Protein AF-0000000080485163 (afdb_homodimer)

Secondary structure (DSSP, 8-state):
-EEEEEEEEEEEEEEESSS-EEEEEEEEEEE-TTS-EEEE-SSSSS-SEEESS-SEEEEEE-SS-EEEEEEETTEEEEEEEEEEEEEEEEEE---BEEEEE-TTT--EEEEETTEEEETTT--EEE--TT-EEEEEE-TTT-PEEEEEESBSEEEEESSTTTS-HHHHHHHHHTTTSB-TTT-PBEEEEEETTEEEEEETTTTT---EEEPPSEEEEEE-TTSSEEEEETTEEEESSTT-S--/--EEEEEEEEEEEEEESSS-EEEEEEEEEEE-TTS-EEEE-SSSSS-SEEESS-SEEEEEE-SS-EEEEEEETTEEEEEEEEEEEEEEEEE----BEEEEE-TTT--EEEEETTEEEETTT--EEE--TT-EEEEEE-TTT-PEEEEEESBSEEEEESSTTTS-HHHHHHHHHTTTSB-TTT-PBEEEEEETTEEEEEETTTTT---EEEPPSEEEEEE-TTSSEEEEETTEEEESSTT-S--

Radius of gyration: 33.54 Å; Cα contacts (8 Å, |Δi|>4): 1290; chains: 2; bounding box: 49×98×75 Å

pLDDT: mean 96.24, std 3.73, range [65.0, 98.94]

Sequence (486 aa):
MESIRVFAGDCTVHFEGSRDRTQRGRVVVVVKPDRTVLVHDVSGYQPVAWLTRADSLTVESGPGSFGLV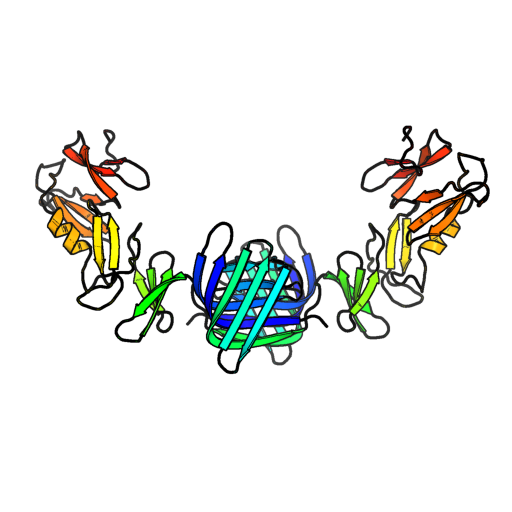AHAGEQVLTVESNDVTGRAEYPASEAGIPVGSHPKTGEPLVRTNGAVVGLDSGTEFRLPAGATVLDETCDDCGLPLMRTERGATFEVCIDRQCDPLDDRVKDRFDGEWSCPDCDSPMRIIRRSGRLLAGCDAYPECETAFSVPAGVVVDDCECGLPVFETERGRRCLDSTCEFAMESIRVFAGDCTVHFEGSRDRTQRGRVVVVVKPDRTVLVHDVSGYQPVAWLTRADSLTVESGPGSFGLVAHAGEQVLTVESNDVTGRAEYPASEAGIPVGSHPKTGEPLVRTNGAVVGLDSGTEFRLPAGATVLDETCDDCGLPLMRTERGATFEVCIDRQCDPLDDRVKDRFDGEWSCPDCDSPMRIIRRSGRLLAGCDAYPECETAFSVPAGVVVDDCECGLPVFETERGRRCLDSTCEFA

InterPro domains:
  IPR009563 ZNRD2-like, N-terminal domain [PF06677] (127-157)
  IPR048302 Endonuclease NucS, N-terminal PH-like domain [PF21003] (2-86)
  IPR049173 Endonuclease NucS, N-terminal domain superfamily [G3DSA:2.70.180.20] (1-94)

Foldseek 3Di:
DWKKKKWWAFKWKWKDDPDTDIDTDTWIWIAGPLRKIATCDDDDDHGPDIDPSFPDKDWDDDPWWIWMWTHHPRMIMIMTHPGTDDIDMGDDDDAAQWQAAFPPPRFTWGDDVQWIAGPPPRDTQGDDPPKDWDNDADPPGGAIWIWWAFQHIDTAHSHCVVGNPQVVNQVVCFQVFADLVPRAGWGWDDDPNFTWTAGPPPPVDGDIFTGDGFHFDAAFPSRFTWGQDPVGIDGSHNVDPRD/DWKKKKWWAFKWKWKDDPDTDIDTDTWIWIAGPLRKIATCDDDDDHGPDIDPSFPDKDWDDDPWWIWMWTHHPRMIMIMTHPGTDDIDMGDDDDDAQWQAAFPPPRFTWGDDVQWIAGRPPRDTQGDDPPKDWDNDADPPGGAIWIWWAQQHIDTAHSHCVVGNPQVVVQVVCFQVFADLVPRAGWGWDDDPNFTWTAGPPPPVDGDIFTGDGFHFDAAFPSRFTWGQDPVGIDGSHNPDPRD

Organism: Haloferax mediterranei (strain ATCC 33500 / DSM 1411 / JCM 8866 / NBRC 14739 / NCIMB 2177 / R-4) (NCBI:txid523841)

Nearest PDB structures (foldseek):
  5gkh-assembly1_B  TM=7.137E-01  e=9.459E-06  Thermococcus kodakarensis KOD1
  5gkj-assembly1_A  TM=7.004E-01  e=3.147E-05  Thermococcus kodakarensis KOD1
  5gkj-assembly1_B  TM=6.708E-01  e=2.330E-05  Thermococcus kodakarensis KOD1
  2vld-assembly1_B  TM=5.545E-01  e=2.330E-05  Pyrococcus abyssi
  5ukl-assembly1_A  TM=4.848E-01  e=6.704E-02  Homo sapiens

Structure (mmCIF, N/CA/C/O backbone):
data_AF-0000000080485163-model_v1
#
loop_
_entity.id
_entity.type
_entity.pdbx_description
1 polymer 'DNA topoisomerase I'
#
loop_
_atom_site.group_PDB
_atom_site.id
_atom_site.type_symbol
_atom_site.label_atom_id
_atom_site.label_alt_id
_atom_site.label_comp_id
_atom_site.label_asym_id
_atom_site.label_entity_id
_atom_site.label_seq_id
_atom_site.pdbx_PDB_ins_code
_atom_site.Cartn_x
_atom_site.Cartn_y
_atom_site.Cartn_z
_atom_site.occupancy
_atom_site.B_iso_or_equiv
_atom_site.auth_seq_id
_atom_site.auth_comp_id
_atom_site.auth_asym_id
_atom_site.auth_atom_id
_atom_site.pdbx_PDB_model_num
ATOM 1 N N . MET A 1 1 ? 4.98 -22.609 7.758 1 80.62 1 MET A N 1
ATOM 2 C CA . MET A 1 1 ? 3.973 -21.719 7.191 1 80.62 1 MET A CA 1
ATOM 3 C C . MET A 1 1 ? 4.348 -20.266 7.418 1 80.62 1 MET A C 1
ATOM 5 O O . MET A 1 1 ? 4.914 -19.922 8.453 1 80.62 1 MET A O 1
ATOM 9 N N . GLU A 1 2 ? 4.277 -19.5 6.312 1 94.31 2 GLU A N 1
ATOM 10 C CA . GLU A 1 2 ? 4.613 -18.078 6.387 1 94.31 2 GLU A CA 1
ATOM 11 C C . GLU A 1 2 ? 3.564 -17.297 7.176 1 94.31 2 GLU A C 1
ATOM 13 O O . GLU A 1 2 ? 2.453 -17.797 7.387 1 94.31 2 GLU A O 1
ATOM 18 N N . SER A 1 3 ? 3.986 -16.219 7.734 1 98.12 3 SER A N 1
ATOM 19 C CA . SER A 1 3 ? 3.049 -15.414 8.5 1 98.12 3 SER A CA 1
ATOM 20 C C . SER A 1 3 ? 3.27 -13.922 8.25 1 98.12 3 SER A C 1
ATOM 22 O O . SER A 1 3 ? 4.348 -13.516 7.816 1 98.12 3 SER A O 1
ATOM 24 N N . ILE A 1 4 ? 2.229 -13.211 8.422 1 98.75 4 ILE A N 1
ATOM 25 C CA . ILE A 1 4 ? 2.281 -11.758 8.492 1 98.75 4 ILE A CA 1
ATOM 26 C C . ILE A 1 4 ? 2.193 -11.312 9.953 1 98.75 4 ILE A C 1
ATOM 28 O O . ILE A 1 4 ? 1.335 -11.781 10.703 1 98.75 4 ILE A O 1
ATOM 32 N N . ARG A 1 5 ? 3.115 -10.492 10.391 1 98.62 5 ARG A N 1
ATOM 33 C CA . ARG A 1 5 ? 3.078 -9.922 11.734 1 98.62 5 ARG A CA 1
ATOM 34 C C . ARG A 1 5 ? 2.508 -8.508 11.711 1 98.62 5 ARG A C 1
ATOM 36 O O . ARG A 1 5 ? 2.791 -7.734 10.797 1 98.62 5 ARG A O 1
ATOM 43 N N . VAL A 1 6 ? 1.708 -8.219 12.664 1 98.81 6 VAL A N 1
ATOM 44 C CA . VAL A 1 6 ? 1.096 -6.902 12.812 1 98.81 6 VAL A CA 1
ATOM 45 C C . VAL A 1 6 ? 1.486 -6.293 14.156 1 98.81 6 VAL A C 1
ATOM 47 O O . VAL A 1 6 ? 1.405 -6.957 15.188 1 98.81 6 VAL A O 1
ATOM 50 N N . PHE A 1 7 ? 1.985 -5.145 14.117 1 98.62 7 PHE A N 1
ATOM 51 C CA . PHE A 1 7 ? 2.244 -4.348 15.305 1 98.62 7 PHE A CA 1
ATOM 52 C C . PHE A 1 7 ? 1.435 -3.057 15.281 1 98.62 7 PHE A C 1
ATOM 54 O O . PHE A 1 7 ? 1.266 -2.443 14.227 1 98.62 7 PHE A O 1
ATOM 61 N N . ALA A 1 8 ? 0.918 -2.656 16.438 1 98.62 8 ALA A N 1
ATOM 62 C CA . ALA A 1 8 ? 0.129 -1.43 16.516 1 98.62 8 ALA A CA 1
ATOM 63 C C . ALA A 1 8 ? 0.459 -0.641 17.781 1 98.62 8 ALA A C 1
ATOM 65 O O . ALA A 1 8 ? 0.694 -1.226 18.844 1 98.62 8 ALA A O 1
ATOM 66 N N . GLY A 1 9 ? 0.504 0.64 17.641 1 98.06 9 GLY A N 1
ATOM 67 C CA . GLY A 1 9 ? 0.761 1.518 18.766 1 98.06 9 GLY A CA 1
ATOM 68 C C . GLY A 1 9 ? 1.096 2.939 18.359 1 98.06 9 GLY A C 1
ATOM 69 O O . GLY A 1 9 ? 0.947 3.305 17.188 1 98.06 9 GLY A O 1
ATOM 70 N N . ASP A 1 10 ? 1.39 3.779 19.359 1 98.25 10 ASP A N 1
ATOM 71 C CA . ASP A 1 10 ? 2.055 5.055 19.109 1 98.25 10 ASP A CA 1
ATOM 72 C C . ASP A 1 10 ? 3.514 4.844 18.703 1 98.25 10 ASP A C 1
ATOM 74 O O . ASP A 1 10 ? 4.332 4.414 19.531 1 98.25 10 ASP A O 1
ATOM 78 N N . CYS A 1 11 ? 3.779 5.148 17.453 1 98.81 11 CYS A N 1
ATOM 79 C CA . CYS A 1 11 ? 5.117 4.84 16.953 1 98.81 11 CYS A CA 1
ATOM 80 C C . CYS A 1 11 ? 5.77 6.074 16.344 1 98.81 11 CYS A C 1
ATOM 82 O O . CYS A 1 11 ? 5.082 6.926 15.781 1 98.81 11 CYS A O 1
ATOM 84 N N . THR A 1 12 ? 7.055 6.176 16.531 1 98.81 12 THR A N 1
ATOM 85 C CA . THR A 1 12 ? 7.902 7.051 15.734 1 98.81 12 THR A CA 1
ATOM 86 C C . THR A 1 12 ? 8.594 6.27 14.617 1 98.81 12 THR A C 1
ATOM 88 O O . THR A 1 12 ? 9.258 5.266 14.875 1 98.81 12 THR A O 1
ATOM 91 N N . VAL A 1 13 ? 8.398 6.707 13.406 1 98.75 13 VAL A N 1
ATOM 92 C CA . VAL A 1 13 ? 8.914 6.031 12.219 1 98.75 13 VAL A CA 1
ATOM 93 C C . VAL A 1 13 ? 9.93 6.926 11.516 1 98.75 13 VAL A C 1
ATOM 95 O O . VAL A 1 13 ? 9.656 8.094 11.242 1 98.75 13 VAL A O 1
ATOM 98 N N . HIS A 1 14 ? 11.047 6.391 11.312 1 98.56 14 HIS A N 1
ATOM 99 C CA . HIS A 1 14 ? 12.117 7.125 10.641 1 98.56 14 HIS A CA 1
ATOM 100 C C . HIS A 1 14 ? 12.578 6.402 9.383 1 98.56 14 HIS A C 1
ATOM 102 O O . HIS A 1 14 ? 12.898 5.211 9.43 1 98.56 14 HIS A O 1
ATOM 108 N N . PHE A 1 15 ? 12.586 7.055 8.289 1 98.19 15 PHE A N 1
ATOM 109 C CA . PHE A 1 15 ? 13.102 6.523 7.035 1 98.19 15 PHE A CA 1
ATOM 110 C C . PHE A 1 15 ? 14.32 7.312 6.574 1 98.19 15 PHE A C 1
ATOM 112 O O . PHE A 1 15 ? 14.297 8.547 6.547 1 98.19 15 PHE A O 1
ATOM 119 N N . GLU A 1 16 ? 15.328 6.598 6.297 1 96.81 16 GLU A N 1
ATOM 120 C CA . GLU A 1 16 ? 16.547 7.164 5.715 1 96.81 16 GLU A CA 1
ATOM 121 C C . GLU A 1 16 ? 16.766 6.652 4.293 1 96.81 16 GLU A C 1
ATOM 123 O O . GLU A 1 16 ? 16.875 5.445 4.074 1 96.81 16 GLU A O 1
ATOM 128 N N . GLY A 1 17 ? 16.812 7.449 3.35 1 92.25 17 GLY A N 1
ATOM 129 C CA . GLY A 1 17 ? 17.078 7.152 1.95 1 92.25 17 GLY A CA 1
ATOM 130 C C . GLY A 1 17 ? 17.344 8.391 1.115 1 92.25 17 GLY A C 1
ATOM 131 O O . GLY A 1 17 ? 18.234 9.18 1.428 1 92.25 17 GLY A O 1
ATOM 132 N N . SER A 1 18 ? 16.516 8.586 0.054 1 85.56 18 SER A N 1
ATOM 133 C CA . SER A 1 18 ? 16.656 9.797 -0.75 1 85.56 18 SER A CA 1
ATOM 134 C C . SER A 1 18 ? 16.219 11.039 0.026 1 85.56 18 SER A C 1
ATOM 136 O O . SER A 1 18 ? 16.812 12.109 -0.113 1 85.56 18 SER A O 1
ATOM 138 N N . ARG A 1 19 ? 15.195 10.781 0.841 1 86.31 19 ARG A N 1
ATOM 139 C CA . ARG A 1 19 ? 14.758 11.836 1.742 1 86.31 19 ARG A CA 1
ATOM 140 C C . ARG A 1 19 ? 14.477 11.289 3.137 1 86.31 19 ARG A C 1
ATOM 142 O O . ARG A 1 19 ? 13.727 10.328 3.293 1 86.31 19 ARG A O 1
ATOM 149 N N . ASP A 1 20 ? 15.156 11.898 4.09 1 94.5 20 ASP A N 1
ATOM 150 C CA . ASP A 1 20 ? 14.906 11.5 5.469 1 94.5 20 ASP A CA 1
ATOM 151 C C . ASP A 1 20 ? 13.562 12.031 5.957 1 94.5 20 ASP A C 1
ATOM 153 O O . ASP A 1 20 ? 13.227 13.195 5.719 1 94.5 20 ASP A O 1
ATOM 157 N N . ARG A 1 21 ? 12.828 11.203 6.504 1 96.31 21 ARG A N 1
ATOM 158 C CA . ARG A 1 21 ? 11.516 11.602 7.02 1 96.31 21 ARG A CA 1
ATOM 159 C C . ARG A 1 21 ? 11.234 10.945 8.367 1 96.31 21 ARG A C 1
ATOM 161 O O . ARG A 1 21 ? 11.516 9.758 8.555 1 96.31 21 ARG A O 1
ATOM 168 N N . THR A 1 22 ? 10.758 11.75 9.273 1 98 22 THR A N 1
ATOM 169 C CA . THR A 1 22 ? 10.305 11.234 10.555 1 98 22 THR A CA 1
ATOM 170 C C . THR A 1 22 ? 8.82 11.531 10.766 1 98 22 THR A C 1
ATOM 172 O O . THR A 1 22 ? 8.375 12.664 10.594 1 98 22 THR A O 1
ATOM 175 N N . GLN A 1 23 ? 8.062 10.523 11.078 1 98.06 23 GLN A N 1
ATOM 176 C CA . GLN A 1 23 ? 6.633 10.641 11.359 1 98.06 23 GLN A CA 1
ATOM 177 C C . GLN A 1 23 ? 6.27 9.945 12.664 1 98.06 23 GLN A C 1
ATOM 179 O O . GLN A 1 23 ? 6.918 8.969 13.062 1 98.06 23 GLN A O 1
ATOM 184 N N . ARG A 1 24 ? 5.309 10.469 13.297 1 98.75 24 ARG A N 1
ATOM 185 C CA . ARG A 1 24 ? 4.773 9.828 14.492 1 98.75 24 ARG A CA 1
ATOM 186 C C . ARG A 1 24 ? 3.25 9.773 14.445 1 98.75 24 ARG A C 1
ATOM 188 O O . ARG A 1 24 ? 2.602 10.711 13.977 1 98.75 24 ARG A O 1
ATOM 195 N N . GLY A 1 25 ? 2.668 8.773 14.914 1 98.31 25 GLY A N 1
ATOM 196 C CA . GLY A 1 25 ? 1.232 8.562 15.023 1 98.31 25 GLY A CA 1
ATOM 197 C C . GLY A 1 25 ? 0.865 7.219 15.617 1 98.31 25 GLY A C 1
ATOM 198 O O . GLY A 1 25 ? 1.743 6.422 15.953 1 98.31 25 GLY A O 1
ATOM 199 N N . ARG A 1 26 ? -0.405 7.066 15.938 1 98.31 26 ARG A N 1
ATOM 200 C CA . ARG A 1 26 ? -0.927 5.73 16.203 1 98.31 26 ARG A CA 1
ATOM 201 C C . ARG A 1 26 ? -1.139 4.953 14.906 1 98.31 26 ARG A C 1
ATOM 203 O O . ARG A 1 26 ? -2.023 5.285 14.117 1 98.31 26 ARG A O 1
ATOM 210 N N . VAL A 1 27 ? -0.282 3.924 14.711 1 98.81 27 VAL A N 1
ATOM 211 C CA . VAL A 1 27 ? -0.201 3.301 13.398 1 98.81 27 VAL A CA 1
ATOM 212 C C . VAL A 1 27 ? -0.27 1.782 13.539 1 98.81 27 VAL A C 1
ATOM 214 O O . VAL A 1 27 ? -0.162 1.25 14.648 1 98.81 27 VAL A O 1
ATOM 217 N N . VAL A 1 28 ? -0.543 1.129 12.438 1 98.94 28 VAL A N 1
ATOM 218 C CA . VAL A 1 28 ? -0.46 -0.32 12.281 1 98.94 28 VAL A CA 1
ATOM 219 C C . VAL A 1 28 ? 0.7 -0.674 11.352 1 98.94 28 VAL A C 1
ATOM 221 O O . VAL A 1 28 ? 0.775 -0.178 10.227 1 98.94 28 VAL A O 1
ATOM 224 N N . VAL A 1 29 ? 1.614 -1.506 11.828 1 98.94 29 VAL A N 1
ATOM 225 C CA . VAL A 1 29 ? 2.773 -1.952 11.062 1 98.94 29 VAL A CA 1
ATOM 226 C C . VAL A 1 29 ? 2.553 -3.383 10.578 1 98.94 29 VAL A C 1
ATOM 228 O O . VAL A 1 29 ? 2.332 -4.293 11.383 1 98.94 29 VAL A O 1
ATOM 231 N N . VAL A 1 30 ? 2.555 -3.559 9.281 1 98.94 30 VAL A N 1
ATOM 232 C CA . VAL A 1 30 ? 2.434 -4.875 8.664 1 98.94 30 VAL A CA 1
ATOM 233 C C . VAL A 1 30 ? 3.809 -5.363 8.211 1 98.94 30 VAL A C 1
ATOM 235 O O . VAL A 1 30 ? 4.473 -4.707 7.406 1 98.94 30 VAL A O 1
ATOM 238 N N . VAL A 1 31 ? 4.203 -6.449 8.734 1 98.88 31 VAL A N 1
ATOM 239 C CA . VAL A 1 31 ? 5.484 -7.055 8.391 1 98.88 31 VAL A CA 1
ATOM 240 C C . VAL A 1 31 ? 5.25 -8.383 7.664 1 98.88 31 VAL A C 1
ATOM 242 O O . VAL A 1 31 ? 4.684 -9.312 8.234 1 98.88 31 VAL A O 1
ATOM 245 N N . LYS A 1 32 ? 5.727 -8.461 6.516 1 98.69 32 LYS A N 1
ATOM 246 C CA . LYS A 1 32 ? 5.512 -9.648 5.691 1 98.69 32 LYS A CA 1
ATOM 247 C C . LYS A 1 32 ? 6.738 -10.562 5.707 1 98.69 32 LYS A C 1
ATOM 249 O O . LYS A 1 32 ? 7.832 -10.133 6.078 1 98.69 32 LYS A O 1
ATOM 254 N N . PRO A 1 33 ? 6.574 -11.797 5.277 1 98.25 33 PRO A N 1
ATOM 255 C CA . PRO A 1 33 ? 7.691 -12.742 5.336 1 98.25 33 PRO A CA 1
ATOM 256 C C . PRO A 1 33 ? 8.828 -12.383 4.379 1 98.25 33 PRO A C 1
ATOM 258 O O . PRO A 1 33 ? 9.969 -12.789 4.594 1 98.25 33 PRO A O 1
ATOM 261 N N . ASP A 1 34 ? 8.625 -11.672 3.33 1 98 34 ASP A N 1
ATOM 262 C CA . ASP A 1 34 ? 9.688 -11.258 2.416 1 98 34 ASP A CA 1
ATOM 263 C C . ASP A 1 34 ? 10.398 -10.016 2.932 1 98 34 ASP A C 1
ATOM 265 O O . ASP A 1 34 ? 11.078 -9.32 2.17 1 98 34 ASP A O 1
ATOM 269 N N . ARG A 1 35 ? 10.156 -9.609 4.215 1 98.62 35 ARG A N 1
ATOM 270 C CA . ARG A 1 35 ? 10.781 -8.516 4.953 1 98.62 35 ARG A CA 1
ATOM 271 C C . ARG A 1 35 ? 10.258 -7.168 4.477 1 98.62 35 ARG A C 1
ATOM 273 O O . ARG A 1 35 ? 10.922 -6.145 4.648 1 98.62 35 ARG A O 1
ATOM 280 N N . THR A 1 36 ? 9.148 -7.145 3.799 1 98.75 36 THR A N 1
ATOM 281 C CA . THR A 1 36 ? 8.438 -5.906 3.508 1 98.75 36 THR A CA 1
ATOM 282 C C . THR A 1 36 ? 7.785 -5.348 4.77 1 98.75 36 THR A C 1
ATOM 284 O O . THR A 1 36 ? 7.145 -6.09 5.52 1 98.75 36 THR A O 1
ATOM 287 N N . VAL A 1 37 ? 8.008 -4.113 5.016 1 98.88 37 VAL A N 1
ATOM 288 C CA . VAL A 1 37 ? 7.422 -3.426 6.16 1 98.88 37 VAL A CA 1
ATOM 289 C C . VAL A 1 37 ? 6.539 -2.275 5.68 1 98.88 37 VAL A C 1
ATOM 291 O O . VAL A 1 37 ? 6.988 -1.427 4.902 1 98.88 37 VAL A O 1
ATOM 294 N N . LEU A 1 38 ? 5.309 -2.26 6.078 1 98.94 38 LEU A N 1
ATOM 295 C CA . LEU A 1 38 ? 4.344 -1.221 5.734 1 98.94 38 LEU A CA 1
ATOM 296 C C . LEU A 1 38 ? 3.779 -0.569 6.992 1 98.94 38 LEU A C 1
ATOM 298 O O . LEU A 1 38 ? 3.219 -1.253 7.852 1 98.94 38 LEU A O 1
ATOM 302 N N . VAL A 1 39 ? 3.934 0.704 7.129 1 98.94 39 VAL A N 1
ATOM 303 C CA . VAL A 1 39 ? 3.391 1.438 8.266 1 98.94 39 VAL A CA 1
ATOM 304 C C . VAL A 1 39 ? 2.154 2.223 7.836 1 98.94 39 VAL A C 1
ATOM 306 O O . VAL A 1 39 ? 2.262 3.205 7.098 1 98.94 39 VAL A O 1
ATOM 309 N N . HIS A 1 40 ? 0.991 1.827 8.32 1 98.88 40 HIS A N 1
ATOM 310 C CA . HIS A 1 40 ? -0.265 2.436 7.898 1 98.88 40 HIS A CA 1
ATOM 311 C C . HIS A 1 40 ? -0.845 3.32 9 1 98.88 40 HIS A C 1
ATOM 313 O O . HIS A 1 40 ? -0.933 2.9 10.156 1 98.88 40 HIS A O 1
ATOM 319 N N . ASP A 1 41 ? -1.23 4.512 8.641 1 98.44 41 ASP A N 1
ATOM 320 C CA . ASP A 1 41 ? -2.078 5.336 9.5 1 98.44 41 ASP A CA 1
ATOM 321 C C . ASP A 1 41 ? -3.529 5.305 9.023 1 98.44 41 ASP A C 1
ATOM 323 O O . ASP A 1 41 ? -3.975 4.324 8.43 1 98.44 41 ASP A O 1
ATOM 327 N N . VAL A 1 42 ? -4.316 6.312 9.328 1 97.94 42 VAL A N 1
ATOM 328 C CA . VAL A 1 42 ? -5.77 6.223 9.188 1 97.94 42 VAL A CA 1
ATOM 329 C C . VAL A 1 42 ? -6.164 6.492 7.738 1 97.94 42 VAL A C 1
ATOM 331 O O . VAL A 1 42 ? -7.316 6.277 7.355 1 97.94 42 VAL A O 1
ATOM 334 N N . SER A 1 43 ? -5.211 6.879 6.938 1 95.19 43 SER A N 1
ATOM 335 C CA . SER A 1 43 ? -5.676 7.469 5.688 1 95.19 43 SER A CA 1
ATOM 336 C C . SER A 1 43 ? -5.059 6.762 4.484 1 95.19 43 SER A C 1
ATOM 338 O O . SER A 1 43 ? -3.844 6.562 4.426 1 95.19 43 SER A O 1
ATOM 340 N N . GLY A 1 44 ? -5.949 6.383 3.521 1 97.12 44 GLY A N 1
ATOM 341 C CA . GLY A 1 44 ? -5.551 6.129 2.146 1 97.12 44 GLY A CA 1
ATOM 342 C C . GLY A 1 44 ? -4.898 4.773 1.953 1 97.12 44 GLY A C 1
ATOM 343 O O . GLY A 1 44 ? -4.848 3.965 2.883 1 97.12 44 GLY A O 1
ATOM 344 N N . TYR A 1 45 ? -4.457 4.543 0.714 1 98.31 45 TYR A N 1
ATOM 345 C CA . TYR A 1 45 ? -3.836 3.322 0.216 1 98.31 45 TYR A CA 1
ATOM 346 C C . TYR A 1 45 ? -2.383 3.225 0.671 1 98.31 45 TYR A C 1
ATOM 348 O O . TYR A 1 45 ? -1.935 2.164 1.113 1 98.31 45 TYR A O 1
ATOM 356 N N . GLN A 1 46 ? -1.717 4.395 0.561 1 98.06 46 GLN A N 1
ATOM 357 C CA . GLN A 1 46 ? -0.268 4.41 0.733 1 98.06 46 GLN A CA 1
ATOM 358 C C . GLN A 1 46 ? 0.11 4.387 2.211 1 98.06 46 GLN A C 1
ATOM 360 O O . GLN A 1 46 ? -0.427 5.16 3.006 1 98.06 46 GLN A O 1
ATOM 365 N N . PRO A 1 47 ? 1.021 3.445 2.648 1 98.25 47 PRO A N 1
ATOM 366 C CA . PRO A 1 47 ? 1.587 3.551 3.994 1 98.25 47 PRO A CA 1
ATOM 367 C C . PRO A 1 47 ? 2.336 4.863 4.21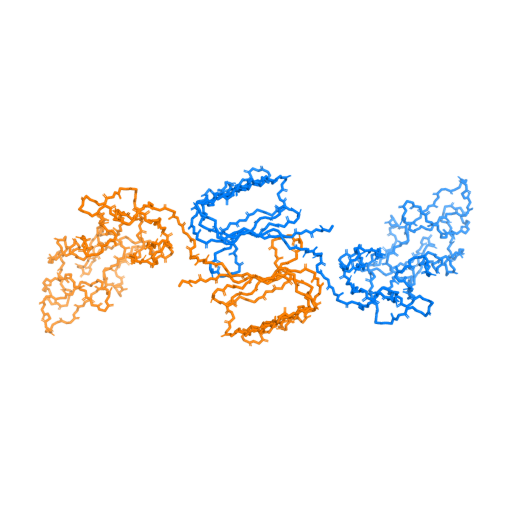9 1 98.25 47 PRO A C 1
ATOM 369 O O . PRO A 1 47 ? 2.83 5.465 3.264 1 98.25 47 PRO A O 1
ATOM 372 N N . VAL A 1 48 ? 2.432 5.305 5.43 1 97.38 48 VAL A N 1
ATOM 373 C CA . VAL A 1 48 ? 3.143 6.539 5.742 1 97.38 48 VAL A CA 1
ATOM 374 C C . VAL A 1 48 ? 4.645 6.328 5.578 1 97.38 48 VAL A C 1
ATOM 376 O O . VAL A 1 48 ? 5.395 7.285 5.367 1 97.38 48 VAL A O 1
ATOM 379 N N . ALA A 1 49 ? 5.102 5.098 5.703 1 97.56 49 ALA A N 1
ATOM 380 C CA . ALA A 1 49 ? 6.469 4.648 5.453 1 97.56 49 ALA A CA 1
ATOM 381 C C . ALA A 1 49 ? 6.504 3.168 5.086 1 97.56 49 ALA A C 1
ATOM 383 O O . ALA A 1 49 ? 5.609 2.408 5.465 1 97.56 49 ALA A O 1
ATOM 384 N N . TRP A 1 50 ? 7.543 2.846 4.266 1 98 50 TRP A N 1
ATOM 385 C CA . TRP A 1 50 ? 7.66 1.438 3.9 1 98 50 TRP A CA 1
ATOM 386 C C . TRP A 1 50 ? 9.078 1.115 3.424 1 98 50 TRP A C 1
ATOM 388 O O . TRP A 1 50 ? 9.852 2.02 3.113 1 98 50 TRP A O 1
ATOM 398 N N . LEU A 1 51 ? 9.391 -0.088 3.504 1 97.94 51 LEU A N 1
ATOM 399 C CA . LEU A 1 51 ? 10.555 -0.683 2.852 1 97.94 51 LEU A CA 1
ATOM 400 C C . LEU A 1 51 ? 10.211 -2.061 2.289 1 97.94 51 LEU A C 1
ATOM 402 O O . LEU A 1 51 ? 9.75 -2.936 3.021 1 97.94 51 LEU A O 1
ATOM 406 N N . THR A 1 52 ? 10.359 -2.234 0.988 1 97.69 52 THR A N 1
ATOM 407 C CA . THR A 1 52 ? 9.945 -3.455 0.308 1 97.69 52 THR A CA 1
ATOM 408 C C . THR A 1 52 ? 11.117 -4.418 0.153 1 97.69 52 THR A C 1
ATOM 410 O O . THR A 1 52 ? 12.195 -4.027 -0.298 1 97.69 52 THR A O 1
ATOM 413 N N . ARG A 1 53 ? 10.828 -5.652 0.544 1 98.12 53 ARG A N 1
ATOM 414 C CA . ARG A 1 53 ? 11.789 -6.738 0.369 1 98.12 53 ARG A CA 1
ATOM 415 C C . ARG A 1 53 ? 13.18 -6.32 0.841 1 98.12 53 ARG A C 1
ATOM 417 O O . ARG A 1 53 ? 14.148 -6.414 0.088 1 98.12 53 ARG A O 1
ATOM 424 N N . ALA A 1 54 ? 13.234 -5.934 2.09 1 98.5 54 ALA A N 1
ATOM 425 C CA . ALA A 1 54 ? 14.469 -5.461 2.709 1 98.5 54 ALA A CA 1
ATOM 426 C C . ALA A 1 54 ? 15.547 -6.539 2.688 1 98.5 54 ALA A C 1
ATOM 428 O O . ALA A 1 54 ? 15.234 -7.734 2.707 1 98.5 54 ALA A O 1
ATOM 429 N N . ASP A 1 55 ? 16.781 -6.152 2.686 1 98.5 55 ASP A N 1
ATOM 430 C CA . ASP A 1 55 ? 17.906 -7.074 2.781 1 98.5 55 ASP A CA 1
ATOM 431 C C . ASP A 1 55 ? 17.984 -7.715 4.164 1 98.5 55 ASP A C 1
ATOM 433 O O . ASP A 1 55 ? 18.406 -8.867 4.301 1 98.5 55 ASP A O 1
ATOM 437 N N . SER A 1 56 ? 17.625 -6.961 5.156 1 98.56 56 SER A N 1
ATOM 438 C CA . SER A 1 56 ? 17.578 -7.449 6.531 1 98.56 56 SER A CA 1
ATOM 439 C C . SER A 1 56 ? 16.469 -6.766 7.332 1 98.56 56 SER A C 1
ATOM 441 O O . SER A 1 56 ? 16.078 -5.641 7.023 1 98.56 56 SER A O 1
ATOM 443 N N . LEU A 1 57 ? 15.953 -7.457 8.32 1 98.69 57 LEU A N 1
ATOM 444 C CA . LEU A 1 57 ? 14.922 -6.957 9.234 1 98.69 57 LEU A CA 1
ATOM 445 C C . LEU A 1 57 ? 15.125 -7.516 10.641 1 98.69 57 LEU A C 1
ATOM 447 O O . LEU A 1 57 ? 15.203 -8.734 10.82 1 98.69 57 LEU A O 1
ATOM 451 N N . THR A 1 58 ? 15.273 -6.645 11.578 1 98.56 58 THR A N 1
ATOM 452 C CA . THR A 1 58 ? 15.344 -7.012 12.984 1 98.56 58 THR A CA 1
ATOM 453 C C . THR A 1 58 ? 14.125 -6.488 13.742 1 98.56 58 THR A C 1
ATOM 455 O O . THR A 1 58 ? 13.766 -5.312 13.617 1 98.56 58 THR A O 1
ATOM 458 N N . VAL A 1 59 ? 13.469 -7.383 14.406 1 98 59 VAL A N 1
ATOM 459 C CA . VAL A 1 59 ? 12.32 -7.02 15.242 1 98 59 VAL A CA 1
ATOM 460 C C . VAL A 1 59 ? 12.633 -7.324 16.703 1 98 59 VAL A C 1
ATOM 462 O O . VAL A 1 59 ? 13.008 -8.445 17.047 1 98 59 VAL A O 1
ATOM 465 N N . GLU A 1 60 ? 12.602 -6.34 17.469 1 95.69 60 GLU A N 1
ATOM 466 C CA . GLU A 1 60 ? 12.703 -6.5 18.922 1 95.69 60 GLU A CA 1
ATOM 467 C C . GLU A 1 60 ? 11.367 -6.238 19.594 1 95.69 60 GLU A C 1
ATOM 469 O O . GLU A 1 60 ? 10.695 -5.242 19.312 1 95.69 60 GLU A O 1
ATOM 474 N N . SER A 1 61 ? 10.93 -7.23 20.359 1 90.12 61 SER A N 1
ATOM 475 C CA . SER A 1 61 ? 9.633 -7.082 21.016 1 90.12 61 SER A CA 1
ATOM 476 C C . SER A 1 61 ? 9.711 -7.426 22.5 1 90.12 61 SER A C 1
ATOM 478 O O . SER A 1 61 ? 10.211 -8.492 22.859 1 90.12 61 SER A O 1
ATOM 480 N N . GLY A 1 62 ? 9.523 -6.434 23.359 1 87.94 62 GLY A N 1
ATOM 481 C CA . GLY A 1 62 ? 9.391 -6.641 24.781 1 87.94 62 GLY A CA 1
ATOM 482 C C . GLY A 1 62 ? 7.965 -6.449 25.281 1 87.94 62 GLY A C 1
ATOM 483 O O . GLY A 1 62 ? 7.043 -6.273 24.484 1 87.94 62 GLY A O 1
ATOM 484 N N . PRO A 1 63 ? 7.602 -6.613 26.594 1 86.31 63 PRO A N 1
ATOM 485 C CA . PRO A 1 63 ? 6.234 -6.539 27.125 1 86.31 63 PRO A CA 1
ATOM 486 C C . PRO A 1 63 ? 5.543 -5.223 26.781 1 86.31 63 PRO A C 1
ATOM 488 O O . PRO A 1 63 ? 4.355 -5.215 26.453 1 86.31 63 PRO A O 1
ATOM 491 N N . GLY A 1 64 ? 6.289 -4.113 26.781 1 92 64 GLY A N 1
ATOM 492 C CA . GLY A 1 64 ? 5.621 -2.84 26.547 1 92 64 GLY A CA 1
ATOM 493 C C . GLY A 1 64 ? 6.203 -2.061 25.391 1 92 64 GLY A C 1
ATOM 494 O O . GLY A 1 64 ? 5.941 -0.863 25.25 1 92 64 GLY A O 1
ATOM 495 N N . SER A 1 65 ? 6.988 -2.73 24.609 1 96.69 6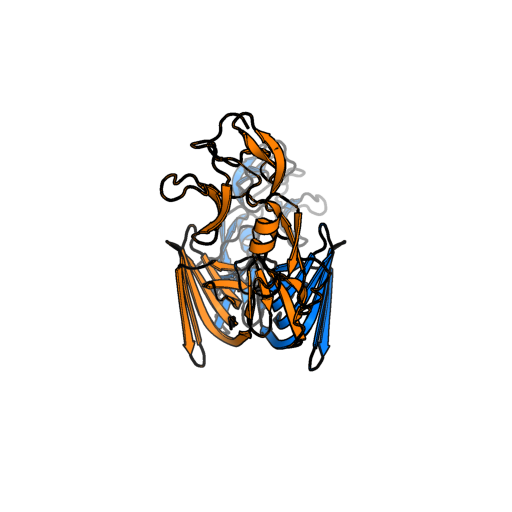5 SER A N 1
ATOM 496 C CA . SER A 1 65 ? 7.621 -1.998 23.516 1 96.69 65 SER A CA 1
ATOM 497 C C . SER A 1 65 ? 7.965 -2.926 22.359 1 96.69 65 SER A C 1
ATOM 499 O O . SER A 1 65 ? 8.086 -4.141 22.531 1 96.69 65 SER A O 1
ATOM 501 N N . PHE A 1 66 ? 8.039 -2.363 21.219 1 98.25 66 PHE A N 1
ATOM 502 C CA . PHE A 1 66 ? 8.625 -3.053 20.078 1 98.25 66 PHE A CA 1
ATOM 503 C C . PHE A 1 66 ? 9.438 -2.09 19.219 1 98.25 66 PHE A C 1
ATOM 505 O O . PHE A 1 66 ? 9.266 -0.874 19.312 1 98.25 66 PHE A O 1
ATOM 512 N N . GLY A 1 67 ? 10.359 -2.605 18.5 1 98.69 67 GLY A N 1
ATOM 513 C CA . GLY A 1 67 ? 11.195 -1.889 17.547 1 98.69 67 GLY A CA 1
ATOM 514 C C . GLY A 1 67 ? 11.531 -2.701 16.312 1 98.69 67 GLY A C 1
ATOM 515 O O . GLY A 1 67 ? 11.742 -3.912 16.391 1 98.69 67 GLY A O 1
ATOM 516 N N . LEU A 1 68 ? 11.516 -2.084 15.211 1 98.69 68 LEU A N 1
ATOM 517 C CA . LEU A 1 68 ? 11.875 -2.703 13.938 1 98.69 68 LEU A CA 1
ATOM 518 C C . LEU A 1 68 ? 12.938 -1.878 13.219 1 98.69 68 LEU A C 1
ATOM 520 O O . LEU A 1 68 ? 12.867 -0.647 13.203 1 98.69 68 LEU A O 1
ATOM 524 N N . VAL A 1 69 ? 13.852 -2.561 12.664 1 98.81 69 VAL A N 1
ATOM 525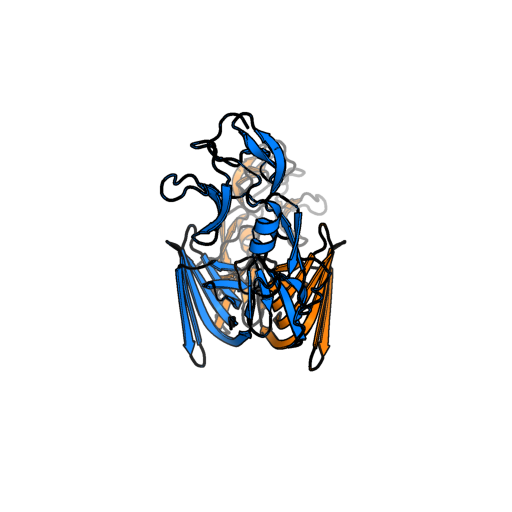 C CA . VAL A 1 69 ? 14.836 -1.926 11.789 1 98.81 69 VAL A CA 1
ATOM 526 C C . VAL A 1 69 ? 15 -2.748 10.516 1 98.81 69 VAL A C 1
ATOM 528 O O . VAL A 1 69 ? 15.352 -3.93 10.57 1 98.81 69 VAL A O 1
ATOM 531 N N . ALA A 1 70 ? 14.758 -2.133 9.398 1 98.75 70 ALA A N 1
ATOM 532 C CA . ALA A 1 70 ? 14.898 -2.773 8.094 1 98.75 70 ALA A CA 1
ATOM 533 C C . ALA A 1 70 ? 15.922 -2.033 7.23 1 98.75 70 ALA A C 1
ATOM 535 O O . ALA A 1 70 ? 15.969 -0.801 7.234 1 98.75 70 ALA A O 1
ATOM 536 N N . HIS A 1 71 ? 16.672 -2.791 6.496 1 98.62 71 HIS A N 1
ATOM 537 C CA . HIS A 1 71 ? 17.688 -2.234 5.605 1 98.62 71 HIS A CA 1
ATOM 538 C C . HIS A 1 71 ? 17.469 -2.709 4.172 1 98.62 71 HIS A C 1
ATOM 540 O O . HIS A 1 71 ? 17.141 -3.875 3.939 1 98.62 71 HIS A O 1
ATOM 546 N N . ALA A 1 72 ? 17.594 -1.832 3.244 1 97.62 72 ALA A N 1
ATOM 547 C CA . ALA A 1 72 ? 17.656 -2.137 1.817 1 97.62 72 ALA A CA 1
ATOM 548 C C . ALA A 1 72 ? 18.656 -1.221 1.11 1 97.62 72 ALA A C 1
ATOM 550 O O . ALA A 1 72 ? 18.344 -0.064 0.816 1 97.62 72 ALA A O 1
ATOM 551 N N . GLY A 1 73 ? 19.781 -1.765 0.783 1 96.12 73 GLY A N 1
ATOM 552 C CA . GLY A 1 73 ? 20.828 -0.883 0.293 1 96.12 73 GLY A CA 1
ATOM 553 C C . GLY A 1 73 ? 21.172 0.234 1.261 1 96.12 73 GLY A C 1
ATOM 554 O O . GLY A 1 73 ? 21.562 -0.024 2.402 1 96.12 73 GLY A O 1
ATOM 555 N N . GLU A 1 74 ? 20.984 1.413 0.819 1 95.88 74 GLU A N 1
ATOM 556 C CA . GLU A 1 74 ? 21.297 2.57 1.646 1 95.88 74 GLU A CA 1
ATOM 557 C C . GLU A 1 74 ? 20.094 3.037 2.443 1 95.88 74 GLU A C 1
ATOM 559 O O . GLU A 1 74 ? 20.188 3.953 3.262 1 95.88 74 GLU A O 1
ATOM 564 N N . GLN A 1 75 ? 19 2.396 2.211 1 97.94 75 GLN A N 1
ATOM 565 C CA . GLN A 1 75 ? 17.781 2.807 2.889 1 97.94 75 GLN A CA 1
ATOM 566 C C . GLN A 1 75 ? 17.625 2.102 4.234 1 97.94 75 GLN A C 1
ATOM 568 O O . GLN A 1 75 ? 17.953 0.918 4.359 1 97.94 75 GLN A O 1
ATOM 573 N N . VAL A 1 76 ? 17.203 2.812 5.191 1 98.62 76 VAL A N 1
ATOM 574 C CA . VAL A 1 76 ? 16.938 2.256 6.516 1 98.62 76 VAL A CA 1
ATOM 575 C C . VAL A 1 76 ? 15.562 2.723 7 1 98.62 76 VAL A C 1
ATOM 577 O O . VAL A 1 76 ? 15.25 3.914 6.949 1 98.62 76 VAL A O 1
ATOM 580 N N . LEU A 1 77 ? 14.711 1.844 7.406 1 98.75 77 LEU A N 1
ATOM 581 C CA . LEU A 1 77 ? 13.438 2.131 8.062 1 98.75 77 LEU A CA 1
ATOM 582 C C . LEU A 1 77 ? 13.469 1.688 9.523 1 98.75 77 LEU A C 1
ATOM 584 O O . LEU A 1 77 ? 13.773 0.531 9.82 1 98.75 77 LEU A O 1
ATOM 588 N N . THR A 1 78 ? 13.234 2.615 10.391 1 98.75 78 THR A N 1
ATOM 589 C CA . THR A 1 78 ? 13.164 2.318 11.812 1 98.75 78 THR A CA 1
ATOM 590 C C . THR A 1 78 ? 11.789 2.648 12.375 1 98.75 78 THR A C 1
ATOM 592 O O . THR A 1 78 ? 11.25 3.732 12.125 1 98.75 78 THR A O 1
ATOM 595 N N . VAL A 1 79 ? 11.18 1.728 13.031 1 98.88 79 VAL A N 1
ATOM 596 C CA . VAL A 1 79 ? 9.93 1.914 13.758 1 98.88 79 VAL A CA 1
ATOM 597 C C . VAL A 1 79 ? 10.148 1.68 15.25 1 98.88 79 VAL A C 1
ATOM 599 O O . VAL A 1 79 ? 10.625 0.615 15.648 1 98.88 79 VAL A O 1
ATOM 602 N N . GLU A 1 80 ? 9.852 2.648 16.016 1 98.62 80 GLU A N 1
ATOM 603 C CA . GLU A 1 80 ? 9.969 2.541 17.469 1 98.62 80 GLU A CA 1
ATOM 604 C C . GLU A 1 80 ? 8.633 2.811 18.156 1 98.62 80 GLU A C 1
ATOM 606 O O . GLU A 1 80 ? 8.016 3.855 17.938 1 98.62 80 GLU A O 1
ATOM 611 N N . SER A 1 81 ? 8.227 1.895 18.984 1 98.62 81 SER A N 1
ATOM 612 C CA . SER A 1 81 ? 6.988 2.096 19.734 1 98.62 81 SER A CA 1
ATOM 613 C C . SER A 1 81 ? 7.219 2.957 20.969 1 98.62 81 SER A C 1
ATOM 615 O O . SER A 1 81 ? 8.203 2.768 21.688 1 98.62 81 SER A O 1
ATOM 617 N N . ASN A 1 82 ? 6.398 3.92 21.094 1 97.75 82 ASN A N 1
ATOM 618 C CA . ASN A 1 82 ? 6.312 4.68 22.328 1 97.75 82 ASN A CA 1
ATOM 619 C C . ASN A 1 82 ? 5.27 4.09 23.281 1 97.75 82 ASN A C 1
ATOM 621 O O . ASN A 1 82 ? 5.375 4.246 24.5 1 97.75 82 ASN A O 1
ATOM 625 N N . ASP A 1 83 ? 4.293 3.523 22.734 1 96.69 83 ASP A N 1
ATOM 626 C CA . ASP A 1 83 ? 3.238 2.74 23.375 1 96.69 83 ASP A CA 1
ATOM 627 C C . ASP A 1 83 ? 2.76 1.615 22.453 1 96.69 83 ASP A C 1
ATOM 629 O O . ASP A 1 83 ? 2.762 1.761 21.234 1 96.69 83 ASP A O 1
ATOM 633 N N . VAL A 1 84 ? 2.348 0.497 23.125 1 97.94 84 VAL A N 1
ATOM 634 C CA . VAL A 1 84 ? 1.93 -0.663 22.344 1 97.94 84 VAL A CA 1
ATOM 635 C C . VAL A 1 84 ? 0.435 -0.905 22.531 1 97.94 84 VAL A C 1
ATOM 637 O O . VAL A 1 84 ? -0.049 -0.976 23.672 1 97.94 84 VAL A O 1
ATOM 640 N N . THR A 1 85 ? -0.248 -1.034 21.422 1 97.31 85 THR A N 1
ATOM 641 C CA . THR A 1 85 ? -1.675 -1.323 21.531 1 97.31 85 THR A CA 1
ATOM 642 C C . THR A 1 85 ? -1.985 -2.715 20.984 1 97.31 85 THR A C 1
ATOM 644 O O . THR A 1 85 ? -3.074 -3.248 21.219 1 97.31 85 THR A O 1
ATOM 647 N N . GLY A 1 86 ? -1.042 -3.305 20.266 1 96.81 86 GLY A N 1
ATOM 648 C CA . GLY A 1 86 ? -1.335 -4.652 19.797 1 96.81 86 GLY A CA 1
ATOM 649 C C . GLY A 1 86 ? -0.16 -5.309 19.094 1 96.81 86 GLY A C 1
ATOM 650 O O . GLY A 1 86 ? 0.72 -4.625 18.578 1 96.81 86 GLY A O 1
ATOM 651 N N . ARG A 1 87 ? -0.152 -6.602 19.172 1 97.31 87 ARG A N 1
ATOM 652 C CA . ARG A 1 87 ? 0.732 -7.512 18.438 1 97.31 87 ARG A CA 1
ATOM 653 C C . ARG A 1 87 ? -0.015 -8.766 18 1 97.31 87 ARG A C 1
ATOM 655 O O . ARG A 1 87 ? -0.813 -9.32 18.75 1 97.31 87 ARG A O 1
ATOM 662 N N . ALA A 1 88 ? 0.221 -9.117 16.781 1 97.88 88 ALA A N 1
ATOM 663 C CA . ALA A 1 88 ? -0.4 -10.352 16.312 1 97.88 88 ALA A CA 1
ATOM 664 C C . ALA A 1 88 ? 0.404 -10.969 15.172 1 97.88 88 ALA A C 1
ATOM 666 O O . ALA A 1 88 ? 1.197 -10.281 14.523 1 97.88 88 ALA A O 1
ATOM 667 N N . GLU A 1 89 ? 0.354 -12.195 15.023 1 98.25 89 GLU A N 1
ATOM 668 C CA . GLU A 1 89 ? 0.92 -12.969 13.922 1 98.25 89 GLU A CA 1
ATOM 669 C C . GLU A 1 89 ? -0.137 -13.852 13.266 1 98.25 89 GLU A C 1
ATOM 671 O O . GLU A 1 89 ? -0.805 -14.633 13.945 1 98.25 89 GLU A O 1
ATOM 676 N N . TYR A 1 90 ? -0.297 -13.719 12.008 1 98.38 90 TYR A N 1
ATOM 677 C CA . TYR A 1 90 ? -1.327 -14.453 11.289 1 98.38 90 TYR A CA 1
ATOM 678 C C . TYR A 1 90 ? -0.71 -15.328 10.203 1 98.38 90 TYR A C 1
ATOM 680 O O . TYR A 1 90 ? 0.107 -14.859 9.406 1 98.38 90 TYR A O 1
ATOM 688 N N . PRO A 1 91 ? -1.176 -16.641 10.156 1 97.94 91 PRO A N 1
ATOM 689 C CA . PRO A 1 91 ? -0.749 -17.422 9 1 97.94 91 PRO A CA 1
ATOM 690 C C . PRO A 1 91 ? -1.127 -16.781 7.672 1 97.94 91 PRO A C 1
ATOM 692 O O . PRO A 1 91 ? -2.207 -16.188 7.547 1 97.94 91 PRO A O 1
ATOM 695 N N . ALA A 1 92 ? -0.192 -16.812 6.762 1 98.06 92 ALA A N 1
ATOM 696 C CA . ALA A 1 92 ? -0.436 -16.172 5.465 1 98.06 92 ALA A CA 1
ATOM 697 C C . ALA A 1 92 ? 0.142 -17.016 4.332 1 98.06 92 ALA A C 1
ATOM 699 O O . ALA A 1 92 ? 0.983 -17.891 4.562 1 98.06 92 ALA A O 1
ATOM 700 N N . SER A 1 93 ? -0.365 -16.859 3.135 1 97.44 93 SER A N 1
ATOM 701 C CA . SER A 1 93 ? 0.088 -17.531 1.928 1 97.44 93 SER A CA 1
ATOM 702 C C . SER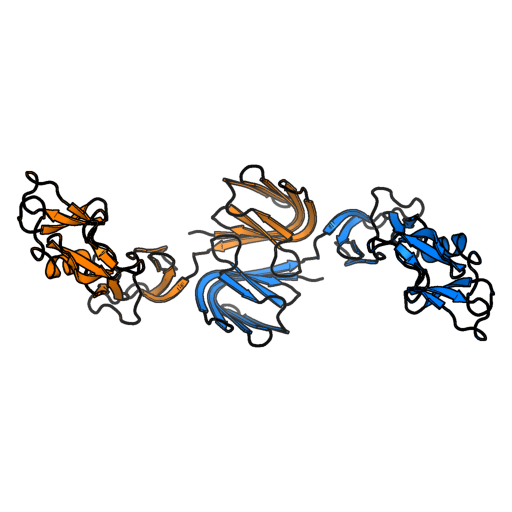 A 1 93 ? 0.046 -16.609 0.717 1 97.44 93 SER A C 1
ATOM 704 O O . SER A 1 93 ? -0.519 -15.516 0.786 1 97.44 93 SER A O 1
ATOM 706 N N . GLU A 1 94 ? 0.81 -17.031 -0.302 1 96.56 94 GLU A N 1
ATOM 707 C CA . GLU A 1 94 ? 0.566 -16.344 -1.57 1 96.56 94 GLU A CA 1
ATOM 708 C C . GLU A 1 94 ? -0.887 -16.5 -2.01 1 96.56 94 GLU A C 1
ATOM 710 O O . GLU A 1 94 ? -1.456 -17.594 -1.916 1 96.56 94 GLU A O 1
ATOM 715 N N . ALA A 1 95 ? -1.469 -15.336 -2.309 1 98.12 95 ALA A N 1
ATOM 716 C CA . ALA A 1 95 ? -2.82 -15.398 -2.859 1 98.12 95 ALA A CA 1
ATOM 717 C C . ALA A 1 95 ? -2.789 -15.703 -4.355 1 98.12 95 ALA A C 1
ATOM 719 O O . ALA A 1 95 ? -1.866 -15.289 -5.059 1 98.12 95 ALA A O 1
ATOM 720 N N . GLY A 1 96 ? -3.768 -16.469 -4.84 1 98.12 96 GLY A N 1
ATOM 721 C CA . GLY A 1 96 ? -3.865 -16.844 -6.242 1 98.12 96 GLY A CA 1
ATOM 722 C C . GLY A 1 96 ? -5.289 -17.125 -6.691 1 98.12 96 GLY A C 1
ATOM 723 O O . GLY A 1 96 ? -6.23 -16.938 -5.918 1 98.12 96 GLY A O 1
ATOM 724 N N . ILE A 1 97 ? -5.445 -17.5 -7.969 1 98.19 97 ILE A N 1
ATOM 725 C CA . ILE A 1 97 ? -6.746 -17.828 -8.539 1 98.19 97 ILE A CA 1
ATOM 726 C C . ILE A 1 97 ? -7.215 -19.172 -7.996 1 98.19 97 ILE A C 1
ATOM 728 O O . ILE A 1 97 ? -6.504 -20.188 -8.109 1 98.19 97 ILE A O 1
ATOM 732 N N . PRO A 1 98 ? -8.414 -19.188 -7.379 1 98.19 98 PRO A N 1
ATOM 733 C CA . PRO A 1 98 ? -8.906 -20.5 -6.93 1 98.19 98 PRO A CA 1
ATOM 734 C C . PRO A 1 98 ? -9.133 -21.469 -8.086 1 98.19 98 PRO A C 1
ATOM 736 O O . PRO A 1 98 ? -9.734 -21.094 -9.102 1 98.19 98 PRO A O 1
ATOM 739 N N . VAL A 1 99 ? -8.641 -22.719 -7.914 1 98.19 99 VAL A N 1
ATOM 740 C CA . VAL A 1 99 ? -8.766 -23.672 -9.016 1 98.19 99 VAL A CA 1
ATOM 741 C C . VAL A 1 99 ? -9.359 -24.984 -8.5 1 98.19 99 VAL A C 1
ATOM 743 O O . VAL A 1 99 ? -9.125 -26.047 -9.078 1 98.19 99 VAL A O 1
ATOM 746 N N . GLY A 1 100 ? -9.992 -24.938 -7.398 1 96.94 100 GLY A N 1
ATOM 747 C CA . GLY A 1 100 ? -10.664 -26.125 -6.867 1 96.94 100 GLY A CA 1
ATOM 748 C C . GLY A 1 100 ? -10.094 -26.594 -5.543 1 96.94 100 GLY A C 1
ATOM 749 O O . GLY A 1 100 ? -9.578 -25.781 -4.762 1 96.94 100 GLY A O 1
ATOM 750 N N . SER A 1 101 ? -10.359 -27.906 -5.215 1 97.31 101 SER A N 1
ATOM 751 C CA . SER A 1 101 ? -9.906 -28.5 -3.967 1 97.31 101 SER A CA 1
ATOM 752 C C . SER A 1 101 ? -9.172 -29.812 -4.227 1 97.31 101 SER A C 1
ATOM 754 O O . SER A 1 101 ? -9.445 -30.5 -5.215 1 97.31 101 SER A O 1
ATOM 756 N N . HIS A 1 102 ? -8.258 -30.047 -3.408 1 97.44 102 HIS A N 1
ATOM 757 C CA . HIS A 1 102 ? -7.543 -31.328 -3.508 1 97.44 102 HIS A CA 1
ATOM 758 C C . HIS A 1 102 ? -8.484 -32.5 -3.295 1 97.44 102 HIS A C 1
ATOM 760 O O . HIS A 1 102 ? -9.25 -32.531 -2.324 1 97.44 102 HIS A O 1
ATOM 766 N N . PRO A 1 103 ? -8.43 -33.5 -4.094 1 96.06 103 PRO A N 1
ATOM 767 C CA . PRO A 1 103 ? -9.406 -34.594 -4.047 1 96.06 103 PRO A CA 1
ATOM 768 C C . PRO A 1 103 ? -9.281 -35.438 -2.779 1 96.06 103 PRO A C 1
ATOM 770 O O . PRO A 1 103 ? -10.281 -35.969 -2.297 1 96.06 103 PRO A O 1
ATOM 773 N N . LYS A 1 104 ? -8.164 -35.594 -2.225 1 94.88 104 LYS A N 1
ATOM 774 C CA . LYS A 1 104 ? -7.961 -36.469 -1.069 1 94.88 104 LYS A CA 1
ATOM 775 C C . LYS A 1 104 ? -8.141 -35.688 0.236 1 94.88 104 LYS A C 1
ATOM 777 O O . LYS A 1 104 ? -8.773 -36.188 1.173 1 94.88 104 LYS A O 1
ATOM 782 N N . THR A 1 105 ? -7.625 -34.469 0.402 1 96.06 105 THR A N 1
ATOM 783 C CA . THR A 1 105 ? -7.586 -33.75 1.666 1 96.06 105 THR A CA 1
ATOM 784 C C . THR A 1 105 ? -8.719 -32.75 1.739 1 96.06 105 THR A C 1
ATOM 786 O O . THR A 1 105 ? -9.078 -32.281 2.826 1 96.06 105 THR A O 1
ATOM 789 N N . GLY A 1 106 ? -9.195 -32.281 0.565 1 96.88 106 GLY A N 1
ATOM 790 C CA . GLY A 1 106 ? -10.219 -31.266 0.515 1 96.88 106 GLY A CA 1
ATOM 791 C C . GLY A 1 106 ? -9.664 -29.859 0.648 1 96.88 106 GLY A C 1
ATOM 792 O O . GLY A 1 106 ? -10.414 -28.891 0.606 1 96.88 106 GLY A O 1
ATOM 793 N N . GLU A 1 107 ? -8.383 -29.703 0.805 1 97.38 107 GLU A N 1
ATOM 794 C CA . GLU A 1 107 ? -7.816 -28.375 0.964 1 97.38 107 GLU A CA 1
ATOM 795 C C . GLU A 1 107 ? -8 -27.547 -0.304 1 97.38 107 GLU A C 1
ATOM 797 O O . GLU A 1 107 ? -7.969 -28.078 -1.413 1 97.38 107 GLU A O 1
ATOM 802 N N . PRO A 1 108 ? -8.172 -26.266 -0.142 1 97.88 108 PRO A N 1
ATOM 803 C CA . PRO A 1 108 ? -8.312 -25.406 -1.322 1 97.88 108 PRO A CA 1
ATOM 804 C C . PRO A 1 108 ? -7.035 -25.344 -2.158 1 97.88 108 PRO A C 1
ATOM 806 O O . PRO A 1 108 ? -5.934 -25.312 -1.606 1 97.88 108 PRO A O 1
ATOM 809 N N . LEU A 1 109 ? -7.203 -25.297 -3.469 1 98.44 109 LEU A N 1
ATOM 810 C CA . LEU A 1 109 ? -6.105 -25.141 -4.414 1 98.44 109 LEU A CA 1
ATOM 811 C C . LEU A 1 109 ? -6.172 -23.766 -5.09 1 98.44 109 LEU A C 1
ATOM 813 O O . LEU A 1 109 ? -7.242 -23.328 -5.52 1 98.44 109 LEU A O 1
ATOM 817 N N . VAL A 1 110 ? -5.02 -23.141 -5.129 1 98.56 110 VAL A N 1
ATOM 818 C CA . VAL A 1 110 ? -4.961 -21.844 -5.797 1 98.56 110 VAL A CA 1
ATOM 819 C C . VAL A 1 110 ? -3.816 -21.828 -6.805 1 98.56 110 VAL A C 1
ATOM 821 O O . VAL A 1 110 ? -2.752 -22.406 -6.555 1 98.56 110 VAL A O 1
ATOM 824 N N . ARG A 1 111 ? -4.066 -21.234 -7.926 1 98.38 111 ARG A N 1
ATOM 825 C CA . ARG A 1 111 ? -3.031 -21.031 -8.93 1 98.38 111 ARG A CA 1
ATOM 826 C C . ARG A 1 111 ? -2.258 -19.75 -8.672 1 98.38 111 ARG A C 1
ATOM 828 O O . ARG A 1 111 ? -2.824 -18.656 -8.734 1 98.38 111 ARG A O 1
ATOM 835 N N . THR A 1 112 ? -1.014 -19.859 -8.367 1 96.75 112 THR A N 1
ATOM 836 C CA . THR A 1 112 ? -0.084 -18.734 -8.234 1 96.75 112 THR A CA 1
ATOM 837 C C . THR A 1 112 ? 0.817 -18.641 -9.469 1 96.75 112 THR A C 1
ATOM 839 O O . THR A 1 112 ? 0.555 -19.281 -10.484 1 96.75 112 THR A O 1
ATOM 842 N N . ASN A 1 113 ? 1.79 -17.719 -9.312 1 93.12 113 ASN A N 1
ATOM 843 C CA . ASN A 1 113 ? 2.746 -17.641 -10.414 1 93.12 113 ASN A CA 1
ATOM 844 C C . ASN A 1 113 ? 3.615 -18.891 -10.492 1 93.12 113 ASN A C 1
ATOM 846 O O . ASN A 1 113 ? 4.441 -19.125 -9.609 1 93.12 113 ASN A O 1
ATOM 850 N N . GLY A 1 114 ? 3.277 -19.75 -11.398 1 95.44 114 GLY A N 1
ATOM 851 C CA . GLY A 1 114 ? 4.141 -20.875 -11.727 1 95.44 114 GLY A CA 1
ATOM 852 C C . GLY A 1 114 ? 3.715 -22.172 -11.062 1 95.44 114 GLY A C 1
ATOM 853 O O . GLY A 1 114 ? 4.348 -23.203 -11.258 1 95.44 114 GLY A O 1
ATOM 854 N N . ALA A 1 115 ? 2.717 -22.109 -10.258 1 97.94 115 ALA A N 1
ATOM 855 C CA . ALA A 1 115 ? 2.348 -23.344 -9.57 1 97.94 115 ALA A CA 1
ATOM 856 C C . ALA A 1 115 ? 0.887 -23.312 -9.133 1 97.94 115 ALA A C 1
ATOM 858 O O . ALA A 1 115 ? 0.257 -22.25 -9.117 1 97.94 115 ALA A O 1
ATOM 859 N N . VAL A 1 116 ? 0.369 -24.469 -8.906 1 98.5 116 VAL A N 1
ATOM 860 C CA . VAL A 1 116 ? -0.829 -24.641 -8.094 1 98.5 116 VAL A CA 1
ATOM 861 C C . VAL A 1 116 ? -0.438 -25.047 -6.676 1 98.5 116 VAL A C 1
ATOM 863 O O . VAL A 1 116 ? 0.357 -25.969 -6.484 1 98.5 116 VAL A O 1
ATOM 866 N N . VAL A 1 117 ? -1.023 -24.344 -5.711 1 98 117 VAL A N 1
ATOM 867 C CA . VAL A 1 117 ? -0.596 -24.547 -4.332 1 98 117 VAL A CA 1
ATOM 868 C C . VAL A 1 117 ? -1.796 -24.938 -3.469 1 98 117 VAL A C 1
ATOM 870 O O . VAL A 1 117 ? -2.881 -24.359 -3.615 1 98 117 VAL A O 1
ATOM 873 N N . GLY A 1 118 ? -1.603 -25.953 -2.629 1 97.62 118 GLY A N 1
ATOM 874 C CA . GLY A 1 118 ? -2.572 -26.219 -1.58 1 97.62 118 GLY A CA 1
ATOM 875 C C . GLY A 1 118 ? -2.461 -25.266 -0.402 1 97.62 118 GLY A C 1
ATOM 876 O O . GLY A 1 118 ? -1.404 -25.172 0.224 1 97.62 118 GLY A O 1
ATOM 877 N N . LEU A 1 119 ? -3.504 -24.641 0.037 1 96.81 119 LEU A N 1
ATOM 878 C CA . LEU A 1 119 ? -3.451 -23.562 1.011 1 96.81 119 LEU A CA 1
ATOM 879 C C . LEU A 1 119 ? -3.158 -24.094 2.408 1 96.81 119 LEU A C 1
ATOM 881 O O . LEU A 1 119 ? -2.574 -23.391 3.236 1 96.81 119 LEU A O 1
ATOM 885 N N . ASP A 1 120 ? -3.621 -25.266 2.736 1 95.12 120 ASP A N 1
ATOM 886 C CA . ASP A 1 120 ? -3.439 -25.812 4.078 1 95.12 120 ASP A CA 1
ATOM 887 C C . ASP A 1 120 ? -2.074 -26.484 4.219 1 95.12 120 ASP A C 1
ATOM 889 O O . ASP A 1 120 ? -1.386 -26.312 5.223 1 95.12 120 ASP A O 1
ATOM 893 N N . SER A 1 121 ? -1.635 -27.156 3.186 1 95.44 121 SER A N 1
ATOM 894 C CA . SER A 1 121 ? -0.432 -27.969 3.277 1 95.44 121 SER A CA 1
ATOM 895 C C . SER A 1 121 ? 0.778 -27.25 2.695 1 95.44 121 SER A C 1
ATOM 897 O O . SER A 1 121 ? 1.919 -27.547 3.051 1 95.44 121 SER A O 1
ATOM 899 N N . GLY A 1 122 ? 0.557 -26.375 1.754 1 94.81 122 GLY A N 1
ATOM 900 C CA . GLY A 1 122 ? 1.655 -25.75 1.031 1 94.81 122 GLY A CA 1
ATOM 901 C C . GLY A 1 122 ? 2.178 -26.609 -0.11 1 94.81 122 GLY A C 1
ATOM 902 O O . GLY A 1 122 ? 3.146 -26.234 -0.775 1 94.81 122 GLY A O 1
ATOM 903 N N . THR A 1 123 ? 1.539 -27.719 -0.347 1 95.56 123 THR A N 1
ATOM 904 C CA . THR A 1 123 ? 1.951 -28.562 -1.459 1 95.56 123 THR A CA 1
ATOM 905 C C . THR A 1 123 ? 1.891 -27.797 -2.777 1 95.56 123 THR A C 1
ATOM 907 O O . THR A 1 123 ? 0.925 -27.078 -3.039 1 95.56 123 THR A O 1
ATOM 910 N N . GLU A 1 124 ? 2.934 -28 -3.572 1 97 124 GLU A N 1
ATOM 911 C CA . GLU A 1 124 ? 3.025 -27.266 -4.824 1 97 124 GLU A CA 1
ATOM 912 C C . GLU A 1 124 ? 3.072 -28.203 -6.023 1 97 124 GLU A C 1
ATOM 914 O O . GLU A 1 124 ? 3.811 -29.188 -6.016 1 97 124 GLU A O 1
ATOM 919 N N . PHE A 1 125 ? 2.318 -27.906 -6.984 1 97.25 125 PHE A N 1
ATOM 920 C CA . PHE A 1 125 ? 2.391 -28.5 -8.312 1 97.25 125 PHE A CA 1
ATOM 921 C C . PHE A 1 125 ? 2.922 -27.484 -9.328 1 97.25 125 PHE A C 1
ATOM 923 O O . PHE A 1 125 ? 2.182 -26.625 -9.789 1 97.25 125 PHE A O 1
ATOM 930 N N . ARG A 1 126 ? 4.152 -27.625 -9.711 1 96.31 126 ARG A N 1
ATOM 931 C CA . ARG A 1 126 ? 4.793 -26.672 -10.609 1 96.31 126 ARG A CA 1
ATOM 932 C C . ARG A 1 126 ? 4.203 -26.75 -12.008 1 96.31 126 ARG A C 1
ATOM 934 O O . ARG A 1 126 ? 3.953 -27.844 -12.523 1 96.31 126 ARG A O 1
ATOM 941 N N . LEU A 1 127 ? 4.055 -25.609 -12.547 1 96.38 127 LEU A N 1
ATOM 942 C CA . LEU A 1 127 ? 3.475 -25.531 -13.883 1 96.38 127 LEU A CA 1
ATOM 943 C C . LEU A 1 127 ? 4.523 -25.109 -14.906 1 96.38 127 LEU A C 1
ATOM 945 O O . LEU A 1 127 ? 5.383 -24.281 -14.625 1 96.38 127 LEU A O 1
ATOM 949 N N . PRO A 1 128 ? 4.492 -25.719 -16.094 1 93.25 128 PRO A N 1
ATOM 950 C CA . PRO A 1 128 ? 5.367 -25.219 -17.156 1 93.25 128 PRO A CA 1
ATOM 951 C C . PRO A 1 128 ? 4.969 -23.812 -17.641 1 93.25 128 PRO A C 1
ATOM 953 O O . PRO A 1 128 ? 3.854 -23.359 -17.375 1 93.25 128 PRO A O 1
ATOM 956 N N . ALA A 1 129 ? 5.922 -23.234 -18.328 1 91.12 129 ALA A N 1
ATOM 957 C CA . ALA A 1 129 ? 5.672 -21.891 -18.859 1 91.12 129 ALA A CA 1
ATOM 958 C C . ALA A 1 129 ? 4.465 -21.891 -19.781 1 91.12 129 ALA A C 1
ATOM 960 O O . ALA A 1 129 ? 4.316 -22.781 -20.625 1 91.12 129 ALA A O 1
ATOM 961 N N . GLY A 1 130 ? 3.598 -20.922 -19.547 1 93.19 130 GLY A N 1
ATOM 962 C CA . GLY A 1 130 ? 2.473 -20.719 -20.438 1 93.19 130 GLY A CA 1
ATOM 963 C C . GLY A 1 130 ? 1.283 -21.609 -20.109 1 93.19 130 GLY A C 1
ATOM 964 O O . GLY A 1 130 ? 0.251 -21.547 -20.781 1 93.19 130 GLY A O 1
ATOM 965 N N . ALA A 1 131 ? 1.364 -22.359 -19.125 1 96.69 131 ALA A N 1
ATOM 966 C CA . ALA A 1 131 ? 0.299 -23.297 -18.781 1 96.69 131 ALA A CA 1
ATOM 967 C C . ALA A 1 131 ? -0.921 -22.562 -18.234 1 96.69 131 ALA A C 1
ATOM 969 O O . ALA A 1 131 ? -0.784 -21.578 -17.5 1 96.69 131 ALA A O 1
ATOM 970 N N . THR A 1 132 ? -2.121 -23.078 -18.609 1 97.19 132 THR A N 1
ATOM 971 C CA . THR A 1 132 ? -3.393 -22.625 -18.047 1 97.19 132 THR A CA 1
ATOM 972 C C . THR A 1 132 ? -4.082 -23.75 -17.297 1 97.19 132 THR A C 1
ATOM 974 O O . THR A 1 132 ? -4.137 -24.891 -17.766 1 97.19 132 THR A O 1
ATOM 977 N N . VAL A 1 133 ? -4.535 -23.406 -16.141 1 98.31 133 VAL A N 1
ATOM 978 C CA . VAL A 1 133 ? -5.254 -24.406 -15.375 1 98.31 133 VAL A CA 1
ATOM 979 C C . VAL A 1 133 ? -6.715 -24.453 -15.805 1 98.31 133 VAL A C 1
ATOM 981 O O . VAL A 1 133 ? -7.367 -23.406 -15.914 1 98.31 133 VAL A O 1
ATOM 984 N N . LEU A 1 134 ? -7.215 -25.656 -16.031 1 98.12 134 LEU A N 1
ATOM 985 C CA . LEU A 1 134 ? -8.562 -25.844 -16.547 1 98.12 134 LEU A CA 1
ATOM 986 C C . LEU A 1 134 ? -9.547 -26.125 -15.406 1 98.12 134 LEU A C 1
ATOM 988 O O . LEU A 1 134 ? -9.125 -26.422 -14.281 1 98.12 134 LEU A O 1
ATOM 992 N N . ASP A 1 135 ? -10.852 -26.031 -15.703 1 96.31 135 ASP A N 1
ATOM 993 C CA . ASP A 1 135 ? -11.891 -26.375 -14.742 1 96.31 135 ASP A CA 1
ATOM 994 C C . ASP A 1 135 ? -12.055 -27.891 -14.617 1 96.31 135 ASP A C 1
ATOM 996 O O . ASP A 1 135 ? -12.453 -28.391 -13.57 1 96.31 135 ASP A O 1
ATOM 1000 N N . GLU A 1 136 ? -11.672 -28.578 -15.727 1 96.81 136 GLU A N 1
ATOM 1001 C CA . GLU A 1 136 ? -11.781 -30.047 -15.742 1 96.81 136 GLU A CA 1
ATOM 1002 C C . GLU A 1 136 ? -10.75 -30.688 -14.812 1 96.81 136 GLU A C 1
ATOM 1004 O O . GLU A 1 136 ? -9.664 -30.141 -14.609 1 96.81 136 GLU A O 1
ATOM 1009 N N . THR A 1 137 ? -11.141 -31.766 -14.297 1 97.56 137 THR A N 1
ATOM 1010 C CA . THR A 1 137 ? -10.258 -32.5 -13.383 1 97.56 137 THR A CA 1
ATOM 1011 C C . THR A 1 137 ? -9.812 -33.812 -14 1 97.56 137 THR A C 1
ATOM 1013 O O . THR A 1 137 ? -10.477 -34.344 -14.891 1 97.56 137 THR A O 1
ATOM 1016 N N . CYS A 1 138 ? -8.734 -34.219 -13.547 1 97.88 138 CYS A N 1
ATOM 1017 C CA . CYS A 1 138 ? -8.156 -35.469 -14.008 1 97.88 138 CYS A CA 1
ATOM 1018 C C . CYS A 1 138 ? -9.031 -36.656 -13.609 1 97.88 138 CYS A C 1
ATOM 1020 O O . CYS A 1 138 ? -9.43 -36.781 -12.453 1 97.88 138 CYS A O 1
ATOM 1022 N N . ASP A 1 139 ? -9.258 -37.594 -14.469 1 96.25 139 ASP A N 1
ATOM 1023 C CA . ASP A 1 139 ? -10.109 -38.781 -14.211 1 96.25 139 ASP A CA 1
ATOM 1024 C C . ASP A 1 139 ? -9.43 -39.75 -13.258 1 96.25 139 ASP A C 1
ATOM 1026 O O . ASP A 1 139 ? -10.102 -40.5 -12.531 1 96.25 139 ASP A O 1
ATOM 1030 N N . ASP A 1 140 ? -8.141 -39.75 -13.297 1 96.12 140 ASP A N 1
ATOM 1031 C CA . ASP A 1 140 ? -7.387 -40.75 -12.531 1 96.12 140 ASP A CA 1
ATOM 1032 C C . ASP A 1 140 ? -7.266 -40.312 -11.07 1 96.12 140 ASP A C 1
ATOM 1034 O O . ASP A 1 140 ? -7.477 -41.125 -10.164 1 96.12 140 ASP A O 1
ATOM 1038 N N . CYS A 1 141 ? -6.91 -39 -10.781 1 97.12 141 CYS A N 1
ATOM 1039 C CA . CYS A 1 141 ? -6.598 -38.625 -9.406 1 97.12 141 CYS A CA 1
ATOM 1040 C C . CYS A 1 141 ? -7.516 -37.531 -8.906 1 97.12 141 CYS A C 1
ATOM 1042 O O . CYS A 1 141 ? -7.559 -37.25 -7.703 1 97.12 141 CYS A O 1
ATOM 1044 N N . GLY A 1 142 ? -8.188 -36.781 -9.805 1 97.5 142 GLY A N 1
ATOM 1045 C CA . GLY A 1 142 ? -9.148 -35.781 -9.406 1 97.5 142 GLY A CA 1
ATOM 1046 C C . GLY A 1 142 ? -8.547 -34.375 -9.344 1 97.5 142 GLY A C 1
ATOM 1047 O O . GLY A 1 142 ? -9.258 -33.406 -9.117 1 97.5 142 GLY A O 1
ATOM 1048 N N . LEU A 1 143 ? -7.273 -34.219 -9.562 1 98.25 143 LEU A N 1
ATOM 1049 C CA . LEU A 1 143 ? -6.629 -32.906 -9.57 1 98.25 143 LEU A CA 1
ATOM 1050 C C . LEU A 1 143 ? -6.961 -32.125 -10.836 1 98.25 143 LEU A C 1
ATOM 1052 O O . LEU A 1 143 ? -7.414 -32.719 -11.828 1 98.25 143 LEU A O 1
ATOM 1056 N N . PRO A 1 144 ? -6.703 -30.812 -10.805 1 98.12 144 PRO A N 1
ATOM 1057 C CA . PRO A 1 144 ? -6.984 -30.016 -12.008 1 98.12 144 PRO A CA 1
ATOM 1058 C C . PRO A 1 144 ? -6.121 -30.422 -13.195 1 98.12 144 PRO A C 1
ATOM 1060 O O . PRO A 1 144 ? -5.008 -30.922 -13.008 1 98.12 144 PRO A O 1
ATOM 1063 N N . LEU A 1 145 ? -6.723 -30.266 -14.344 1 98.31 145 LEU A N 1
ATOM 1064 C CA . LEU A 1 145 ? -5.945 -30.391 -15.57 1 98.31 145 LEU A CA 1
ATOM 1065 C C . LEU A 1 145 ? -5.328 -29.062 -15.961 1 98.31 145 LEU A C 1
ATOM 1067 O O . LEU A 1 145 ? -5.785 -28 -15.516 1 98.31 145 LEU A O 1
ATOM 1071 N N . MET A 1 146 ? -4.305 -29.125 -16.734 1 98.31 146 MET A N 1
ATOM 1072 C CA . MET A 1 146 ? -3.73 -27.938 -17.328 1 98.31 146 MET A CA 1
ATOM 1073 C C . MET A 1 146 ? -3.625 -28.094 -18.844 1 98.31 146 MET A C 1
ATOM 1075 O O . MET A 1 146 ? -3.566 -29.203 -19.359 1 98.31 146 MET A O 1
ATOM 1079 N N . ARG A 1 147 ? -3.686 -27 -19.5 1 98.25 147 ARG A N 1
ATOM 1080 C CA . ARG A 1 147 ? -3.393 -26.891 -20.922 1 98.25 147 ARG A CA 1
ATOM 1081 C C . ARG A 1 147 ? -2.057 -26.203 -21.172 1 98.25 147 ARG A C 1
ATOM 1083 O O . ARG A 1 147 ? -1.778 -25.156 -20.562 1 98.25 147 ARG A O 1
ATOM 1090 N N . THR A 1 148 ? -1.219 -26.766 -21.906 1 97.5 148 THR A N 1
ATOM 1091 C CA . THR A 1 148 ? 0.088 -26.188 -22.203 1 97.5 148 THR A CA 1
ATOM 1092 C C . THR A 1 148 ? 0.552 -26.578 -23.594 1 97.5 148 THR A C 1
ATOM 1094 O O . THR A 1 148 ? -0.024 -27.469 -24.219 1 97.5 148 THR A O 1
ATOM 1097 N N . GLU A 1 149 ? 1.514 -25.859 -24.109 1 97.88 149 GLU A N 1
ATOM 1098 C CA . GLU A 1 149 ? 2.02 -26.094 -25.453 1 97.88 149 GLU A CA 1
ATOM 1099 C C . GLU A 1 149 ? 3.492 -26.5 -25.422 1 97.88 149 GLU A C 1
ATOM 1101 O O . GLU A 1 149 ? 4.324 -25.781 -24.875 1 97.88 149 GLU A O 1
ATOM 1106 N N . ARG A 1 150 ? 3.764 -27.656 -26.094 1 96.62 150 ARG A N 1
ATOM 1107 C CA . ARG A 1 150 ? 5.117 -28.156 -26.312 1 96.62 150 ARG A CA 1
ATOM 1108 C C . ARG A 1 150 ? 5.223 -28.906 -27.641 1 96.62 150 ARG A C 1
ATOM 1110 O O . ARG A 1 150 ? 5.496 -30.094 -27.656 1 96.62 150 ARG A O 1
ATOM 1117 N N . GLY A 1 151 ? 5.16 -28.062 -28.703 1 97.25 151 GLY A N 1
ATOM 1118 C CA . GLY A 1 151 ? 5.059 -28.625 -30.047 1 97.25 151 GLY A CA 1
ATOM 1119 C C . GLY A 1 151 ? 3.623 -28.859 -30.484 1 97.25 151 GLY A C 1
ATOM 1120 O O . GLY A 1 151 ? 3.301 -28.703 -31.656 1 97.25 151 GLY A O 1
ATOM 1121 N N . ALA A 1 152 ? 2.855 -29.266 -29.625 1 97.88 152 ALA A N 1
ATOM 1122 C CA . ALA A 1 152 ? 1.405 -29.422 -29.734 1 97.88 152 ALA A CA 1
ATOM 1123 C C . ALA A 1 152 ? 0.716 -28.969 -28.453 1 97.88 152 ALA A C 1
ATOM 1125 O O . ALA A 1 152 ? 1.38 -28.656 -27.453 1 97.88 152 ALA A O 1
ATOM 1126 N N . THR A 1 153 ? -0.611 -28.828 -28.547 1 98.19 153 THR A N 1
ATOM 1127 C CA . THR A 1 153 ? -1.37 -28.5 -27.344 1 98.19 153 THR A CA 1
ATOM 1128 C C . THR A 1 153 ? -1.696 -29.781 -26.562 1 98.19 153 THR A C 1
ATOM 1130 O O . THR A 1 153 ? -2.195 -30.75 -27.125 1 98.19 153 THR A O 1
ATOM 1133 N N . PHE A 1 154 ? -1.347 -29.75 -25.266 1 98.06 154 PHE A N 1
ATOM 1134 C CA . PHE A 1 154 ? -1.597 -30.906 -24.422 1 98.06 154 PHE A CA 1
ATOM 1135 C C . PHE A 1 154 ? -2.484 -30.531 -23.25 1 98.06 154 PHE A C 1
ATOM 1137 O O . PHE A 1 154 ? -2.338 -29.453 -22.672 1 98.06 154 PHE A O 1
ATOM 1144 N N . GLU A 1 155 ? -3.439 -31.312 -22.953 1 97.81 155 GLU A N 1
ATOM 1145 C CA . GLU A 1 155 ? -4.207 -31.25 -21.719 1 97.81 155 GLU A CA 1
ATOM 1146 C C . GLU A 1 155 ? -3.85 -32.406 -20.781 1 97.81 155 GLU A C 1
ATOM 1148 O O . GLU A 1 155 ? -4.156 -33.562 -21.078 1 97.81 155 GLU A O 1
ATOM 1153 N N . VAL A 1 156 ? -3.113 -32.094 -19.719 1 97.88 156 VAL A N 1
ATOM 1154 C CA . VAL A 1 156 ? -2.605 -33.125 -18.844 1 97.88 156 VAL A CA 1
ATOM 1155 C C . VAL A 1 156 ? -2.865 -32.75 -17.375 1 97.88 156 VAL A C 1
ATOM 1157 O O . VAL A 1 156 ? -3.205 -31.594 -17.078 1 97.88 156 VAL A O 1
ATOM 1160 N N . CYS A 1 157 ? -2.75 -33.688 -16.5 1 98.06 157 CYS A N 1
ATOM 1161 C CA . CYS A 1 157 ? -2.865 -33.469 -15.07 1 98.06 157 CYS A CA 1
ATOM 1162 C C . CYS A 1 157 ? -1.771 -32.531 -14.57 1 98.06 157 CYS A C 1
ATOM 1164 O O . CYS A 1 157 ? -0.625 -32.625 -15.016 1 98.06 157 CYS A O 1
ATOM 1166 N N . ILE A 1 158 ? -2.105 -31.688 -13.594 1 97.69 158 ILE A N 1
ATOM 1167 C CA . ILE A 1 158 ? -1.094 -30.797 -13.047 1 97.69 158 ILE A CA 1
ATOM 1168 C C . ILE A 1 158 ? -0.063 -31.594 -12.258 1 97.69 158 ILE A C 1
ATOM 1170 O O . ILE A 1 158 ? 1.036 -31.109 -11.984 1 97.69 158 ILE A O 1
ATOM 1174 N N . ASP A 1 159 ? -0.42 -32.75 -11.812 1 97 159 ASP A N 1
ATOM 1175 C CA . ASP A 1 159 ? 0.516 -33.625 -11.133 1 97 159 ASP A CA 1
ATOM 1176 C C . ASP A 1 159 ? 1.346 -34.438 -12.141 1 97 159 ASP A C 1
ATOM 1178 O O . ASP A 1 159 ? 0.848 -35.375 -12.742 1 97 159 ASP A O 1
ATOM 1182 N N . ARG A 1 160 ? 2.562 -34.188 -12.18 1 93 160 ARG A N 1
ATOM 1183 C CA . ARG A 1 160 ? 3.461 -34.781 -13.156 1 93 160 ARG A CA 1
ATOM 1184 C C . ARG A 1 160 ? 3.596 -36.281 -12.93 1 93 160 ARG A C 1
ATOM 1186 O O . ARG A 1 160 ? 4.02 -37.031 -13.828 1 93 160 ARG A O 1
ATOM 1193 N N . GLN A 1 161 ? 3.303 -36.719 -11.766 1 93.88 161 GLN A N 1
ATOM 1194 C CA . GLN A 1 161 ? 3.438 -38.125 -11.461 1 93.88 161 GLN A CA 1
ATOM 1195 C C . GLN A 1 161 ? 2.211 -38.906 -11.922 1 93.88 161 GLN A C 1
ATOM 1197 O O . GLN A 1 161 ? 2.25 -40.156 -12.016 1 93.88 161 GLN A O 1
ATOM 1202 N N . CYS A 1 162 ? 1.142 -38.25 -12.148 1 95.31 162 CYS A N 1
ATOM 1203 C CA . CYS A 1 162 ? -0.099 -38.875 -12.594 1 95.31 162 CYS A CA 1
ATOM 1204 C C . CYS A 1 162 ? -0.129 -39.031 -14.109 1 95.31 162 CYS A C 1
ATOM 1206 O O . CYS A 1 162 ? -0.258 -40.125 -14.625 1 95.31 162 CYS A O 1
ATOM 1208 N N . ASP A 1 163 ? -0.053 -37.938 -14.828 1 90.69 163 ASP A N 1
ATOM 1209 C CA . ASP A 1 163 ? 0.004 -37.844 -16.281 1 90.69 163 ASP A CA 1
ATOM 1210 C C . ASP A 1 163 ? 1.107 -36.906 -16.734 1 90.69 163 ASP A C 1
ATOM 1212 O O . ASP A 1 163 ? 0.856 -35.719 -16.953 1 90.69 163 ASP A O 1
ATOM 1216 N N . PRO A 1 164 ? 2.307 -37.469 -16.953 1 92.5 164 PRO A N 1
ATOM 1217 C CA . PRO A 1 164 ? 3.455 -36.594 -17.219 1 92.5 164 PRO A CA 1
ATOM 1218 C C . PRO A 1 164 ? 3.406 -35.938 -18.609 1 92.5 164 PRO A C 1
ATOM 1220 O O . PRO A 1 164 ? 3.24 -36.656 -19.609 1 92.5 164 PRO A O 1
ATOM 1223 N N . LEU A 1 165 ? 3.523 -34.656 -18.656 1 94.75 165 LEU A N 1
ATOM 1224 C CA . LEU A 1 165 ? 3.633 -33.938 -19.906 1 94.75 165 LEU A CA 1
ATOM 1225 C C . LEU A 1 165 ? 4.762 -34.5 -20.766 1 94.75 165 LEU A C 1
ATOM 1227 O O . LEU A 1 165 ? 4.602 -34.656 -21.984 1 94.75 165 LEU A O 1
ATOM 1231 N N . ASP A 1 166 ? 5.883 -34.875 -20.188 1 94.19 166 ASP A N 1
ATOM 1232 C CA . ASP A 1 166 ? 7.051 -35.375 -20.906 1 94.19 166 ASP A CA 1
ATOM 1233 C C . ASP A 1 166 ? 6.688 -36.625 -21.75 1 94.19 166 ASP A C 1
ATOM 1235 O O . ASP A 1 166 ? 7.094 -36.719 -22.906 1 94.19 166 ASP A O 1
ATOM 1239 N N . ASP A 1 167 ? 5.941 -37.438 -21.109 1 95.38 167 ASP A N 1
ATOM 1240 C CA . ASP A 1 167 ? 5.555 -38.688 -21.797 1 95.38 167 ASP A CA 1
ATOM 1241 C C . ASP A 1 167 ? 4.652 -38.375 -23 1 95.38 167 ASP A C 1
ATOM 1243 O O . ASP A 1 167 ? 4.789 -38.969 -24.062 1 95.38 167 ASP A O 1
ATOM 1247 N N . ARG A 1 168 ? 3.785 -37.438 -22.797 1 96.38 168 ARG A N 1
ATOM 1248 C CA . ARG A 1 168 ? 2.883 -37.062 -23.875 1 96.38 168 ARG A CA 1
ATOM 1249 C C . ARG A 1 168 ? 3.652 -36.469 -25.047 1 96.38 168 ARG A C 1
ATOM 1251 O O . ARG A 1 168 ? 3.371 -36.781 -26.203 1 96.38 168 ARG A O 1
ATOM 1258 N N . VAL A 1 169 ? 4.566 -35.656 -24.719 1 97.12 169 VAL A N 1
ATOM 1259 C CA . VAL A 1 169 ? 5.375 -35 -25.75 1 97.12 169 VAL A CA 1
ATOM 1260 C C . VAL A 1 169 ? 6.219 -36.062 -26.469 1 97.12 169 VAL A C 1
ATOM 1262 O O . VAL A 1 169 ? 6.34 -36.031 -27.703 1 97.12 169 VAL A O 1
ATOM 1265 N N . LYS A 1 170 ? 6.789 -36.938 -25.734 1 96.75 170 LYS A N 1
ATOM 1266 C CA . LYS A 1 170 ? 7.566 -38.031 -26.297 1 96.75 170 LYS A CA 1
ATOM 1267 C C . LYS A 1 170 ? 6.727 -38.875 -27.281 1 96.75 170 LYS A C 1
ATOM 1269 O O . LYS A 1 170 ? 7.156 -39.125 -28.406 1 96.75 170 LYS A O 1
ATOM 1274 N N . ASP A 1 171 ? 5.598 -39.219 -26.891 1 96.69 171 ASP A N 1
ATOM 1275 C CA . ASP A 1 171 ? 4.703 -40.031 -27.703 1 96.69 171 ASP A CA 1
ATOM 1276 C C . ASP A 1 171 ? 4.379 -39.344 -29.016 1 96.69 171 ASP A C 1
ATOM 1278 O O . ASP A 1 171 ? 4.258 -40 -30.062 1 96.69 171 ASP A O 1
ATOM 1282 N N . ARG A 1 172 ? 4.328 -38.062 -28.969 1 97.25 172 ARG A N 1
ATOM 1283 C CA . ARG A 1 172 ? 3.887 -37.312 -30.141 1 97.25 172 ARG A CA 1
ATOM 1284 C C . ARG A 1 172 ? 5.051 -37.031 -31.078 1 97.25 172 ARG A C 1
ATOM 1286 O O . ARG A 1 172 ? 4.875 -37 -32.312 1 97.25 172 ARG A O 1
ATOM 1293 N N . PHE A 1 173 ? 6.312 -36.812 -30.516 1 97.12 173 PHE A N 1
ATOM 1294 C CA . PHE A 1 173 ? 7.293 -36.156 -31.375 1 97.12 173 PHE A CA 1
ATOM 1295 C C . PHE A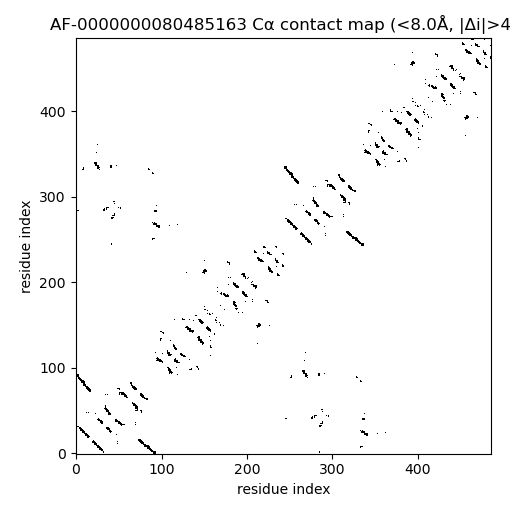 1 173 ? 8.562 -37 -31.484 1 97.12 173 PHE A C 1
ATOM 1297 O O . PHE A 1 173 ? 9.469 -36.656 -32.25 1 97.12 173 PHE A O 1
ATOM 1304 N N . ASP A 1 174 ? 8.625 -38.062 -30.719 1 96.88 174 ASP A N 1
ATOM 1305 C CA . ASP A 1 174 ? 9.805 -38.906 -30.859 1 96.88 174 ASP A CA 1
ATOM 1306 C C . ASP A 1 174 ? 9.984 -39.375 -32.281 1 96.88 174 ASP A C 1
ATOM 1308 O O . ASP A 1 174 ? 9.086 -40.031 -32.844 1 96.88 174 ASP A O 1
ATOM 1312 N N . GLY A 1 175 ? 11.109 -39.094 -32.781 1 96.44 175 GLY A N 1
ATOM 1313 C CA . GLY A 1 175 ? 11.445 -39.562 -34.125 1 96.44 175 GLY A CA 1
ATOM 1314 C C . GLY A 1 175 ? 10.805 -38.75 -35.219 1 96.44 175 GLY A C 1
ATOM 1315 O O . GLY A 1 175 ? 10.945 -39.062 -36.406 1 96.44 175 GLY A O 1
ATOM 1316 N N . GLU A 1 176 ? 10.156 -37.75 -34.875 1 95.69 176 GLU A N 1
ATOM 1317 C CA . GLU A 1 176 ? 9.43 -36.969 -35.875 1 95.69 176 GLU A CA 1
ATOM 1318 C C . GLU A 1 176 ? 10.375 -36.062 -36.656 1 95.69 176 GLU A C 1
ATOM 1320 O O . GLU A 1 176 ? 10.125 -35.719 -37.812 1 95.69 176 GLU A O 1
ATOM 1325 N N . TRP A 1 177 ? 11.445 -35.688 -35.969 1 96.12 177 TRP A N 1
ATOM 1326 C CA . TRP A 1 177 ? 12.375 -34.75 -36.594 1 96.12 177 TRP A CA 1
ATOM 1327 C C . TRP A 1 177 ? 13.734 -35.406 -36.844 1 96.12 177 TRP A C 1
ATOM 1329 O O . TRP A 1 177 ? 14.109 -36.344 -36.125 1 96.12 177 TRP A O 1
ATOM 1339 N N . SER A 1 178 ? 14.438 -34.812 -37.844 1 96.19 178 SER A N 1
ATOM 1340 C CA . SER A 1 178 ? 15.773 -35.281 -38.156 1 96.19 178 SER A CA 1
ATOM 1341 C C . SER A 1 178 ? 16.844 -34.312 -37.719 1 96.19 178 SER A C 1
ATOM 1343 O O . SER A 1 178 ? 16.672 -33.094 -37.875 1 96.19 178 SER A O 1
ATOM 1345 N N . CYS A 1 179 ? 17.938 -34.875 -37.25 1 96.62 179 CYS A N 1
ATOM 1346 C CA . CYS A 1 179 ? 19.078 -34.062 -36.844 1 96.62 179 CYS A CA 1
ATOM 1347 C C . CYS A 1 179 ? 19.688 -33.344 -38.062 1 96.62 179 CYS A C 1
ATOM 1349 O O . CYS A 1 179 ? 20.047 -34 -39.031 1 96.62 179 CYS A O 1
ATOM 1351 N N . PRO A 1 180 ? 19.859 -32.094 -37.875 1 93.25 180 PRO A N 1
ATOM 1352 C CA . PRO A 1 180 ? 20.422 -31.391 -39.031 1 93.25 180 PRO A CA 1
ATOM 1353 C C . PRO A 1 180 ? 21.906 -31.688 -39.219 1 93.25 180 PRO A C 1
ATOM 1355 O O . PRO A 1 180 ? 22.438 -31.453 -40.312 1 93.25 180 PRO A O 1
ATOM 1358 N N . ASP A 1 181 ? 22.5 -32.188 -38.188 1 94.12 181 ASP A N 1
ATOM 1359 C CA . ASP A 1 181 ? 23.938 -32.375 -38.25 1 94.12 181 ASP A CA 1
ATOM 1360 C C . ASP A 1 181 ? 24.281 -33.781 -38.781 1 94.12 181 ASP A C 1
ATOM 1362 O O . ASP A 1 181 ? 25.312 -33.969 -39.438 1 94.12 181 ASP A O 1
ATOM 1366 N N . CYS A 1 182 ? 23.422 -34.844 -38.562 1 96.5 182 CYS A N 1
ATOM 1367 C CA . CYS A 1 182 ? 23.797 -36.188 -38.969 1 96.5 182 CYS A CA 1
ATOM 1368 C C . CYS A 1 182 ? 22.625 -36.938 -39.562 1 96.5 182 CYS A C 1
ATOM 1370 O O . CYS A 1 182 ? 22.719 -38.125 -39.844 1 96.5 182 CYS A O 1
ATOM 1372 N N . ASP A 1 183 ? 21.484 -36.406 -39.562 1 95.56 183 ASP A N 1
ATOM 1373 C CA . ASP A 1 183 ? 20.266 -36.875 -40.219 1 95.56 183 ASP A CA 1
ATOM 1374 C C . ASP A 1 183 ? 19.609 -37.969 -39.375 1 95.56 183 ASP A C 1
ATOM 1376 O O . ASP A 1 183 ? 18.547 -38.5 -39.781 1 95.56 183 ASP A O 1
ATOM 1380 N N . SER A 1 184 ? 20.141 -38.344 -38.281 1 97.06 184 SER A N 1
ATOM 1381 C CA . SER A 1 184 ? 19.5 -39.312 -37.406 1 97.06 184 SER A CA 1
ATOM 1382 C C . SER A 1 184 ? 18.219 -38.781 -36.812 1 97.06 184 SER A C 1
ATOM 1384 O O . SER A 1 184 ? 18.016 -37.562 -36.781 1 97.06 184 SER A O 1
ATOM 1386 N N . PRO A 1 185 ? 17.406 -39.719 -36.406 1 97.31 185 PRO A N 1
ATOM 1387 C CA . PRO A 1 185 ? 16.172 -39.219 -35.781 1 97.31 185 PRO A CA 1
ATOM 1388 C C . PRO A 1 185 ? 16.438 -38.469 -34.469 1 97.31 185 PRO A C 1
ATOM 1390 O O . PRO A 1 185 ? 17.422 -38.781 -33.781 1 97.31 185 PRO A O 1
ATOM 1393 N N . MET A 1 186 ? 15.562 -37.531 -34.219 1 97.06 186 MET A N 1
ATOM 1394 C CA . MET A 1 186 ? 15.664 -36.844 -32.938 1 97.06 186 MET A CA 1
ATOM 1395 C C . MET A 1 186 ? 14.695 -37.438 -31.922 1 97.06 186 MET A C 1
ATOM 1397 O O . MET A 1 186 ? 13.57 -37.812 -32.281 1 97.06 186 MET A O 1
ATOM 1401 N N . ARG A 1 187 ? 15.117 -37.469 -30.656 1 97.31 187 ARG A N 1
ATOM 1402 C CA . ARG A 1 187 ? 14.305 -38 -29.562 1 97.31 187 ARG A CA 1
ATOM 1403 C C . ARG A 1 187 ? 14.023 -36.906 -28.516 1 97.31 187 ARG A C 1
ATOM 1405 O O . ARG A 1 187 ? 14.875 -36.062 -28.266 1 97.31 187 ARG A O 1
ATOM 1412 N N . ILE A 1 188 ? 12.812 -37.094 -27.922 1 97.25 188 ILE A N 1
ATOM 1413 C CA . ILE A 1 188 ? 12.469 -36.156 -26.844 1 97.25 188 ILE A CA 1
ATOM 1414 C C . ILE A 1 188 ? 13.07 -36.656 -25.531 1 97.25 188 ILE A C 1
ATOM 1416 O O . ILE A 1 188 ? 12.797 -37.781 -25.094 1 97.25 188 ILE A O 1
ATOM 1420 N N . ILE A 1 189 ? 13.898 -35.812 -24.922 1 95.69 189 ILE A N 1
ATOM 1421 C CA . ILE A 1 189 ? 14.586 -36.188 -23.688 1 95.69 189 ILE A CA 1
ATOM 1422 C C . ILE A 1 189 ? 14.477 -35.031 -22.688 1 95.69 189 ILE A C 1
ATOM 1424 O O . ILE A 1 189 ? 14.148 -33.906 -23.047 1 95.69 189 ILE A O 1
ATOM 1428 N N . ARG A 1 190 ? 14.562 -35.406 -21.406 1 92.81 190 ARG A N 1
ATOM 1429 C CA . ARG A 1 190 ? 14.633 -34.375 -20.359 1 92.81 190 ARG A CA 1
ATOM 1430 C C . ARG A 1 190 ? 16.047 -34.281 -19.781 1 92.81 190 ARG A C 1
ATOM 1432 O O . ARG A 1 190 ? 16.641 -35.281 -19.406 1 92.81 190 ARG A O 1
ATOM 1439 N N . ARG A 1 191 ? 16.547 -33.125 -19.844 1 90.62 191 ARG A N 1
ATOM 1440 C CA . ARG A 1 191 ? 17.875 -32.844 -19.281 1 90.62 191 ARG A CA 1
ATOM 1441 C C . ARG A 1 191 ? 17.859 -31.531 -18.5 1 90.62 191 ARG A C 1
ATOM 1443 O O . ARG A 1 191 ? 17.375 -30.5 -19 1 90.62 191 ARG A O 1
ATOM 1450 N N . SER A 1 192 ? 18.359 -31.594 -17.344 1 90.25 192 SER A N 1
ATOM 1451 C CA . SER A 1 192 ? 18.469 -30.422 -16.484 1 90.25 192 SER A CA 1
ATOM 1452 C C . SER A 1 192 ? 17.109 -29.719 -16.344 1 90.25 192 SER A C 1
ATOM 1454 O O . SER A 1 192 ? 17.031 -28.5 -16.469 1 90.25 192 SER A O 1
ATOM 1456 N N . GLY A 1 193 ? 16.047 -30.484 -16.312 1 84.81 193 GLY A N 1
ATOM 1457 C CA . GLY A 1 193 ? 14.703 -29.969 -16.062 1 84.81 193 GLY A CA 1
ATOM 1458 C C . GLY A 1 193 ? 14.016 -29.453 -17.312 1 84.81 193 GLY A C 1
ATOM 1459 O O . GLY A 1 193 ? 12.883 -28.984 -17.25 1 84.81 193 GLY A O 1
ATOM 1460 N N . ARG A 1 194 ? 14.773 -29.578 -18.406 1 90.31 194 ARG A N 1
ATOM 1461 C CA . ARG A 1 194 ? 14.211 -29.078 -19.656 1 90.31 194 ARG A CA 1
ATOM 1462 C C . ARG A 1 194 ? 13.906 -30.219 -20.625 1 90.31 194 ARG A C 1
ATOM 1464 O O . ARG A 1 194 ? 14.57 -31.266 -20.594 1 90.31 194 ARG A O 1
ATOM 1471 N N . LEU A 1 195 ? 12.883 -29.859 -21.422 1 93.94 195 LEU A N 1
ATOM 1472 C CA . LEU A 1 195 ? 12.578 -30.781 -22.5 1 93.94 195 LEU A CA 1
ATOM 1473 C C . LEU A 1 195 ? 13.367 -30.438 -23.766 1 93.94 195 LEU A C 1
ATOM 1475 O O . LEU A 1 195 ? 13.32 -29.297 -24.234 1 93.94 195 LEU A O 1
ATOM 1479 N N . LEU A 1 196 ? 14.078 -31.438 -24.281 1 97.44 196 LEU A N 1
ATOM 1480 C CA . LEU A 1 196 ? 14.914 -31.234 -25.453 1 97.44 196 LEU A CA 1
ATOM 1481 C C . LEU A 1 196 ? 14.57 -32.219 -26.562 1 97.44 196 LEU A C 1
ATOM 1483 O O . LEU A 1 196 ? 14.008 -33.281 -26.297 1 97.44 196 LEU A O 1
ATOM 1487 N N . ALA A 1 197 ? 14.859 -31.828 -27.719 1 98 197 ALA A N 1
ATOM 1488 C CA . ALA A 1 197 ? 15.008 -32.75 -28.844 1 98 197 ALA A CA 1
ATOM 1489 C C . ALA A 1 197 ? 16.469 -33.094 -29.078 1 98 197 ALA A C 1
ATOM 1491 O O . ALA A 1 197 ? 17.234 -32.25 -29.594 1 98 197 ALA A O 1
ATOM 1492 N N . GLY A 1 198 ? 16.797 -34.281 -28.703 1 97.5 198 GLY A N 1
ATOM 1493 C CA . GLY A 1 198 ? 18.188 -34.688 -28.828 1 97.5 198 GLY A CA 1
ATOM 1494 C C . GLY A 1 198 ? 18.406 -35.75 -29.906 1 97.5 198 GLY A C 1
ATOM 1495 O O . GLY A 1 198 ? 17.531 -36.594 -30.141 1 97.5 198 GLY A O 1
ATOM 1496 N N . CYS A 1 199 ? 19.547 -35.656 -30.469 1 97.94 199 CYS A N 1
ATOM 1497 C CA . CYS A 1 199 ? 19.891 -36.594 -31.547 1 97.94 199 CYS A CA 1
ATOM 1498 C C . CYS A 1 199 ? 19.984 -38.031 -31.016 1 97.94 199 CYS A C 1
ATOM 1500 O O . CYS A 1 199 ? 20.594 -38.281 -29.984 1 97.94 199 CYS A O 1
ATOM 1502 N N . ASP A 1 200 ? 19.453 -38.969 -31.734 1 96.81 200 ASP A N 1
ATOM 1503 C CA . ASP A 1 200 ? 19.422 -40.375 -31.328 1 96.81 200 ASP A CA 1
ATOM 1504 C C . ASP A 1 200 ? 20.797 -41 -31.453 1 96.81 200 ASP A C 1
ATOM 1506 O O . ASP A 1 200 ? 21.016 -42.094 -30.922 1 96.81 200 ASP A O 1
ATOM 1510 N N . ALA A 1 201 ? 21.719 -40.312 -32.125 1 97.31 201 ALA A N 1
ATOM 1511 C CA . ALA A 1 201 ? 23.062 -40.875 -32.312 1 97.31 201 ALA A CA 1
ATOM 1512 C C . ALA A 1 201 ? 23.984 -40.5 -31.172 1 97.31 201 ALA A C 1
ATOM 1514 O O . ALA A 1 201 ? 25.188 -40.781 -31.203 1 97.31 201 ALA A O 1
ATOM 1515 N N . TYR A 1 202 ? 23.484 -39.969 -30.281 1 95.44 202 TYR A N 1
ATOM 1516 C CA . TYR A 1 202 ? 24.297 -39.656 -29.109 1 95.44 202 TYR A CA 1
ATOM 1517 C C . TYR A 1 202 ? 24.953 -40.938 -28.562 1 95.44 202 TYR A C 1
ATOM 1519 O O . TYR A 1 202 ? 24.328 -41.969 -28.469 1 95.44 202 TYR A O 1
ATOM 1527 N N . PRO A 1 203 ? 26.281 -40.781 -28.234 1 95.75 203 PRO A N 1
ATOM 1528 C CA . PRO A 1 203 ? 27.094 -39.594 -27.984 1 95.75 203 PRO A CA 1
ATOM 1529 C C . PRO A 1 203 ? 27.953 -39.219 -29.188 1 95.75 203 PRO A C 1
ATOM 1531 O O . PRO A 1 203 ? 28.719 -38.25 -29.125 1 95.75 203 PRO A O 1
ATOM 1534 N N . GLU A 1 204 ? 27.75 -39.938 -30.234 1 97.19 204 GLU A N 1
ATOM 1535 C CA . GLU A 1 204 ? 28.531 -39.594 -31.422 1 97.19 204 GLU A CA 1
ATOM 1536 C C . GLU A 1 204 ? 28.141 -38.219 -31.953 1 97.19 204 GLU A C 1
ATOM 1538 O O . GLU A 1 204 ? 28.969 -37.531 -32.531 1 97.19 204 GLU A O 1
ATOM 1543 N N . CYS A 1 205 ? 26.875 -37.906 -31.828 1 97.44 205 CYS A N 1
ATOM 1544 C CA . CYS A 1 205 ? 26.328 -36.594 -32.156 1 97.44 205 CYS A CA 1
ATOM 1545 C C . CYS A 1 205 ? 25.625 -35.969 -30.969 1 97.44 205 CYS A C 1
ATOM 1547 O O . CYS A 1 205 ? 24.688 -36.562 -30.406 1 97.44 205 CYS A O 1
ATOM 1549 N N . GLU A 1 206 ? 26.031 -34.781 -30.562 1 96.56 206 GLU A N 1
ATOM 1550 C CA . GLU A 1 206 ? 25.547 -34.219 -29.312 1 96.56 206 GLU A CA 1
ATOM 1551 C C . GLU A 1 206 ? 24.516 -33.125 -29.562 1 96.56 206 GLU A C 1
ATOM 1553 O O . GLU A 1 206 ? 24.188 -32.344 -28.656 1 96.56 206 GLU A O 1
ATOM 1558 N N . THR A 1 207 ? 23.984 -33.094 -30.75 1 96.69 207 THR A N 1
ATOM 1559 C CA . THR A 1 207 ? 23.016 -32.062 -31.125 1 96.69 207 THR A CA 1
ATOM 1560 C C . THR A 1 207 ? 21.75 -32.188 -30.266 1 96.69 207 THR A C 1
ATOM 1562 O O . THR A 1 207 ? 21.203 -33.281 -30.109 1 96.69 207 THR A O 1
ATOM 1565 N N . ALA A 1 208 ? 21.359 -31.156 -29.641 1 97.31 208 ALA A N 1
ATOM 1566 C CA . ALA A 1 208 ? 20.125 -31.094 -28.875 1 97.31 208 ALA A CA 1
ATOM 1567 C C . ALA A 1 208 ? 19.531 -29.688 -28.891 1 97.31 208 ALA A C 1
ATOM 1569 O O . ALA A 1 208 ? 20.266 -28.703 -28.875 1 97.31 208 ALA A O 1
ATOM 1570 N N . PHE A 1 209 ? 18.234 -29.578 -29 1 97.25 209 PHE A N 1
ATOM 1571 C CA . PHE A 1 209 ? 17.531 -28.297 -29.016 1 97.25 209 PHE A CA 1
ATOM 1572 C C . PHE A 1 209 ? 16.438 -28.266 -27.938 1 97.25 209 PHE A C 1
ATOM 1574 O O . PHE A 1 209 ? 15.742 -29.25 -27.734 1 97.25 209 PHE A O 1
ATOM 1581 N N . SER A 1 210 ? 16.328 -27.172 -27.25 1 96.25 210 SER A N 1
ATOM 1582 C CA . SER A 1 210 ? 15.234 -27.016 -26.297 1 96.25 210 SER A CA 1
ATOM 1583 C C . SER A 1 210 ? 13.891 -26.938 -27.016 1 96.25 210 SER A C 1
ATOM 1585 O O . SER A 1 210 ? 13.742 -26.188 -27.984 1 96.25 210 SER A O 1
ATOM 1587 N N . VAL A 1 211 ? 12.953 -27.719 -26.547 1 96 211 VAL A N 1
ATOM 1588 C CA . VAL A 1 211 ? 11.609 -27.656 -27.094 1 96 211 VAL A CA 1
ATOM 1589 C C . VAL A 1 211 ? 10.875 -26.438 -26.531 1 96 211 VAL A C 1
ATOM 1591 O O . VAL A 1 211 ? 10.602 -26.391 -25.328 1 96 211 VAL A O 1
ATOM 1594 N N . PRO A 1 212 ? 10.5 -25.5 -27.344 1 95.25 212 PRO A N 1
ATOM 1595 C CA . PRO A 1 212 ? 9.891 -24.281 -26.812 1 95.25 212 PRO A CA 1
ATOM 1596 C C . PRO A 1 212 ? 8.422 -24.484 -26.438 1 95.25 212 PRO A C 1
ATOM 1598 O O . PRO A 1 212 ? 7.809 -25.484 -26.812 1 95.25 212 PRO A O 1
ATOM 1601 N N . ALA A 1 213 ? 7.898 -23.531 -25.625 1 96 213 ALA A N 1
ATOM 1602 C CA . ALA A 1 213 ? 6.469 -23.469 -25.344 1 96 213 ALA A CA 1
ATOM 1603 C C . ALA A 1 213 ? 5.691 -22.906 -26.516 1 96 213 ALA A C 1
ATOM 1605 O O . ALA A 1 213 ? 5.52 -21.688 -26.641 1 96 213 ALA A O 1
ATOM 1606 N N . GLY A 1 214 ? 5.266 -23.703 -27.359 1 97.25 214 GLY A N 1
ATOM 1607 C CA . GLY A 1 214 ? 4.531 -23.359 -28.562 1 97.25 214 GLY A CA 1
ATOM 1608 C C . GLY A 1 214 ? 4.094 -24.562 -29.359 1 97.25 214 GLY A C 1
ATOM 1609 O O . GLY A 1 214 ? 4.273 -25.703 -28.922 1 97.25 214 GLY A O 1
ATOM 1610 N N . VAL A 1 215 ? 3.482 -24.266 -30.547 1 98.25 215 VAL A N 1
ATOM 1611 C CA . VAL A 1 215 ? 2.971 -25.344 -31.391 1 98.25 215 VAL A CA 1
ATOM 1612 C C . VAL A 1 215 ? 3.715 -25.344 -32.719 1 98.25 215 VAL A C 1
ATOM 1614 O O . VAL A 1 215 ? 4.02 -24.281 -33.281 1 98.25 215 VAL A O 1
ATOM 1617 N N . VAL A 1 216 ? 3.965 -26.562 -33.219 1 98.19 216 VAL A N 1
ATOM 1618 C CA . VAL A 1 216 ? 4.59 -26.688 -34.531 1 98.19 216 VAL A CA 1
ATOM 1619 C C . VAL A 1 216 ? 3.604 -26.25 -35.625 1 98.19 216 VAL A C 1
ATOM 1621 O O . VAL A 1 216 ? 2.471 -26.734 -35.656 1 98.19 216 VAL A O 1
ATOM 1624 N N . VAL A 1 217 ? 4.098 -25.391 -36.531 1 97.5 217 VAL A N 1
ATOM 1625 C CA . VAL A 1 217 ? 3.148 -24.875 -37.5 1 97.5 217 VAL A CA 1
ATOM 1626 C C . VAL A 1 217 ? 3.711 -25.031 -38.906 1 97.5 217 VAL A C 1
ATOM 1628 O O . VAL A 1 217 ? 2.975 -24.922 -39.906 1 97.5 217 VAL A O 1
ATOM 1631 N N . ASP A 1 218 ? 4.984 -25.188 -39 1 95.94 218 ASP A N 1
ATOM 1632 C CA . ASP A 1 218 ? 5.613 -25.25 -40.344 1 95.94 218 ASP A CA 1
ATOM 1633 C C . ASP A 1 218 ? 6.945 -26 -40.281 1 95.94 218 ASP A C 1
ATOM 1635 O O . ASP A 1 218 ? 7.289 -26.578 -39.25 1 95.94 218 ASP A O 1
ATOM 1639 N N . ASP A 1 219 ? 7.582 -26.047 -41.469 1 95 219 ASP A N 1
ATOM 1640 C CA . ASP A 1 219 ? 8.938 -26.562 -41.594 1 95 219 ASP A CA 1
ATOM 1641 C C . ASP A 1 219 ? 9.93 -25.469 -41.969 1 95 219 ASP A C 1
ATOM 1643 O O . ASP A 1 219 ? 9.648 -24.641 -42.844 1 95 219 ASP A O 1
ATOM 1647 N N . CYS A 1 220 ? 10.945 -25.484 -41.25 1 95.62 220 CYS A N 1
ATOM 1648 C CA . CYS A 1 220 ? 12.008 -24.531 -41.562 1 95.62 220 CYS A CA 1
ATOM 1649 C C . CYS A 1 220 ? 12.836 -25 -42.75 1 95.62 220 CYS A C 1
ATOM 1651 O O . CYS A 1 220 ? 12.961 -26.203 -42.969 1 95.62 220 CYS A O 1
ATOM 1653 N N . GLU A 1 221 ? 13.492 -24.094 -43.375 1 92.06 221 GLU A N 1
ATOM 1654 C CA . GLU A 1 221 ? 14.367 -24.438 -44.469 1 92.06 221 GLU A CA 1
ATOM 1655 C C . GLU A 1 221 ? 15.555 -25.281 -44.031 1 92.06 221 GLU A C 1
ATOM 1657 O O . GLU A 1 221 ? 16.125 -26.062 -44.781 1 92.06 221 GLU A O 1
ATOM 1662 N N . CYS A 1 222 ? 15.797 -25.219 -42.812 1 91.31 222 CYS A N 1
ATOM 1663 C CA . CYS A 1 222 ? 16.953 -25.938 -42.281 1 91.31 222 CYS A CA 1
ATOM 1664 C C . CYS A 1 222 ? 16.594 -27.406 -42.031 1 91.31 222 CYS A C 1
ATOM 1666 O O . CYS A 1 222 ? 17.469 -28.219 -41.719 1 91.31 222 CYS A O 1
ATOM 1668 N N . GLY A 1 223 ? 15.312 -27.734 -42.125 1 91.5 223 GLY A N 1
ATOM 1669 C CA . GLY A 1 223 ? 14.867 -29.109 -41.938 1 91.5 223 GLY A CA 1
ATOM 1670 C C . GLY A 1 223 ? 14.195 -29.344 -40.594 1 91.5 223 GLY A C 1
ATOM 1671 O O . GLY A 1 223 ? 13.594 -30.391 -40.375 1 91.5 223 GLY A O 1
ATOM 1672 N N . LEU A 1 224 ? 14.25 -28.422 -39.781 1 96.44 224 LEU A N 1
ATOM 1673 C CA . LEU A 1 224 ? 13.664 -28.516 -38.438 1 96.44 224 LEU A CA 1
ATOM 1674 C C . LEU A 1 224 ? 12.289 -27.859 -38.406 1 96.44 224 LEU A C 1
ATOM 1676 O O . LEU A 1 224 ? 11.922 -27.125 -39.312 1 96.44 224 LEU A O 1
ATOM 1680 N N . PRO A 1 225 ? 11.523 -28.188 -37.375 1 97.19 225 PRO A N 1
ATOM 1681 C CA . PRO A 1 225 ? 10.18 -27.594 -37.312 1 97.19 225 PRO A CA 1
ATOM 1682 C C . PRO A 1 225 ? 10.203 -26.125 -36.875 1 97.19 225 PRO A C 1
ATOM 1684 O O . PRO A 1 225 ? 11.109 -25.719 -36.156 1 97.19 225 PRO A O 1
ATOM 1687 N N . VAL A 1 226 ? 9.133 -25.406 -37.344 1 97.31 226 VAL A N 1
ATOM 1688 C CA . VAL A 1 226 ? 8.891 -24.031 -36.906 1 97.31 226 VAL A CA 1
ATOM 1689 C C . VAL A 1 226 ? 7.777 -24.016 -35.844 1 97.31 226 VAL A C 1
ATOM 1691 O O . VAL A 1 226 ? 6.727 -24.625 -36.031 1 97.31 226 VAL A O 1
ATOM 1694 N N . PHE A 1 227 ? 8.031 -23.297 -34.75 1 97 227 PHE A N 1
ATOM 1695 C CA . PHE A 1 227 ? 7.07 -23.172 -33.656 1 97 227 PHE A CA 1
ATOM 1696 C C . PHE A 1 227 ? 6.43 -21.797 -33.656 1 97 227 PHE A C 1
ATOM 1698 O O . PHE A 1 227 ? 7.105 -20.781 -33.906 1 97 227 PHE A O 1
ATOM 1705 N N . GLU A 1 228 ? 5.16 -21.781 -33.406 1 97.25 228 GLU A N 1
ATOM 1706 C CA . GLU A 1 228 ? 4.492 -20.547 -33 1 97.25 228 GLU A CA 1
ATOM 1707 C C . GLU A 1 228 ? 4.426 -20.422 -31.5 1 97.25 228 GLU A C 1
ATOM 1709 O O . GLU A 1 228 ? 3.754 -21.203 -30.828 1 97.25 228 GLU A O 1
ATOM 1714 N N . THR A 1 229 ? 5.176 -19.469 -30.938 1 95.88 229 THR A N 1
ATOM 1715 C CA . THR A 1 229 ? 5.211 -19.219 -29.5 1 95.88 229 THR A CA 1
ATOM 1716 C C . THR A 1 229 ? 4.559 -17.891 -29.156 1 95.88 229 THR A C 1
ATOM 1718 O O . THR A 1 229 ? 4.129 -17.156 -30.047 1 95.88 229 THR A O 1
ATOM 1721 N N . GLU A 1 230 ? 4.48 -17.562 -27.875 1 93.88 230 GLU A N 1
ATOM 1722 C CA . GLU A 1 230 ? 3.961 -16.266 -27.453 1 93.88 230 GLU A CA 1
ATOM 1723 C C . GLU A 1 230 ? 4.848 -15.133 -27.938 1 93.88 230 GLU A C 1
ATOM 1725 O O . GLU A 1 230 ? 4.367 -14.023 -28.172 1 93.88 230 GLU A O 1
ATOM 1730 N N . ARG A 1 231 ? 6.125 -15.422 -28.234 1 92.56 231 ARG A N 1
ATOM 1731 C CA . ARG A 1 231 ? 7.098 -14.406 -28.641 1 92.56 231 ARG A CA 1
ATOM 1732 C C . ARG A 1 231 ? 7.266 -14.391 -30.156 1 92.56 231 ARG A C 1
ATOM 1734 O O . ARG A 1 231 ? 8.117 -13.656 -30.672 1 92.56 231 ARG A O 1
ATOM 1741 N N . GLY A 1 232 ? 6.492 -15.203 -30.719 1 94.31 232 GLY A N 1
ATOM 1742 C CA . GLY A 1 232 ? 6.574 -15.242 -32.188 1 94.31 232 GLY A CA 1
ATOM 1743 C C . GLY A 1 232 ? 7.023 -16.594 -32.719 1 94.31 232 GLY A C 1
ATOM 1744 O O . GLY A 1 232 ? 7.23 -17.531 -31.953 1 94.31 232 GLY A O 1
ATOM 1745 N N . ARG A 1 233 ? 7.211 -16.547 -34.062 1 95.44 233 ARG A N 1
ATOM 1746 C CA . ARG A 1 233 ? 7.629 -17.781 -34.75 1 95.44 233 ARG A CA 1
ATOM 1747 C C . ARG A 1 233 ? 9.133 -17.984 -34.625 1 95.44 233 ARG A C 1
ATOM 1749 O O . ARG A 1 233 ? 9.898 -17.016 -34.75 1 95.44 233 ARG A O 1
ATOM 1756 N N . ARG A 1 234 ? 9.469 -19.234 -34.406 1 95.81 234 ARG A N 1
ATOM 1757 C CA . ARG A 1 234 ? 10.898 -19.531 -34.375 1 95.81 234 ARG A CA 1
ATOM 1758 C C . ARG A 1 234 ? 11.156 -21 -34.75 1 95.81 234 ARG A C 1
ATOM 1760 O O . ARG A 1 234 ? 10.289 -21.844 -34.531 1 95.81 234 ARG A O 1
ATOM 1767 N N . CYS A 1 235 ? 12.336 -21.25 -35.188 1 97.25 235 CYS A N 1
ATOM 1768 C CA . CYS A 1 235 ? 12.812 -22.609 -35.438 1 97.25 235 CYS A CA 1
ATOM 1769 C C . CYS A 1 235 ? 13.117 -23.344 -34.156 1 97.25 235 CYS A C 1
ATOM 1771 O O . CYS A 1 235 ? 13.383 -22.703 -33.125 1 97.25 235 CYS A O 1
ATOM 1773 N N . LEU A 1 236 ? 13.039 -24.641 -34.188 1 97.25 236 LEU A N 1
ATOM 1774 C CA . LEU A 1 236 ? 13.5 -25.453 -33.062 1 97.25 236 LEU A CA 1
ATOM 1775 C C . LEU A 1 236 ? 14.922 -25.062 -32.656 1 97.25 236 LEU A C 1
ATOM 1777 O O . LEU A 1 236 ? 15.242 -24.984 -31.469 1 97.25 236 LEU A O 1
ATOM 1781 N N . ASP A 1 237 ? 15.727 -24.906 -33.625 1 95.81 237 ASP A N 1
ATOM 1782 C CA . ASP A 1 237 ? 17.062 -24.359 -33.375 1 95.81 237 ASP A CA 1
ATOM 1783 C C . ASP A 1 237 ? 17 -22.828 -33.219 1 95.81 237 ASP A C 1
ATOM 1785 O O . ASP A 1 237 ? 16.844 -22.094 -34.188 1 95.81 237 ASP A O 1
ATOM 1789 N N . SER A 1 238 ? 17.219 -22.391 -32.031 1 92.81 238 SER A N 1
ATOM 1790 C CA . SER A 1 238 ? 17.047 -20.969 -31.719 1 92.81 238 SER A CA 1
ATOM 1791 C C . SER A 1 238 ? 18.109 -20.109 -32.406 1 92.81 238 SER A C 1
ATOM 1793 O O . SER A 1 238 ? 17.969 -18.891 -32.469 1 92.81 238 SER A O 1
ATOM 1795 N N . THR A 1 239 ? 19.094 -20.703 -32.938 1 92 239 THR A N 1
ATOM 1796 C CA . THR A 1 239 ? 20.156 -19.969 -33.594 1 92 239 THR A CA 1
ATOM 1797 C C . THR A 1 239 ? 19.953 -19.953 -35.125 1 92 239 THR A C 1
ATOM 1799 O O . THR A 1 239 ? 20.75 -19.344 -35.844 1 92 239 THR A O 1
ATOM 1802 N N . CYS A 1 240 ? 18.906 -20.609 -35.531 1 92.56 240 CYS A N 1
ATOM 1803 C CA . CYS A 1 240 ? 18.625 -20.703 -36.969 1 92.56 240 CYS A CA 1
ATOM 1804 C C . CYS A 1 240 ? 18.25 -19.344 -37.562 1 92.56 240 CYS A C 1
ATOM 1806 O O . CYS A 1 240 ? 17.469 -18.609 -36.969 1 92.56 240 CYS A O 1
ATOM 1808 N N . GLU A 1 241 ? 18.75 -18.953 -38.656 1 83.81 241 GLU A N 1
ATOM 1809 C CA . GLU A 1 241 ? 18.562 -17.641 -39.281 1 83.81 241 GLU A CA 1
ATOM 1810 C C . GLU A 1 241 ? 17.469 -17.672 -40.344 1 83.81 241 GLU A C 1
ATOM 1812 O O . GLU A 1 241 ? 17.141 -16.641 -40.938 1 83.81 241 GLU A O 1
ATOM 1817 N N . PHE A 1 242 ? 16.938 -18.797 -40.594 1 74 242 PHE A N 1
ATOM 1818 C CA . PHE A 1 242 ? 15.945 -18.922 -41.688 1 74 242 PHE A CA 1
ATOM 1819 C C . PHE A 1 242 ? 14.547 -18.625 -41.156 1 74 242 PHE A C 1
ATOM 1821 O O . PHE A 1 242 ? 13.656 -18.281 -41.938 1 74 242 PHE A O 1
ATOM 1828 N N . ALA A 1 243 ? 14.352 -18.844 -39.812 1 65.12 243 ALA A N 1
ATOM 1829 C CA . ALA A 1 243 ? 12.969 -18.766 -39.375 1 65.12 243 ALA A CA 1
ATOM 1830 C C . ALA A 1 243 ? 12.531 -17.312 -39.219 1 65.12 243 ALA A C 1
ATOM 1832 O O . ALA A 1 243 ? 13.336 -16.438 -38.844 1 65.12 243 ALA A O 1
ATOM 1833 N N . MET B 1 1 ? -12.219 8.266 18.734 1 80.44 1 MET B N 1
ATOM 1834 C CA . MET B 1 1 ? -10.898 7.945 18.188 1 80.44 1 MET B CA 1
ATOM 1835 C C . MET B 1 1 ? -11.023 6.961 17.031 1 80.44 1 MET B C 1
ATOM 1837 O O . MET B 1 1 ? -11.875 6.078 17.047 1 80.44 1 MET B O 1
ATOM 1841 N N . GLU B 1 2 ? -10.344 7.332 15.922 1 94.25 2 GLU B N 1
ATOM 1842 C CA . GLU B 1 2 ? -10.375 6.477 14.734 1 94.25 2 GLU B CA 1
ATOM 1843 C C . GLU B 1 2 ? -9.609 5.18 14.969 1 94.25 2 GLU B C 1
ATOM 1845 O O . GLU B 1 2 ? -8.82 5.082 15.906 1 94.25 2 GLU B O 1
ATOM 1850 N N . SER B 1 3 ? -9.984 4.184 14.25 1 98.12 3 SER B N 1
ATOM 1851 C CA . SER B 1 3 ? -9.305 2.904 14.406 1 98.12 3 SER B CA 1
ATOM 1852 C C . SER B 1 3 ? -9.086 2.232 13.055 1 98.12 3 SER B C 1
ATOM 1854 O O . SER B 1 3 ? -9.773 2.541 12.078 1 98.12 3 SER B O 1
ATOM 1856 N N . ILE B 1 4 ? -8.07 1.45 13.031 1 98.75 4 ILE B N 1
ATOM 1857 C CA . ILE B 1 4 ? -7.84 0.515 11.93 1 98.75 4 ILE B CA 1
ATOM 1858 C C . ILE B 1 4 ? -8.273 -0.888 12.352 1 98.75 4 ILE B C 1
ATOM 1860 O O . ILE B 1 4 ? -7.922 -1.354 13.438 1 98.75 4 ILE B O 1
ATOM 1864 N N . ARG B 1 5 ? -9.102 -1.522 11.562 1 98.62 5 ARG B N 1
ATOM 1865 C CA . ARG B 1 5 ? -9.508 -2.904 11.805 1 98.62 5 ARG B CA 1
ATOM 1866 C C . ARG B 1 5 ? -8.695 -3.871 10.953 1 98.62 5 ARG B C 1
ATOM 1868 O O . ARG B 1 5 ? -8.398 -3.588 9.789 1 98.62 5 ARG B O 1
ATOM 1875 N N . VAL B 1 6 ? -8.32 -4.953 11.547 1 98.81 6 VAL B N 1
ATOM 1876 C CA . VAL B 1 6 ? -7.566 -5.996 10.867 1 98.81 6 VAL B CA 1
ATOM 1877 C C . VAL B 1 6 ? -8.344 -7.312 10.906 1 98.81 6 VAL B C 1
ATOM 1879 O O . VAL B 1 6 ? -8.844 -7.711 11.961 1 98.81 6 VAL B O 1
ATOM 1882 N N . PHE B 1 7 ? -8.523 -7.879 9.805 1 98.62 7 PHE B N 1
ATOM 1883 C CA . PHE B 1 7 ? -9.078 -9.219 9.68 1 98.62 7 PHE B CA 1
ATOM 1884 C C . PHE B 1 7 ? -8.078 -10.164 9.023 1 98.62 7 PHE B C 1
ATOM 1886 O O . PHE B 1 7 ? -7.367 -9.773 8.094 1 98.62 7 PHE B O 1
ATOM 1893 N N . ALA B 1 8 ? -8.023 -11.406 9.5 1 98.62 8 ALA B N 1
ATOM 1894 C CA . ALA B 1 8 ? -7.094 -12.383 8.93 1 98.62 8 ALA B CA 1
ATOM 1895 C C . ALA B 1 8 ? -7.746 -13.758 8.82 1 98.62 8 ALA B C 1
ATOM 1897 O O . ALA B 1 8 ? -8.523 -14.156 9.688 1 98.62 8 ALA B O 1
ATOM 1898 N N . GLY B 1 9 ? -7.445 -14.422 7.758 1 98.12 9 GLY B N 1
ATOM 1899 C CA . GLY B 1 9 ? -7.953 -15.766 7.543 1 98.12 9 GLY B CA 1
ATOM 1900 C C . GLY B 1 9 ? -7.781 -16.25 6.113 1 98.12 9 GLY B C 1
ATOM 1901 O O . GLY B 1 9 ? -7.09 -15.609 5.316 1 98.12 9 GLY B O 1
ATOM 1902 N N . ASP B 1 10 ? -8.273 -17.469 5.844 1 98.19 10 ASP B N 1
ATOM 1903 C CA . ASP B 1 10 ? -8.492 -17.922 4.473 1 98.19 10 ASP B CA 1
ATOM 1904 C C . ASP B 1 10 ? -9.656 -17.172 3.83 1 98.19 10 ASP B C 1
ATOM 1906 O O . ASP B 1 10 ? -10.812 -17.359 4.227 1 98.19 10 ASP B O 1
ATOM 1910 N N . CYS B 1 11 ? -9.312 -16.344 2.867 1 98.81 11 CYS B N 1
ATOM 1911 C CA . CYS B 1 11 ? -10.352 -15.492 2.301 1 98.81 11 CYS B CA 1
ATOM 1912 C C . CYS B 1 11 ? -10.414 -15.641 0.786 1 98.81 11 CYS B C 1
ATOM 1914 O O . CYS B 1 11 ? -9.391 -15.883 0.141 1 98.81 11 CYS B O 1
ATOM 1916 N N . THR B 1 12 ? -11.602 -15.562 0.27 1 98.81 12 THR B N 1
ATOM 1917 C CA . THR B 1 12 ? -11.836 -15.312 -1.148 1 98.81 12 THR B CA 1
ATOM 1918 C C . THR B 1 12 ? -12.141 -13.836 -1.391 1 98.81 12 THR B C 1
ATOM 1920 O O . THR B 1 12 ? -13.055 -13.281 -0.773 1 98.81 12 THR B O 1
ATOM 1923 N N . VAL B 1 13 ? -11.375 -13.227 -2.238 1 98.75 13 VAL B N 1
ATOM 1924 C CA . VAL B 1 13 ? -11.484 -11.805 -2.527 1 98.75 13 VAL B CA 1
ATOM 1925 C C . VAL B 1 13 ? -11.898 -11.602 -3.98 1 98.75 13 VAL B C 1
ATOM 1927 O O . VAL B 1 13 ? -11.297 -12.164 -4.895 1 98.75 13 VAL B O 1
ATOM 1930 N N . HIS B 1 14 ? -12.922 -10.875 -4.141 1 98.56 14 HIS B N 1
ATOM 1931 C CA . HIS B 1 14 ? -13.43 -10.586 -5.48 1 98.56 14 HIS B CA 1
ATOM 1932 C C . HIS B 1 14 ? -13.469 -9.086 -5.746 1 98.56 14 HIS B C 1
ATOM 1934 O O . HIS B 1 14 ? -14.023 -8.328 -4.953 1 98.56 14 HIS B O 1
ATOM 1940 N N . PHE B 1 15 ? -12.883 -8.664 -6.789 1 98.12 15 PHE B N 1
ATOM 1941 C CA . PHE B 1 15 ? -12.93 -7.27 -7.223 1 98.12 15 PHE B CA 1
ATOM 1942 C C . PHE B 1 15 ? -13.648 -7.141 -8.555 1 98.12 15 PHE B C 1
ATOM 1944 O O . PHE B 1 15 ? -13.352 -7.875 -9.5 1 98.12 15 PHE B O 1
ATOM 1951 N N . GLU B 1 16 ? -14.586 -6.281 -8.57 1 96.69 16 GLU B N 1
ATOM 1952 C CA . GLU B 1 16 ? -15.297 -5.93 -9.789 1 96.69 16 GLU B CA 1
ATOM 1953 C C . GLU B 1 16 ? -15.016 -4.484 -10.195 1 96.69 16 GLU B C 1
ATOM 1955 O O . GLU B 1 16 ? -15.281 -3.557 -9.438 1 96.69 16 GLU B O 1
ATOM 1960 N N . GLY B 1 17 ? -14.5 -4.238 -11.297 1 91.94 17 GLY B N 1
ATOM 1961 C CA . GLY B 1 17 ? -14.219 -2.932 -11.875 1 91.94 17 GLY B CA 1
ATOM 1962 C C . GLY B 1 17 ? -13.844 -2.998 -13.344 1 91.94 17 GLY B C 1
ATOM 1963 O O . GLY B 1 17 ? -14.594 -3.529 -14.164 1 91.94 17 GLY B O 1
ATOM 1964 N N . SER B 1 18 ? -12.617 -2.492 -13.68 1 85 18 SER B N 1
ATOM 1965 C CA . SER B 1 18 ? -12.164 -2.59 -15.062 1 85 18 SER B CA 1
ATOM 1966 C C . SER B 1 18 ? -11.828 -4.031 -15.438 1 85 18 SER B C 1
ATOM 1968 O O . SER B 1 18 ? -12.07 -4.457 -16.562 1 85 18 SER B O 1
ATOM 1970 N N . ARG B 1 19 ? -11.328 -4.723 -14.414 1 85.69 19 ARG B N 1
ATOM 1971 C CA . ARG B 1 19 ? -11.078 -6.152 -14.594 1 85.69 19 ARG B CA 1
ATOM 1972 C C . ARG B 1 19 ? -11.523 -6.945 -13.375 1 85.69 19 ARG B C 1
ATOM 1974 O O . ARG B 1 19 ? -11.125 -6.641 -12.25 1 85.69 19 ARG B O 1
ATOM 1981 N N . ASP B 1 20 ? -12.398 -7.879 -13.648 1 94.44 20 ASP B N 1
ATOM 1982 C CA . ASP B 1 20 ? -12.836 -8.75 -12.555 1 94.44 20 ASP B CA 1
ATOM 1983 C C . ASP B 1 20 ? -11.734 -9.727 -12.164 1 94.44 20 ASP B C 1
ATOM 1985 O O . ASP B 1 20 ? -11.094 -10.336 -13.023 1 94.44 20 ASP B O 1
ATOM 1989 N N . ARG B 1 21 ? -11.477 -9.789 -10.945 1 96.25 21 ARG B N 1
ATOM 1990 C CA . ARG B 1 21 ? -10.453 -10.703 -10.453 1 96.25 21 ARG B CA 1
ATOM 1991 C C . ARG B 1 21 ? -10.898 -11.383 -9.164 1 96.25 21 ARG B C 1
ATOM 1993 O O . ARG B 1 21 ? -11.469 -10.742 -8.289 1 96.25 21 ARG B O 1
ATOM 2000 N N . THR B 1 22 ? -10.68 -12.664 -9.133 1 98.06 22 THR B N 1
ATOM 2001 C CA . THR B 1 22 ? -10.922 -13.422 -7.91 1 98.06 22 THR B CA 1
ATOM 2002 C C . THR B 1 22 ? -9.633 -14.07 -7.418 1 98.06 22 THR B C 1
ATOM 2004 O O . THR B 1 22 ? -8.93 -14.734 -8.188 1 98.06 22 THR B O 1
ATOM 2007 N N . GLN B 1 23 ? -9.305 -13.859 -6.18 1 98.12 23 GLN B N 1
ATOM 2008 C CA . GLN B 1 23 ? -8.133 -14.453 -5.539 1 98.12 23 GLN B CA 1
ATOM 2009 C C . GLN B 1 23 ? -8.5 -15.102 -4.207 1 98.12 23 GLN B C 1
ATOM 2011 O O . GLN B 1 23 ? -9.445 -14.664 -3.543 1 98.12 23 GLN B O 1
ATOM 2016 N N . ARG B 1 24 ? -7.797 -16.094 -3.898 1 98.75 24 ARG B N 1
ATOM 2017 C CA . ARG B 1 24 ? -7.961 -16.734 -2.596 1 98.75 24 ARG B CA 1
ATOM 2018 C C . ARG B 1 24 ? -6.609 -16.984 -1.938 1 98.75 24 ARG B C 1
ATOM 2020 O O . ARG B 1 24 ? -5.637 -17.328 -2.615 1 98.75 24 ARG B O 1
ATOM 2027 N N . GLY B 1 25 ? -6.508 -16.859 -0.694 1 98.31 25 GLY B N 1
ATOM 2028 C CA . GLY B 1 25 ? -5.328 -17.125 0.115 1 98.31 25 GLY B CA 1
ATOM 2029 C C . GLY B 1 25 ? -5.535 -16.828 1.588 1 98.31 25 GLY B C 1
ATOM 2030 O O . GLY B 1 25 ? -6.621 -16.406 1.995 1 98.31 25 GLY B O 1
ATOM 2031 N N . ARG B 1 26 ? -4.582 -17.25 2.387 1 98.38 26 ARG B N 1
ATOM 2032 C CA . ARG B 1 26 ? -4.516 -16.75 3.756 1 98.38 26 ARG B CA 1
ATOM 2033 C C . ARG B 1 26 ? -3.953 -15.328 3.791 1 98.38 26 ARG B C 1
ATOM 2035 O O . ARG B 1 26 ? -2.771 -15.117 3.516 1 98.38 26 ARG B O 1
ATOM 2042 N N . VAL B 1 27 ? -4.848 -14.367 4.125 1 98.81 27 VAL B N 1
ATOM 2043 C CA . VAL B 1 27 ? -4.504 -12.969 3.912 1 98.81 27 VAL B CA 1
ATOM 2044 C C . VAL B 1 27 ? -4.82 -12.156 5.168 1 98.81 27 VAL B C 1
ATOM 2046 O O . VAL B 1 27 ? -5.48 -12.656 6.086 1 98.81 27 VAL B O 1
ATOM 2049 N N . VAL B 1 28 ? -4.258 -10.977 5.242 1 98.94 28 VAL B N 1
ATOM 2050 C CA . VAL B 1 28 ? -4.574 -9.953 6.234 1 98.94 28 VAL B CA 1
ATOM 2051 C C . VAL B 1 28 ? -5.289 -8.781 5.562 1 98.94 28 VAL B C 1
ATOM 2053 O O . VAL B 1 28 ? -4.785 -8.211 4.594 1 98.94 28 VAL B O 1
ATOM 2056 N N . VAL B 1 29 ? -6.477 -8.438 6.051 1 98.94 29 VAL B N 1
ATOM 2057 C CA . VAL B 1 29 ? -7.277 -7.336 5.531 1 98.94 29 VAL B CA 1
ATOM 2058 C C . VAL B 1 29 ? -7.18 -6.137 6.469 1 98.94 29 VAL B C 1
ATOM 2060 O O . VAL B 1 29 ? -7.508 -6.242 7.656 1 98.94 29 VAL B O 1
ATOM 2063 N N . VAL B 1 30 ? -6.688 -5.047 5.965 1 98.94 30 VAL B N 1
ATOM 2064 C CA . VAL B 1 30 ? -6.598 -3.795 6.711 1 98.94 30 VAL B CA 1
ATOM 2065 C C . VAL B 1 30 ? -7.727 -2.857 6.285 1 98.94 30 VAL B C 1
ATOM 2067 O O . VAL B 1 30 ? -7.836 -2.502 5.109 1 98.94 30 VAL B O 1
ATOM 2070 N N . VAL B 1 31 ? -8.523 -2.5 7.207 1 98.88 31 VAL B N 1
ATOM 2071 C CA . VAL B 1 31 ? -9.641 -1.597 6.969 1 98.88 31 VAL B CA 1
ATOM 2072 C C . VAL B 1 31 ? -9.414 -0.284 7.715 1 98.88 31 VAL B C 1
ATOM 2074 O O . VAL B 1 31 ? -9.352 -0.269 8.945 1 98.88 31 VAL B O 1
ATOM 2077 N N . LYS B 1 32 ? -9.383 0.74 7.012 1 98.69 32 LYS B N 1
ATOM 2078 C CA . LYS B 1 32 ? -9.102 2.047 7.602 1 98.69 32 LYS B CA 1
ATOM 2079 C C . LYS B 1 32 ? -10.383 2.854 7.789 1 98.69 32 LYS B C 1
ATOM 2081 O O . LYS B 1 32 ? -11.414 2.541 7.188 1 98.69 32 LYS B O 1
ATOM 2086 N N . PRO B 1 33 ? -10.32 3.908 8.578 1 98.19 33 PRO B N 1
ATOM 2087 C CA . PRO B 1 33 ? -11.531 4.684 8.867 1 98.19 33 PRO B CA 1
ATOM 2088 C C . PRO B 1 33 ? -12.055 5.43 7.645 1 98.19 33 PRO B C 1
ATOM 2090 O O . PRO B 1 33 ? -13.242 5.754 7.578 1 98.19 33 PRO B O 1
ATOM 2093 N N . ASP B 1 34 ? -11.297 5.75 6.664 1 98 34 ASP B N 1
ATOM 2094 C CA . ASP B 1 34 ? -11.758 6.422 5.453 1 98 34 ASP B CA 1
ATOM 2095 C C . ASP B 1 34 ? -12.344 5.418 4.457 1 98 34 ASP B C 1
ATOM 2097 O O . ASP B 1 34 ? -12.477 5.723 3.27 1 98 34 ASP B O 1
ATOM 2101 N N . ARG B 1 35 ? -12.578 4.141 4.898 1 98.62 35 ARG B N 1
ATOM 2102 C CA . ARG B 1 35 ? -13.203 3.043 4.172 1 98.62 35 ARG B CA 1
ATOM 2103 C C . ARG B 1 35 ? -12.258 2.467 3.125 1 98.62 35 ARG B C 1
ATOM 2105 O O . ARG B 1 35 ? -12.703 1.853 2.15 1 98.62 35 ARG B O 1
ATOM 2112 N N . THR B 1 36 ? -11 2.732 3.227 1 98.75 36 THR B N 1
ATOM 2113 C CA . THR B 1 36 ? -9.984 2.043 2.434 1 98.75 36 THR B CA 1
ATOM 2114 C C . THR B 1 36 ? -9.812 0.604 2.906 1 98.75 36 THR B C 1
ATOM 2116 O O . THR B 1 36 ? -9.727 0.346 4.109 1 98.75 36 THR B O 1
ATOM 2119 N N . VAL B 1 37 ? -9.844 -0.289 1.992 1 98.88 37 VAL B N 1
ATOM 2120 C CA . VAL B 1 37 ? -9.656 -1.707 2.281 1 98.88 37 VAL B CA 1
ATOM 2121 C C . VAL B 1 37 ? -8.43 -2.227 1.53 1 98.88 37 VAL B C 1
ATOM 2123 O O . VAL B 1 37 ? -8.32 -2.057 0.313 1 98.88 37 VAL B O 1
ATOM 2126 N N . LEU B 1 38 ? -7.504 -2.811 2.232 1 98.94 38 LEU B N 1
ATOM 2127 C CA . LEU B 1 38 ? -6.289 -3.391 1.672 1 98.94 38 LEU B CA 1
ATOM 2128 C C . LEU B 1 38 ? -6.176 -4.867 2.033 1 98.94 38 LEU B C 1
ATOM 2130 O O . LEU B 1 38 ? -6.188 -5.227 3.215 1 98.94 38 LEU B O 1
ATOM 2134 N N . VAL B 1 39 ? -6.098 -5.715 1.069 1 98.94 39 VAL B N 1
ATOM 2135 C CA . VAL B 1 39 ? -5.938 -7.145 1.299 1 98.94 39 VAL B CA 1
ATOM 2136 C C . VAL B 1 39 ? -4.5 -7.559 1.003 1 98.94 39 VAL B C 1
ATOM 2138 O O . VAL B 1 39 ? -4.078 -7.578 -0.156 1 98.94 39 VAL B O 1
ATOM 2141 N N . HIS B 1 40 ? -3.762 -7.93 2.027 1 98.88 40 HIS B N 1
ATOM 2142 C CA . HIS B 1 40 ? -2.346 -8.25 1.876 1 98.88 40 HIS B CA 1
ATOM 2143 C C . HIS B 1 40 ? -2.104 -9.75 1.987 1 98.88 40 HIS B C 1
ATOM 2145 O O . HIS B 1 40 ? -2.602 -10.398 2.91 1 98.88 40 HIS B O 1
ATOM 2151 N N . ASP B 1 41 ? -1.358 -10.289 1.06 1 98.5 41 ASP B N 1
ATOM 2152 C CA . ASP B 1 41 ? -0.791 -11.625 1.21 1 98.5 41 ASP B CA 1
ATOM 2153 C C . ASP B 1 41 ? 0.683 -11.555 1.604 1 98.5 41 ASP B C 1
ATOM 2155 O O . ASP B 1 41 ? 1.115 -10.594 2.242 1 98.5 41 ASP B O 1
ATOM 2159 N N . VAL B 1 42 ? 1.471 -12.57 1.303 1 98 42 VAL B N 1
ATOM 2160 C CA . VAL B 1 42 ? 2.791 -12.711 1.905 1 98 42 VAL B CA 1
ATOM 2161 C C . VAL B 1 42 ? 3.803 -11.859 1.147 1 98 42 VAL B C 1
ATOM 2163 O O . VAL B 1 42 ? 4.938 -11.672 1.602 1 98 42 VAL B O 1
ATOM 2166 N N . SER B 1 43 ? 3.377 -11.281 0.065 1 95.12 43 SER B N 1
ATOM 2167 C CA . SER B 1 43 ? 4.434 -10.781 -0.812 1 95.12 43 SER B CA 1
ATOM 2168 C C . SER B 1 43 ? 4.242 -9.305 -1.125 1 95.12 43 SER B C 1
ATOM 2170 O O . SER B 1 43 ? 3.15 -8.883 -1.512 1 95.12 43 SER B O 1
ATOM 2172 N N . GLY B 1 44 ? 5.348 -8.531 -0.938 1 97.12 44 GLY B N 1
ATOM 2173 C CA . GLY B 1 44 ? 5.516 -7.238 -1.593 1 97.12 44 GLY B CA 1
ATOM 2174 C C . GLY B 1 44 ? 4.73 -6.125 -0.929 1 97.12 44 GLY B C 1
ATOM 2175 O O . GLY B 1 44 ? 4.121 -6.332 0.124 1 97.12 44 GLY B O 1
ATOM 2176 N N . TYR B 1 45 ? 4.805 -4.941 -1.548 1 98.31 45 TYR B N 1
ATOM 2177 C CA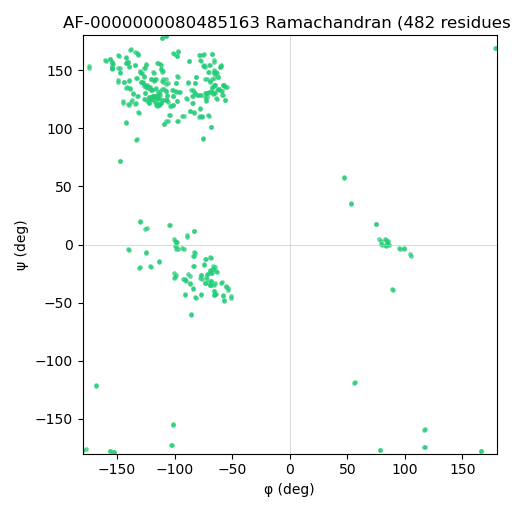 . TYR B 1 45 ? 4.199 -3.684 -1.123 1 98.31 45 TYR B CA 1
ATOM 2178 C C . TYR B 1 45 ? 2.707 -3.668 -1.429 1 98.31 45 TYR B C 1
ATOM 2180 O O . TYR B 1 45 ? 1.898 -3.264 -0.588 1 98.31 45 TYR B O 1
ATOM 2188 N N . GLN B 1 46 ? 2.416 -4.172 -2.654 1 98.12 46 GLN B N 1
ATOM 2189 C CA . GLN B 1 46 ? 1.067 -4.004 -3.184 1 98.12 46 GLN B CA 1
ATOM 2190 C C . GLN B 1 46 ? 0.112 -5.035 -2.592 1 98.12 46 GLN B C 1
ATOM 2192 O O . GLN B 1 46 ? 0.419 -6.23 -2.564 1 98.12 46 GLN B O 1
ATOM 2197 N N . PRO B 1 47 ? -1.08 -4.594 -2.041 1 98.25 47 PRO B N 1
ATOM 2198 C CA . PRO B 1 47 ? -2.121 -5.562 -1.686 1 98.25 47 PRO B CA 1
ATOM 2199 C C . PRO B 1 47 ? -2.6 -6.379 -2.883 1 98.25 47 PRO B C 1
ATOM 2201 O O . PRO B 1 47 ? -2.506 -5.922 -4.023 1 98.25 47 PRO B O 1
ATOM 2204 N N . VAL B 1 48 ? -3.092 -7.551 -2.646 1 97.38 48 VAL B N 1
ATOM 2205 C CA . VAL B 1 48 ? -3.592 -8.398 -3.725 1 97.38 48 VAL B CA 1
ATOM 2206 C C . VAL B 1 48 ? -4.895 -7.824 -4.273 1 97.38 48 VAL B C 1
ATOM 2208 O O . VAL B 1 48 ? -5.27 -8.094 -5.418 1 97.38 48 VAL B O 1
ATOM 2211 N N . ALA B 1 49 ? -5.613 -7.066 -3.473 1 97.62 49 ALA B N 1
ATOM 2212 C CA . ALA B 1 49 ? -6.809 -6.309 -3.828 1 97.62 49 ALA B CA 1
ATOM 2213 C C . ALA B 1 49 ? -7.004 -5.117 -2.895 1 97.62 49 ALA B C 1
ATOM 2215 O O . ALA B 1 49 ? -6.527 -5.129 -1.757 1 97.62 49 ALA B O 1
ATOM 2216 N N . TRP B 1 50 ? -7.66 -4.086 -3.48 1 98 50 TRP B N 1
ATOM 2217 C CA . TRP B 1 50 ? -7.91 -2.92 -2.639 1 98 50 TRP B CA 1
ATOM 2218 C C . TRP B 1 50 ? -9.031 -2.064 -3.213 1 98 50 TRP B C 1
ATOM 2220 O O . TRP B 1 50 ? -9.406 -2.221 -4.379 1 98 50 TRP B O 1
ATOM 2230 N N . LEU B 1 51 ? -9.594 -1.311 -2.389 1 97.94 51 LEU B N 1
ATOM 2231 C CA . LEU B 1 51 ? -10.477 -0.204 -2.744 1 97.94 51 LEU B CA 1
ATOM 2232 C C . LEU B 1 51 ? -10.234 0.996 -1.833 1 97.94 51 LEU B C 1
ATOM 2234 O O . LEU B 1 51 ? -10.312 0.875 -0.608 1 97.94 51 LEU B O 1
ATOM 2238 N N . THR B 1 52 ? -9.875 2.123 -2.408 1 97.69 52 THR B N 1
ATOM 2239 C CA . THR B 1 52 ? -9.477 3.299 -1.641 1 97.69 52 THR B CA 1
ATOM 2240 C C . THR B 1 52 ? -10.648 4.258 -1.472 1 97.69 52 THR B C 1
ATOM 2242 O O . THR B 1 52 ? -11.336 4.59 -2.443 1 97.69 52 THR B O 1
ATOM 2245 N N . ARG B 1 53 ? -10.812 4.648 -0.221 1 98.12 53 ARG B N 1
ATOM 2246 C CA . ARG B 1 53 ? -11.82 5.648 0.118 1 98.12 53 ARG B CA 1
ATOM 2247 C C . ARG B 1 53 ? -13.156 5.324 -0.545 1 98.12 53 ARG B C 1
ATOM 2249 O O . ARG B 1 53 ? -13.727 6.164 -1.251 1 98.12 53 ARG B O 1
ATOM 2256 N N . ALA B 1 54 ? -13.648 4.152 -0.243 1 98.5 54 ALA B N 1
ATOM 2257 C CA . ALA B 1 54 ? -14.898 3.652 -0.813 1 98.5 54 ALA B CA 1
ATOM 2258 C C . ALA B 1 54 ? -16.062 4.559 -0.452 1 98.5 54 ALA B C 1
ATOM 2260 O O . ALA B 1 54 ? -16.062 5.215 0.594 1 98.5 54 ALA B O 1
ATOM 2261 N N . ASP B 1 55 ? -17.078 4.594 -1.269 1 98.5 55 ASP B N 1
ATOM 2262 C CA . ASP B 1 55 ? -18.312 5.32 -0.992 1 98.5 55 ASP B CA 1
ATOM 2263 C C . ASP B 1 55 ? -19.094 4.676 0.158 1 98.5 55 ASP B C 1
ATOM 2265 O O . ASP B 1 55 ? -19.766 5.367 0.924 1 98.5 55 ASP B O 1
ATOM 2269 N N . SER B 1 56 ? -19.016 3.377 0.227 1 98.56 56 SER B N 1
ATOM 2270 C CA . SER B 1 56 ? -19.656 2.623 1.3 1 98.56 56 SER B CA 1
ATOM 2271 C C . SER B 1 56 ? -18.875 1.362 1.636 1 98.56 56 SER B C 1
ATOM 2273 O O . SER B 1 56 ? -18.156 0.823 0.786 1 98.56 56 SER B O 1
ATOM 2275 N N . LEU B 1 57 ? -18.969 0.915 2.873 1 98.69 57 LEU B N 1
ATOM 2276 C CA . LEU B 1 57 ? -18.328 -0.3 3.369 1 98.69 57 LEU B CA 1
ATOM 2277 C C . LEU B 1 57 ? -19.219 -0.989 4.406 1 98.69 57 LEU B C 1
ATOM 2279 O O . LEU B 1 57 ? -19.609 -0.371 5.395 1 98.69 57 LEU B O 1
ATOM 2283 N N . THR B 1 58 ? -19.531 -2.199 4.152 1 98.56 58 THR B N 1
ATOM 2284 C CA . THR B 1 58 ? -20.266 -3.039 5.098 1 98.56 58 THR B CA 1
ATOM 2285 C C . THR B 1 58 ? -19.391 -4.191 5.578 1 98.56 58 THR B C 1
ATOM 2287 O O . THR B 1 58 ? -18.766 -4.883 4.77 1 98.56 58 THR B O 1
ATOM 2290 N N . VAL B 1 59 ? -19.266 -4.301 6.867 1 98 59 VAL B N 1
ATOM 2291 C CA . VAL B 1 59 ? -18.531 -5.398 7.477 1 98 59 VAL B CA 1
ATOM 2292 C C . VAL B 1 59 ? -19.469 -6.266 8.305 1 98 59 VAL B C 1
ATOM 2294 O O . VAL B 1 59 ? -20.188 -5.762 9.18 1 98 59 VAL B O 1
ATOM 2297 N N . GLU B 1 60 ? -19.562 -7.453 7.957 1 95.62 60 GLU B N 1
ATOM 2298 C CA . GLU B 1 60 ? -20.281 -8.438 8.75 1 95.62 60 GLU B CA 1
ATOM 2299 C C . GLU B 1 60 ? -19.328 -9.398 9.445 1 95.62 60 GLU B C 1
ATOM 2301 O O . GLU B 1 60 ? -18.406 -9.93 8.82 1 95.62 60 GLU B O 1
ATOM 2306 N N . SER B 1 61 ? -19.469 -9.469 10.75 1 89.94 61 SER B N 1
ATOM 2307 C CA . SER B 1 61 ? -18.562 -10.328 11.5 1 89.94 61 SER B CA 1
ATOM 2308 C C . SER B 1 61 ? -19.344 -11.227 12.469 1 89.94 61 SER B C 1
ATOM 2310 O O . SER B 1 61 ? -20.172 -10.75 13.242 1 89.94 61 SER B O 1
ATOM 2312 N N . GLY B 1 62 ? -19.312 -12.539 12.219 1 87.69 62 GLY B N 1
ATOM 2313 C CA . GLY B 1 62 ? -19.844 -13.531 13.141 1 87.69 62 GLY B CA 1
ATOM 2314 C C . GLY B 1 62 ? -18.766 -14.328 13.836 1 87.69 62 GLY B C 1
ATOM 2315 O O . GLY B 1 62 ? -17.578 -14.031 13.695 1 87.69 62 GLY B O 1
ATOM 2316 N N . PRO B 1 63 ? -19.016 -15.312 14.758 1 86.19 63 PRO B N 1
ATOM 2317 C CA . PRO B 1 63 ? -18.031 -16.062 15.531 1 86.19 63 PRO B CA 1
ATOM 2318 C C . PRO B 1 63 ? -16.984 -16.75 14.648 1 86.19 63 PRO B C 1
ATOM 2320 O O . PRO B 1 63 ? -15.797 -16.766 14.984 1 86.19 63 PRO B O 1
ATOM 2323 N N . GLY B 1 64 ? -17.391 -17.234 13.492 1 91.88 64 GLY B N 1
ATOM 2324 C CA . GLY B 1 64 ? -16.438 -18 12.695 1 91.88 64 GLY B CA 1
ATOM 2325 C C . GLY B 1 64 ? -16.297 -17.469 11.281 1 91.88 64 GLY B C 1
ATOM 2326 O O . GLY B 1 64 ? -15.742 -18.141 10.414 1 91.88 64 GLY B O 1
ATOM 2327 N N . SER B 1 65 ? -16.812 -16.297 11.07 1 96.62 65 SER B N 1
ATOM 2328 C CA . SER B 1 65 ? -16.75 -15.781 9.711 1 96.62 65 SER B CA 1
ATOM 2329 C C . SER B 1 65 ? -16.766 -14.258 9.703 1 96.62 65 SER B C 1
ATOM 2331 O O . SER B 1 65 ? -17.203 -13.633 10.664 1 96.62 65 SER B O 1
ATOM 2333 N N . PHE B 1 66 ? -16.25 -13.719 8.688 1 98.19 66 PHE B N 1
ATOM 2334 C CA . PHE B 1 66 ? -16.438 -12.305 8.406 1 98.19 66 PHE B CA 1
ATOM 2335 C C . PHE B 1 66 ? -16.594 -12.062 6.91 1 98.19 66 PHE B C 1
ATOM 2337 O O . PHE B 1 66 ? -16.219 -12.914 6.098 1 98.19 66 PHE B O 1
ATOM 2344 N N . GLY B 1 67 ? -17.219 -11 6.551 1 98.62 67 GLY B N 1
ATOM 2345 C CA . GLY B 1 67 ? -17.406 -10.539 5.188 1 98.62 67 GLY B CA 1
ATOM 2346 C C . GLY B 1 67 ? -17.359 -9.031 5.055 1 98.62 67 GLY B C 1
ATOM 2347 O O . GLY B 1 67 ? -17.844 -8.312 5.93 1 98.62 67 GLY B O 1
ATOM 2348 N N . LEU B 1 68 ? -16.75 -8.578 4.051 1 98.69 68 LEU B N 1
ATOM 2349 C CA . LEU B 1 68 ? -16.688 -7.152 3.744 1 98.69 68 LEU B CA 1
ATOM 2350 C C . LEU B 1 68 ? -17.141 -6.883 2.314 1 98.69 68 LEU B C 1
ATOM 2352 O O . LEU B 1 68 ? -16.812 -7.641 1.398 1 98.69 68 LEU B O 1
ATOM 2356 N N . VAL B 1 69 ? -17.859 -5.84 2.17 1 98.81 69 VAL B N 1
ATOM 2357 C CA . VAL B 1 69 ? -18.234 -5.355 0.845 1 98.81 69 VAL B CA 1
ATOM 2358 C C . VAL B 1 69 ? -18.016 -3.844 0.77 1 98.81 69 VAL B C 1
ATOM 2360 O O . VAL B 1 69 ? -18.609 -3.092 1.556 1 98.81 69 VAL B O 1
ATOM 2363 N N . ALA B 1 70 ? -17.203 -3.428 -0.143 1 98.75 70 ALA B N 1
ATOM 2364 C CA . ALA B 1 70 ? -16.938 -2.012 -0.364 1 98.75 70 ALA B CA 1
ATOM 2365 C C . ALA B 1 70 ? -17.312 -1.591 -1.779 1 98.75 70 ALA B C 1
ATOM 2367 O O . ALA B 1 70 ? -17.094 -2.336 -2.736 1 98.75 70 ALA B O 1
ATOM 2368 N N . HIS B 1 71 ? -17.828 -0.411 -1.883 1 98.62 71 HIS B N 1
ATOM 2369 C CA . HIS B 1 71 ? -18.25 0.139 -3.17 1 98.62 71 HIS B CA 1
ATOM 2370 C C . HIS B 1 71 ? -17.562 1.479 -3.438 1 98.62 71 HIS B C 1
ATOM 2372 O O . HIS B 1 71 ? -17.438 2.303 -2.529 1 98.62 71 HIS B O 1
ATOM 2378 N N . ALA B 1 72 ? -17.109 1.676 -4.613 1 97.62 72 ALA B N 1
ATOM 2379 C CA . ALA B 1 72 ? -16.641 2.965 -5.121 1 97.62 72 ALA B CA 1
ATOM 2380 C C . ALA B 1 72 ? -17.047 3.15 -6.586 1 97.62 72 ALA B C 1
ATOM 2382 O O . ALA B 1 72 ? -16.391 2.605 -7.484 1 97.62 72 ALA B O 1
ATOM 2383 N N . GLY B 1 73 ? -18.031 3.967 -6.809 1 96 73 GLY B N 1
ATOM 2384 C CA . GLY B 1 73 ? -18.562 4.02 -8.156 1 96 73 GLY B CA 1
ATOM 2385 C C . GLY B 1 73 ? -19.031 2.67 -8.672 1 96 73 GLY B C 1
ATOM 2386 O O . GLY B 1 73 ? -19.891 2.033 -8.062 1 96 73 GLY B O 1
ATOM 2387 N N . GLU B 1 74 ? -18.406 2.25 -9.703 1 95.75 74 GLU B N 1
ATOM 2388 C CA . GLU B 1 74 ? -18.797 0.978 -10.312 1 95.75 74 GLU B CA 1
ATOM 2389 C C . GLU B 1 74 ? -17.953 -0.17 -9.766 1 95.75 74 GLU B C 1
ATOM 2391 O O . GLU B 1 74 ? -18.188 -1.334 -10.094 1 95.75 74 GLU B O 1
ATOM 2396 N N . GLN B 1 75 ? -17.031 0.17 -8.938 1 97.94 75 GLN B N 1
ATOM 2397 C CA . GLN B 1 75 ? -16.141 -0.854 -8.406 1 97.94 75 GLN B CA 1
ATOM 2398 C C . GLN B 1 75 ? -16.719 -1.476 -7.137 1 97.94 75 GLN B C 1
ATOM 2400 O O . GLN B 1 75 ? -17.312 -0.779 -6.312 1 97.94 75 GLN B O 1
ATOM 2405 N N . VAL B 1 76 ? -16.578 -2.727 -7.02 1 98.62 76 VAL B N 1
ATOM 2406 C CA . VAL B 1 76 ? -17.016 -3.449 -5.828 1 98.62 76 VAL B CA 1
ATOM 2407 C C . VAL B 1 76 ? -15.898 -4.395 -5.371 1 98.62 76 VAL B C 1
ATOM 2409 O O . VAL B 1 76 ? -15.352 -5.148 -6.176 1 98.62 76 VAL B O 1
ATOM 2412 N N . LEU B 1 77 ? -15.5 -4.355 -4.145 1 98.75 77 LEU B N 1
ATOM 2413 C CA . LEU B 1 77 ? -14.594 -5.301 -3.51 1 98.75 77 LEU B CA 1
ATOM 2414 C C . LEU B 1 77 ? -15.312 -6.137 -2.461 1 98.75 77 LEU B C 1
ATOM 2416 O O . LEU B 1 77 ? -15.953 -5.59 -1.56 1 98.75 77 LEU B O 1
ATOM 2420 N N . THR B 1 78 ? -15.281 -7.406 -2.641 1 98.75 78 THR B N 1
ATOM 2421 C CA . THR B 1 78 ? -15.875 -8.32 -1.679 1 98.75 78 THR B CA 1
ATOM 2422 C C . THR B 1 78 ? -14.82 -9.242 -1.079 1 98.75 78 THR B C 1
ATOM 2424 O O . THR B 1 78 ? -14.016 -9.836 -1.807 1 98.75 78 THR B O 1
ATOM 2427 N N . VAL B 1 79 ? -14.742 -9.32 0.194 1 98.88 79 VAL B N 1
ATOM 2428 C CA . VAL B 1 79 ? -13.898 -10.25 0.93 1 98.88 79 VAL B CA 1
ATOM 2429 C C . VAL B 1 79 ? -14.766 -11.195 1.756 1 98.88 79 VAL B C 1
ATOM 2431 O O . VAL B 1 79 ? -15.57 -10.75 2.574 1 98.88 79 VAL B O 1
ATOM 2434 N N . GLU B 1 80 ? -14.617 -12.43 1.527 1 98.62 80 GLU B N 1
ATOM 2435 C CA . GLU B 1 80 ? -15.344 -13.445 2.279 1 98.62 80 GLU B CA 1
ATOM 2436 C C . GLU B 1 80 ? -14.391 -14.414 2.971 1 98.62 80 GLU B C 1
ATOM 2438 O O . GLU B 1 80 ? -13.539 -15.016 2.322 1 98.62 80 GLU B O 1
ATOM 2443 N N . SER B 1 81 ? -14.578 -14.578 4.238 1 98.62 81 SER B N 1
ATOM 2444 C CA . SER B 1 81 ? -13.742 -15.531 4.973 1 98.62 81 SER B CA 1
ATOM 2445 C C . SER B 1 81 ? -14.281 -16.953 4.832 1 98.62 81 SER B C 1
ATOM 2447 O O . SER B 1 81 ? -15.492 -17.172 4.926 1 98.62 81 SER B O 1
ATOM 2449 N N . ASN B 1 82 ? -13.406 -17.812 4.52 1 97.75 82 ASN B N 1
ATOM 2450 C CA . ASN B 1 82 ? -13.688 -19.234 4.594 1 97.75 82 ASN B CA 1
ATOM 2451 C C . ASN B 1 82 ? -13.281 -19.828 5.945 1 97.75 82 ASN B C 1
ATOM 2453 O O . ASN B 1 82 ? -13.844 -20.828 6.383 1 97.75 82 ASN B O 1
ATOM 2457 N N . ASP B 1 83 ? -12.312 -19.266 6.504 1 96.62 83 ASP B N 1
ATOM 2458 C CA . ASP B 1 83 ? -11.812 -19.5 7.855 1 96.62 83 ASP B CA 1
ATOM 2459 C C . ASP B 1 83 ? -11.242 -18.219 8.461 1 96.62 83 ASP B C 1
ATOM 2461 O O . ASP B 1 83 ? -10.711 -17.359 7.738 1 96.62 83 ASP B O 1
ATOM 2465 N N . VAL B 1 84 ? -11.391 -18.125 9.812 1 97.94 84 VAL B N 1
ATOM 2466 C CA . VAL B 1 84 ? -10.945 -16.906 10.484 1 97.94 84 VAL B CA 1
ATOM 2467 C C . VAL B 1 84 ? -9.758 -17.234 11.383 1 97.94 84 VAL B C 1
ATOM 2469 O O . VAL B 1 84 ? -9.812 -18.156 12.203 1 97.94 84 VAL B O 1
ATOM 2472 N N . THR B 1 85 ? -8.711 -16.453 11.219 1 97.25 85 THR B N 1
ATOM 2473 C CA . THR B 1 85 ? -7.551 -16.656 12.086 1 97.25 85 THR B CA 1
ATOM 2474 C C . THR B 1 85 ? -7.352 -15.461 13.008 1 97.25 85 THR B C 1
ATOM 2476 O O . THR B 1 85 ? -6.594 -15.547 13.977 1 97.25 85 THR B O 1
ATOM 2479 N N . GLY B 1 86 ? -8.016 -14.344 12.695 1 96.81 86 GLY B N 1
ATOM 2480 C CA . GLY B 1 86 ? -7.852 -13.227 13.617 1 96.81 86 GLY B CA 1
ATOM 2481 C C . GLY B 1 86 ? -8.742 -12.039 13.281 1 96.81 86 GLY B C 1
ATOM 2482 O O . GLY B 1 86 ? -9.156 -11.875 12.133 1 96.81 86 GLY B O 1
ATOM 2483 N N . ARG B 1 87 ? -9.047 -11.289 14.305 1 97.31 87 ARG B N 1
ATOM 2484 C CA . ARG B 1 87 ? -9.719 -10 14.266 1 97.31 87 ARG B CA 1
ATOM 2485 C C . ARG B 1 87 ? -9.141 -9.047 15.312 1 97.31 87 ARG B C 1
ATOM 2487 O O . ARG B 1 87 ? -8.867 -9.461 16.453 1 97.31 87 ARG B O 1
ATOM 2494 N N . ALA B 1 88 ? -8.914 -7.863 14.891 1 97.88 88 ALA B N 1
ATOM 2495 C CA . ALA B 1 88 ? -8.43 -6.879 15.852 1 97.88 88 ALA B CA 1
ATOM 2496 C C . ALA B 1 88 ? -8.805 -5.461 15.422 1 97.88 88 ALA B C 1
ATOM 2498 O O . ALA B 1 88 ? -9.086 -5.219 14.25 1 97.88 88 ALA B O 1
ATOM 2499 N N . GLU B 1 89 ? -8.953 -4.617 16.312 1 98.25 89 GLU B N 1
ATOM 2500 C CA . GLU B 1 89 ? -9.156 -3.184 16.109 1 98.25 89 GLU B CA 1
ATOM 2501 C C . GLU B 1 89 ? -8.141 -2.367 16.906 1 98.25 89 GLU B C 1
ATOM 2503 O O . GLU B 1 89 ? -7.996 -2.545 18.109 1 98.25 89 GLU B O 1
ATOM 2508 N N . TYR B 1 90 ? -7.441 -1.525 16.25 1 98.38 90 TYR B N 1
ATOM 2509 C CA . TYR B 1 90 ? -6.387 -0.741 16.875 1 98.38 90 TYR B CA 1
ATOM 2510 C C . TYR B 1 90 ? -6.668 0.752 16.75 1 98.38 90 TYR B C 1
ATOM 2512 O O . TYR B 1 90 ? -6.965 1.243 15.656 1 98.38 90 TYR B O 1
ATOM 2520 N N . PRO B 1 91 ? -6.508 1.482 17.906 1 97.88 91 PRO B N 1
ATOM 2521 C CA . PRO B 1 91 ? -6.574 2.938 17.766 1 97.88 91 PRO B CA 1
ATOM 2522 C C . PRO B 1 91 ? -5.551 3.477 16.766 1 97.88 91 PRO B C 1
ATOM 2524 O O . PRO B 1 91 ? -4.418 2.986 16.703 1 97.88 91 PRO B O 1
ATOM 2527 N N . ALA B 1 92 ? -6.004 4.391 15.938 1 98.06 92 ALA B N 1
ATOM 2528 C CA . ALA B 1 92 ? -5.117 4.945 14.922 1 98.06 92 ALA B CA 1
ATOM 2529 C C . ALA B 1 92 ? -5.34 6.445 14.758 1 98.06 92 ALA B C 1
ATOM 2531 O O . ALA B 1 92 ? -6.367 6.977 15.18 1 98.06 92 ALA B O 1
ATOM 2532 N N . SER B 1 93 ? -4.352 7.152 14.25 1 97.38 93 SER B N 1
ATOM 2533 C CA . SER B 1 93 ? -4.398 8.586 13.992 1 97.38 93 SER B CA 1
ATOM 2534 C C . SER B 1 93 ? -3.66 8.938 12.703 1 97.38 93 SER B C 1
ATOM 2536 O O . SER B 1 93 ? -2.953 8.102 12.141 1 97.38 93 SER B O 1
ATOM 2538 N N . GLU B 1 94 ? -4 10.133 12.203 1 96.5 94 GLU B N 1
ATOM 2539 C CA . GLU B 1 94 ? -3.115 10.633 11.156 1 96.5 94 GLU B CA 1
ATOM 2540 C C . GLU B 1 94 ? -1.679 10.75 11.656 1 96.5 94 GLU B C 1
ATOM 2542 O O . GLU B 1 94 ? -1.442 11.227 12.773 1 96.5 94 GLU B O 1
ATOM 2547 N N . ALA B 1 95 ? -0.792 10.148 10.859 1 98.12 95 ALA B N 1
ATOM 2548 C CA . ALA B 1 95 ? 0.62 10.312 11.188 1 98.12 95 ALA B CA 1
ATOM 2549 C C . ALA B 1 95 ? 1.149 11.648 10.672 1 98.12 95 ALA B C 1
ATOM 2551 O O . ALA B 1 95 ? 0.713 12.133 9.625 1 98.12 95 ALA B O 1
ATOM 2552 N N . GLY B 1 96 ? 2.053 12.281 11.422 1 98.12 96 GLY B N 1
ATOM 2553 C CA . GLY B 1 96 ? 2.643 13.555 11.055 1 98.12 96 GLY B CA 1
ATOM 2554 C C . GLY B 1 96 ? 4.027 13.766 11.633 1 98.12 96 GLY B C 1
ATOM 2555 O O . GLY B 1 96 ? 4.578 12.867 12.273 1 98.12 96 GLY B O 1
ATOM 2556 N N . ILE B 1 97 ? 4.621 14.93 11.359 1 98.19 97 ILE B N 1
ATOM 2557 C CA . ILE B 1 97 ? 5.938 15.289 11.875 1 98.19 97 ILE B CA 1
ATOM 2558 C C . ILE B 1 97 ? 5.836 15.602 13.367 1 98.19 97 ILE B C 1
ATOM 2560 O O . ILE B 1 97 ? 5.043 16.453 13.781 1 98.19 97 ILE B O 1
ATOM 2564 N N . PRO B 1 98 ? 6.645 14.883 14.18 1 98.19 98 PRO B N 1
ATOM 2565 C CA . PRO B 1 98 ? 6.609 15.234 15.602 1 98.19 98 PRO B CA 1
ATOM 2566 C C . PRO B 1 98 ? 7.082 16.656 15.867 1 98.19 98 PRO B C 1
ATOM 2568 O O . PRO B 1 98 ? 8.109 17.078 15.336 1 98.19 98 PRO B O 1
ATOM 2571 N N . VAL B 1 99 ? 6.297 17.406 16.703 1 98.19 99 VAL B N 1
ATOM 2572 C CA . VAL B 1 99 ? 6.664 18.797 16.922 1 98.19 99 VAL B CA 1
ATOM 2573 C C . VAL B 1 99 ? 6.699 19.078 18.422 1 98.19 99 VAL B C 1
ATOM 2575 O O . VAL B 1 99 ? 6.512 20.219 18.859 1 98.19 99 VAL B O 1
ATOM 2578 N N . GLY B 1 100 ? 6.797 18.078 19.219 1 96.94 100 GLY B N 1
ATOM 2579 C CA . GLY B 1 100 ? 6.922 18.25 20.656 1 96.94 100 GLY B CA 1
ATOM 2580 C C . GLY B 1 100 ? 5.766 17.641 21.438 1 96.94 100 GLY B C 1
ATOM 2581 O O . GLY B 1 100 ? 5.16 16.656 21 1 96.94 100 GLY B O 1
ATOM 2582 N N . SER B 1 101 ? 5.59 18.141 22.703 1 97.25 101 SER B N 1
ATOM 2583 C CA . SER B 1 101 ? 4.543 17.656 23.594 1 97.25 101 SER B CA 1
ATOM 2584 C C . SER B 1 101 ? 3.719 18.812 24.156 1 97.25 101 SER B C 1
ATOM 2586 O O . SER B 1 101 ? 4.223 19.938 24.312 1 97.25 101 SER B O 1
ATOM 2588 N N . HIS B 1 102 ? 2.52 18.531 24.359 1 97.31 102 HIS B N 1
ATOM 2589 C CA . HIS B 1 102 ? 1.661 19.531 24.984 1 97.31 102 HIS B CA 1
ATOM 2590 C C . HIS B 1 102 ? 2.154 19.891 26.391 1 97.31 102 HIS B C 1
ATOM 2592 O O . HIS B 1 102 ? 2.422 19 27.203 1 97.31 102 HIS B O 1
ATOM 2598 N N . PRO B 1 103 ? 2.223 21.125 26.719 1 95.94 103 PRO B N 1
ATOM 2599 C CA . PRO B 1 103 ? 2.83 21.547 27.984 1 95.94 103 PRO B CA 1
ATOM 2600 C C . PRO B 1 103 ? 2.016 21.125 29.203 1 95.94 103 PRO B C 1
ATOM 2602 O O . PRO B 1 103 ? 2.58 20.875 30.266 1 95.94 103 PRO B O 1
ATOM 2605 N N . LYS B 1 104 ? 0.762 21.031 29.141 1 94.75 104 LYS B N 1
ATOM 2606 C CA . LYS B 1 104 ? -0.086 20.719 30.297 1 94.75 104 LYS B CA 1
ATOM 2607 C C . LYS B 1 104 ? -0.308 19.219 30.422 1 94.75 104 LYS B C 1
ATOM 2609 O O . LYS B 1 104 ? -0.245 18.656 31.516 1 94.75 104 LYS B O 1
ATOM 2614 N N . THR B 1 105 ? -0.56 18.469 29.359 1 95.88 105 THR B N 1
ATOM 2615 C CA . THR B 1 105 ? -0.965 17.062 29.422 1 95.88 105 THR B CA 1
ATOM 2616 C C . THR B 1 105 ? 0.224 16.156 29.141 1 95.88 105 THR B C 1
ATOM 2618 O O . THR B 1 105 ? 0.191 14.969 29.484 1 95.88 105 THR B O 1
ATOM 2621 N N . GLY B 1 106 ? 1.216 16.672 28.422 1 96.81 106 GLY B N 1
ATOM 2622 C CA . GLY B 1 106 ? 2.365 15.859 28.047 1 96.81 106 GLY B CA 1
ATOM 2623 C C . GLY B 1 106 ? 2.121 15.016 26.812 1 96.81 106 GLY B C 1
ATOM 2624 O O . GLY B 1 106 ? 3.012 14.289 26.359 1 96.81 106 GLY B O 1
ATOM 2625 N N . GLU B 1 107 ? 0.966 15.078 26.234 1 97.38 107 GLU B N 1
ATOM 2626 C CA . GLU B 1 107 ? 0.689 14.258 25.062 1 97.38 107 GLU B CA 1
ATOM 2627 C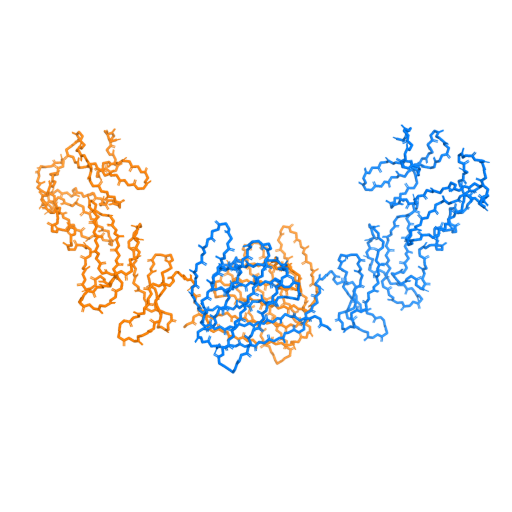 C . GLU B 1 107 ? 1.555 14.68 23.875 1 97.38 107 GLU B C 1
ATOM 2629 O O . GLU B 1 107 ? 1.874 15.859 23.734 1 97.38 107 GLU B O 1
ATOM 2634 N N . PRO B 1 108 ? 1.909 13.734 23.047 1 97.88 108 PRO B N 1
ATOM 2635 C CA . PRO B 1 108 ? 2.709 14.086 21.875 1 97.88 108 PRO B CA 1
ATOM 2636 C C . PRO B 1 108 ? 1.94 14.945 20.875 1 97.88 108 PRO B C 1
ATOM 2638 O O . PRO B 1 108 ? 0.742 14.742 20.672 1 97.88 108 PRO B O 1
ATOM 2641 N N . LEU B 1 109 ? 2.637 15.891 20.281 1 98.44 109 LEU B N 1
ATOM 2642 C CA . LEU B 1 109 ? 2.092 16.75 19.219 1 98.44 109 LEU B CA 1
ATOM 2643 C C . LEU B 1 109 ? 2.723 16.406 17.875 1 98.44 109 LEU B C 1
ATOM 2645 O O . LEU B 1 109 ? 3.941 16.25 17.781 1 98.44 109 LEU B O 1
ATOM 2649 N N . VAL B 1 110 ? 1.851 16.297 16.891 1 98.56 110 VAL B N 1
ATOM 2650 C CA . VAL B 1 110 ? 2.354 16.031 15.539 1 98.56 110 VAL B CA 1
ATOM 2651 C C . VAL B 1 110 ? 1.763 17.031 14.555 1 98.56 110 VAL B C 1
ATOM 2653 O O . VAL B 1 110 ? 0.598 17.422 14.672 1 98.56 110 VAL B O 1
ATOM 2656 N N . ARG B 1 111 ? 2.58 17.469 13.656 1 98.38 111 ARG B N 1
ATOM 2657 C CA . ARG B 1 111 ? 2.123 18.344 12.57 1 98.38 111 ARG B CA 1
ATOM 2658 C C . ARG B 1 111 ? 1.608 17.516 11.398 1 98.38 111 ARG B C 1
ATOM 2660 O O . ARG B 1 111 ? 2.369 16.781 10.766 1 98.38 111 ARG B O 1
ATOM 2667 N N . THR B 1 112 ? 0.358 17.609 11.109 1 96.75 112 THR B N 1
ATOM 2668 C CA . THR B 1 112 ? -0.278 17.031 9.938 1 96.75 112 THR B CA 1
ATOM 2669 C C . THR B 1 112 ? -0.543 18.094 8.875 1 96.75 112 THR B C 1
ATOM 2671 O O . THR B 1 112 ? -0.015 19.203 8.961 1 96.75 112 THR B O 1
ATOM 2674 N N . ASN B 1 113 ? -1.271 17.625 7.844 1 93.12 113 ASN B N 1
ATOM 2675 C CA . ASN B 1 113 ? -1.643 18.609 6.84 1 93.12 113 ASN B CA 1
ATOM 2676 C C . ASN B 1 113 ? -2.645 19.625 7.395 1 93.12 113 ASN B C 1
ATOM 2678 O O . ASN B 1 113 ? -3.793 19.266 7.672 1 93.12 113 ASN B O 1
ATOM 2682 N N . GLY B 1 114 ? -2.15 20.766 7.742 1 95.44 114 GLY B N 1
ATOM 2683 C CA . GLY B 1 114 ? -3.012 21.891 8.07 1 95.44 114 GLY B CA 1
ATOM 2684 C C . GLY B 1 114 ? -3.191 22.078 9.562 1 95.44 114 GLY B C 1
ATOM 2685 O O . GLY B 1 114 ? -3.896 23 10 1 95.44 114 GLY B O 1
ATOM 2686 N N . ALA B 1 115 ? -2.629 21.219 10.336 1 97.94 115 ALA B N 1
ATOM 2687 C CA . ALA B 1 115 ? -2.854 21.375 11.766 1 97.94 115 ALA B CA 1
ATOM 2688 C C . ALA B 1 115 ? -1.737 20.719 12.57 1 97.94 115 ALA B C 1
ATOM 2690 O O . ALA B 1 115 ? -0.953 19.938 12.031 1 97.94 115 ALA B O 1
ATOM 2691 N N . VAL B 1 116 ? -1.629 21.141 13.781 1 98.5 116 VAL B N 1
ATOM 2692 C CA . VAL B 1 116 ? -0.944 20.359 14.812 1 98.5 116 VAL B CA 1
ATOM 2693 C C . VAL B 1 116 ? -1.968 19.609 15.664 1 98.5 116 VAL B C 1
ATOM 2695 O O . VAL B 1 116 ? -2.947 20.203 16.125 1 98.5 116 VAL B O 1
ATOM 2698 N N . VAL B 1 117 ? -1.692 18.328 15.859 1 98 117 VAL B N 1
ATOM 2699 C CA . VAL B 1 117 ? -2.688 17.5 16.516 1 98 117 VAL B CA 1
ATOM 2700 C C . VAL B 1 117 ? -2.064 16.812 17.734 1 98 117 VAL B C 1
ATOM 2702 O O . VAL B 1 117 ? -0.924 16.344 17.672 1 98 117 VAL B O 1
ATOM 2705 N N . GLY B 1 118 ? -2.814 16.828 18.844 1 97.62 118 GLY B N 1
ATOM 2706 C CA . GLY B 1 118 ? -2.449 15.992 19.969 1 97.62 118 GLY B CA 1
ATOM 2707 C C . GLY B 1 118 ? -2.83 14.531 19.781 1 97.62 118 GLY B C 1
ATOM 2708 O O . GLY B 1 118 ? -4.004 14.219 19.578 1 97.62 118 GLY B O 1
ATOM 2709 N N . LEU B 1 119 ? -1.95 13.586 19.953 1 96.75 119 LEU B N 1
ATOM 2710 C CA . LEU B 1 119 ? -2.168 12.195 19.594 1 96.75 119 LEU B CA 1
ATOM 2711 C C . LEU B 1 119 ? -3.121 11.516 20.578 1 96.75 119 LEU B C 1
ATOM 2713 O O . LEU B 1 119 ? -3.832 10.578 20.203 1 96.75 119 LEU B O 1
ATOM 2717 N N . ASP B 1 120 ? -3.102 11.891 21.828 1 95 120 ASP B N 1
ATOM 2718 C CA . ASP B 1 120 ? -3.936 11.242 22.828 1 95 120 ASP B CA 1
ATOM 2719 C C . ASP B 1 120 ? -5.344 11.836 22.844 1 95 120 ASP B C 1
ATOM 2721 O O . ASP B 1 120 ? -6.332 11.102 22.922 1 95 120 ASP B O 1
ATOM 2725 N N . SER B 1 121 ? -5.445 13.125 22.656 1 95.31 121 SER B N 1
ATOM 2726 C CA . SER B 1 121 ? -6.719 13.805 22.828 1 95.31 121 SER B CA 1
ATOM 2727 C C . SER B 1 121 ? -7.395 14.062 21.484 1 95.31 121 SER B C 1
ATOM 2729 O O . SER B 1 121 ? -8.617 14.219 21.422 1 95.31 121 SER B O 1
ATOM 2731 N N . GLY B 1 122 ? -6.625 14.211 20.453 1 94.81 122 GLY B N 1
ATOM 2732 C CA . GLY B 1 122 ? -7.168 14.617 19.156 1 94.81 122 GLY B CA 1
ATOM 2733 C C . GLY B 1 122 ? -7.332 16.125 19.031 1 94.81 122 GLY B C 1
ATOM 2734 O O . GLY B 1 122 ? -7.832 16.609 18.016 1 94.81 122 GLY B O 1
ATOM 2735 N N . THR B 1 123 ? -6.906 16.844 20.031 1 95.5 123 THR B N 1
ATOM 2736 C CA . THR B 1 123 ? -6.988 18.297 19.953 1 95.5 123 THR B CA 1
ATOM 2737 C C . THR B 1 123 ? -6.227 18.812 18.734 1 95.5 123 THR B C 1
ATOM 2739 O O . THR B 1 123 ? -5.113 18.375 18.453 1 95.5 123 THR B O 1
ATOM 2742 N N . GLU B 1 124 ? -6.859 19.766 18.062 1 96.94 124 GLU B N 1
ATOM 2743 C CA . GLU B 1 124 ? -6.266 20.281 16.828 1 96.94 124 GLU B CA 1
ATOM 2744 C C . GLU B 1 124 ? -6.012 21.797 16.938 1 96.94 124 GLU B C 1
ATOM 2746 O O . GLU B 1 124 ? -6.875 22.547 17.391 1 96.94 124 GLU B O 1
ATOM 2751 N N . PHE B 1 125 ? -4.883 22.172 16.547 1 97.19 125 PHE B N 1
ATOM 2752 C CA . PHE B 1 125 ? -4.523 23.578 16.312 1 97.19 125 PHE B CA 1
ATOM 2753 C C . PHE B 1 125 ? -4.359 23.844 14.82 1 97.19 125 PHE B C 1
ATOM 2755 O O . PHE B 1 125 ? -3.328 23.5 14.234 1 97.19 125 PHE B O 1
ATOM 2762 N N . ARG B 1 126 ? -5.312 24.469 14.211 1 96.31 126 ARG B N 1
ATOM 2763 C CA . ARG B 1 126 ? -5.301 24.703 12.773 1 96.31 126 ARG B CA 1
ATOM 2764 C C . ARG B 1 126 ? -4.215 25.703 12.391 1 96.31 126 ARG B C 1
ATOM 2766 O O . ARG B 1 126 ? -4.02 26.719 13.078 1 96.31 126 ARG B O 1
ATOM 2773 N N . LEU B 1 127 ? -3.627 25.391 11.305 1 96.38 127 LEU B N 1
ATOM 2774 C CA . LEU B 1 127 ? -2.541 26.234 10.828 1 96.38 127 LEU B CA 1
ATOM 2775 C C . LEU B 1 127 ? -2.957 26.984 9.57 1 96.38 127 LEU B C 1
ATOM 2777 O O . LEU B 1 127 ? -3.656 26.438 8.711 1 96.38 127 LEU B O 1
ATOM 2781 N N . PRO B 1 128 ? -2.555 28.266 9.453 1 93.31 128 PRO B N 1
ATOM 2782 C CA . PRO B 1 128 ? -2.777 28.953 8.188 1 93.31 128 PRO B CA 1
ATOM 2783 C C . PRO B 1 128 ? -1.931 28.375 7.047 1 93.31 128 PRO B C 1
ATOM 2785 O O . PRO B 1 128 ? -0.957 27.672 7.297 1 93.31 128 PRO B O 1
ATOM 2788 N N . ALA B 1 129 ? -2.361 28.75 5.867 1 91.19 129 ALA B N 1
ATOM 2789 C CA . ALA B 1 129 ? -1.634 28.281 4.691 1 91.19 129 ALA B CA 1
ATOM 2790 C C . ALA B 1 129 ? -0.177 28.734 4.73 1 91.19 129 ALA B C 1
ATOM 2792 O O . ALA B 1 129 ? 0.114 29.891 5.059 1 91.19 129 ALA B O 1
ATOM 2793 N N . GLY B 1 130 ? 0.69 27.781 4.477 1 93.25 130 GLY B N 1
ATOM 2794 C CA . GLY B 1 130 ? 2.102 28.109 4.352 1 93.25 130 GLY B CA 1
ATOM 2795 C C . GLY B 1 130 ? 2.828 28.141 5.684 1 93.25 130 GLY B C 1
ATOM 2796 O O . GLY B 1 130 ? 4.031 28.391 5.734 1 93.25 130 GLY B O 1
ATOM 2797 N N . ALA B 1 131 ? 2.186 27.844 6.711 1 96.69 131 ALA B N 1
ATOM 2798 C CA . ALA B 1 131 ? 2.785 27.938 8.039 1 96.69 131 ALA B CA 1
ATOM 2799 C C . ALA B 1 131 ? 3.789 26.797 8.266 1 96.69 131 ALA B C 1
ATOM 2801 O O . ALA B 1 131 ? 3.574 25.672 7.816 1 96.69 131 ALA B O 1
ATOM 2802 N N . THR B 1 132 ? 4.898 27.156 8.961 1 97.19 132 THR B N 1
ATOM 2803 C CA . THR B 1 132 ? 5.887 26.188 9.422 1 97.19 132 THR B CA 1
ATOM 2804 C C . THR B 1 132 ? 5.941 26.156 10.953 1 97.19 132 THR B C 1
ATOM 2806 O O . THR B 1 132 ? 5.938 27.203 11.602 1 97.19 132 THR B O 1
ATOM 2809 N N . VAL B 1 133 ? 5.957 24.969 11.438 1 98.31 133 VAL B N 1
ATOM 2810 C CA . VAL B 1 133 ? 6.055 24.844 12.891 1 98.31 133 VAL B CA 1
ATOM 2811 C C . VAL B 1 133 ? 7.52 24.891 13.32 1 98.31 133 VAL B C 1
ATOM 2813 O O . VAL B 1 133 ? 8.367 24.203 12.734 1 98.31 133 VAL B O 1
ATOM 2816 N N . LEU B 1 134 ? 7.785 25.688 14.328 1 98.12 134 LEU B N 1
ATOM 2817 C CA . LEU B 1 134 ? 9.156 25.906 14.773 1 98.12 134 LEU B CA 1
ATOM 2818 C C . LEU B 1 134 ? 9.492 25.016 15.961 1 98.12 134 LEU B C 1
ATOM 2820 O O . LEU B 1 134 ? 8.602 24.422 16.562 1 98.12 134 LEU B O 1
ATOM 2824 N N . ASP B 1 135 ? 10.797 24.906 16.297 1 96.38 135 ASP B N 1
ATOM 2825 C CA . ASP B 1 135 ? 11.25 24.172 17.469 1 96.38 135 ASP B CA 1
ATOM 2826 C C . ASP B 1 135 ? 11.016 24.969 18.75 1 96.38 135 ASP B C 1
ATOM 2828 O O . ASP B 1 135 ? 10.82 24.375 19.812 1 96.38 135 ASP B O 1
ATOM 2832 N N . GLU B 1 136 ? 10.984 26.297 18.562 1 96.75 136 GLU B N 1
ATOM 2833 C CA . GLU B 1 136 ? 10.773 27.172 19.719 1 96.75 136 GLU B CA 1
ATOM 2834 C C . GLU B 1 136 ? 9.344 27.078 20.234 1 96.75 136 GLU B C 1
ATOM 2836 O O . GLU B 1 136 ? 8.414 26.812 19.469 1 96.75 136 GLU B O 1
ATOM 2841 N N . THR B 1 137 ? 9.234 27.25 21.484 1 97.5 137 THR B N 1
ATOM 2842 C CA . THR B 1 137 ? 7.918 27.188 22.109 1 97.5 137 THR B CA 1
ATOM 2843 C C . THR B 1 137 ? 7.5 28.562 22.641 1 97.5 137 THR B C 1
ATOM 2845 O O . THR B 1 137 ? 8.344 29.422 22.875 1 97.5 137 THR B O 1
ATOM 2848 N N . CYS B 1 138 ? 6.266 28.688 22.719 1 97.81 138 CYS B N 1
ATOM 2849 C CA . CYS B 1 138 ? 5.676 29.938 23.203 1 97.81 138 CYS B CA 1
ATOM 2850 C C . CYS B 1 138 ? 6.039 30.172 24.672 1 97.81 138 CYS B C 1
ATOM 2852 O O . CYS B 1 138 ? 5.879 29.266 25.5 1 97.81 138 CYS B O 1
ATOM 2854 N N . ASP B 1 139 ? 6.395 31.359 25.062 1 96.19 139 ASP B N 1
ATOM 2855 C CA . ASP B 1 139 ? 6.793 31.688 26.422 1 96.19 139 ASP B CA 1
ATOM 2856 C C . ASP B 1 139 ? 5.586 31.703 27.359 1 96.19 139 ASP B C 1
ATOM 2858 O O . ASP B 1 139 ? 5.723 31.469 28.562 1 96.19 139 ASP B O 1
ATOM 2862 N N . ASP B 1 140 ? 4.461 32 26.812 1 96 140 ASP B N 1
ATOM 2863 C CA . ASP B 1 140 ? 3.268 32.188 27.641 1 96 140 ASP B CA 1
ATOM 2864 C C . ASP B 1 140 ? 2.639 30.844 27.984 1 96 140 ASP B C 1
ATOM 2866 O O . ASP B 1 140 ? 2.271 30.594 29.141 1 96 140 ASP B O 1
ATOM 2870 N N . CYS B 1 141 ? 2.492 29.891 26.969 1 97.06 141 CYS B N 1
ATOM 2871 C CA . CYS B 1 141 ? 1.712 28.703 27.234 1 97.06 141 CYS B CA 1
ATOM 2872 C C . CYS B 1 141 ? 2.549 27.438 27.031 1 97.06 141 CYS B C 1
ATOM 2874 O O . CYS B 1 141 ? 2.141 26.344 27.422 1 97.06 141 CYS B O 1
ATOM 2876 N N . GLY B 1 142 ? 3.67 27.531 26.312 1 97.44 142 GLY B N 1
ATOM 2877 C CA . GLY B 1 142 ? 4.562 26.391 26.125 1 97.44 142 GLY B CA 1
ATOM 2878 C C . GLY B 1 142 ? 4.305 25.625 24.844 1 97.44 142 GLY B C 1
ATOM 2879 O O . GLY B 1 142 ? 5.043 24.703 24.516 1 97.44 142 GLY B O 1
ATOM 2880 N N . LEU B 1 143 ? 3.324 25.969 24.078 1 98.19 143 LEU B N 1
ATOM 2881 C CA . LEU B 1 143 ? 3.031 25.312 22.797 1 98.19 143 LEU B CA 1
ATOM 2882 C C . LEU B 1 143 ? 4.02 25.75 21.719 1 98.19 143 LEU B C 1
ATOM 2884 O O . LEU B 1 143 ? 4.707 26.75 21.875 1 98.19 143 LEU B O 1
ATOM 2888 N N . PRO B 1 144 ? 4.059 24.953 20.625 1 98.12 144 PRO B N 1
ATOM 2889 C CA . PRO B 1 144 ? 4.977 25.328 19.547 1 98.12 144 PRO B CA 1
ATOM 2890 C C . PRO B 1 144 ? 4.621 26.672 18.906 1 98.12 144 PRO B C 1
ATOM 2892 O O . PRO B 1 144 ? 3.453 27.078 18.906 1 98.12 144 PRO B O 1
ATOM 2895 N N . LEU B 1 145 ? 5.66 27.328 18.484 1 98.31 145 LEU B N 1
ATOM 2896 C CA . LEU B 1 145 ? 5.461 28.516 17.641 1 98.31 145 LEU B CA 1
ATOM 2897 C C . LEU B 1 145 ? 5.363 28.125 16.172 1 98.31 145 LEU B C 1
ATOM 2899 O O . LEU B 1 145 ? 5.797 27.031 15.781 1 98.31 145 LEU B O 1
ATOM 2903 N N . MET B 1 146 ? 4.766 28.969 15.422 1 98.31 146 MET B N 1
ATOM 2904 C CA . MET B 1 146 ? 4.762 28.828 13.969 1 98.31 146 MET B CA 1
ATOM 2905 C C . MET B 1 146 ? 5.27 30.094 13.289 1 98.31 146 MET B C 1
ATOM 2907 O O . MET B 1 146 ? 5.199 31.172 13.867 1 98.31 146 MET B O 1
ATOM 2911 N N . ARG B 1 147 ? 5.824 29.906 12.164 1 98.31 147 ARG B N 1
ATOM 2912 C CA . ARG B 1 147 ? 6.18 30.984 11.258 1 98.31 147 ARG B CA 1
ATOM 2913 C C . ARG B 1 147 ? 5.242 31.031 10.055 1 98.31 147 ARG B C 1
ATOM 2915 O O . ARG B 1 147 ? 4.965 29.984 9.445 1 98.31 147 ARG B O 1
ATOM 2922 N N . THR B 1 148 ? 4.688 32.125 9.758 1 97.56 148 THR B N 1
ATOM 2923 C CA . THR B 1 148 ? 3.777 32.25 8.625 1 97.56 148 THR B CA 1
ATOM 2924 C C . THR B 1 148 ? 3.867 33.656 8.039 1 97.56 148 THR B C 1
ATOM 2926 O O . THR B 1 148 ? 4.461 34.562 8.648 1 97.56 148 THR B O 1
ATOM 2929 N N . GLU B 1 149 ? 3.383 33.812 6.844 1 97.94 149 GLU B N 1
ATOM 2930 C CA . GLU B 1 149 ? 3.443 35.094 6.152 1 97.94 149 GLU B CA 1
ATOM 2931 C C . GLU B 1 149 ? 2.045 35.625 5.859 1 97.94 149 GLU B C 1
ATOM 2933 O O . GLU B 1 149 ? 1.229 34.938 5.242 1 97.94 149 GLU B O 1
ATOM 2938 N N . ARG B 1 150 ? 1.831 36.906 6.293 1 96.69 150 ARG B N 1
ATOM 2939 C CA . ARG B 1 150 ? 0.617 37.656 5.996 1 96.69 150 ARG B CA 1
ATOM 2940 C C . ARG B 1 150 ? 0.916 39.156 5.863 1 96.69 150 ARG B C 1
ATOM 2942 O O . ARG B 1 150 ? 0.431 39.969 6.656 1 96.69 150 ARG B O 1
ATOM 2949 N N . GLY B 1 151 ? 1.598 39.438 4.715 1 97.25 151 GLY B N 1
ATOM 2950 C CA . GLY B 1 151 ? 2.121 40.781 4.535 1 97.25 151 GLY B CA 1
ATOM 2951 C C . GLY B 1 151 ? 3.523 40.969 5.086 1 97.25 151 GLY B C 1
ATOM 2952 O O . GLY B 1 151 ? 4.332 41.688 4.52 1 97.25 151 GLY B O 1
ATOM 2953 N N . ALA B 1 152 ? 3.76 40.406 6.148 1 97.81 152 ALA B N 1
ATOM 2954 C CA . ALA B 1 152 ? 5.055 40.25 6.812 1 97.81 152 ALA B CA 1
ATOM 2955 C C . ALA B 1 152 ? 5.223 38.844 7.398 1 97.81 152 ALA B C 1
ATOM 2957 O O . ALA B 1 152 ? 4.289 38.062 7.379 1 97.81 152 ALA B O 1
ATOM 2958 N N . THR B 1 153 ? 6.465 38.562 7.785 1 98.25 153 THR B N 1
ATOM 2959 C CA . THR B 1 153 ? 6.703 37.281 8.461 1 98.25 153 THR B CA 1
ATOM 2960 C C . THR B 1 153 ? 6.395 37.406 9.953 1 98.25 153 THR B C 1
ATOM 2962 O O . THR B 1 153 ? 6.859 38.344 10.617 1 98.25 153 THR B O 1
ATOM 2965 N N . PHE B 1 154 ? 5.562 36.469 10.414 1 98.12 154 PHE B N 1
ATOM 2966 C CA . PHE B 1 154 ? 5.184 36.5 11.82 1 98.12 154 PHE B CA 1
ATOM 2967 C C . PHE B 1 154 ? 5.555 35.188 12.492 1 98.12 154 PHE B C 1
ATOM 2969 O O . PHE B 1 154 ? 5.414 34.125 11.898 1 98.12 154 PHE B O 1
ATOM 2976 N N . GLU B 1 155 ? 6.117 35.219 13.633 1 97.81 155 GLU B N 1
ATOM 2977 C CA . GLU B 1 155 ? 6.297 34.094 14.523 1 97.81 155 GLU B CA 1
ATOM 2978 C C . GLU B 1 155 ? 5.344 34.156 15.711 1 97.81 155 GLU B C 1
ATOM 2980 O O . GLU B 1 155 ? 5.488 35 16.578 1 97.81 155 GLU B O 1
ATOM 2985 N N . VAL B 1 156 ? 4.32 33.281 15.688 1 97.88 156 VAL B N 1
ATOM 2986 C CA . VAL B 1 156 ? 3.283 33.375 16.719 1 97.88 156 VAL B CA 1
ATOM 2987 C C . VAL B 1 156 ? 2.986 31.969 17.25 1 97.88 156 VAL B C 1
ATOM 2989 O O . VAL B 1 156 ? 3.408 30.969 16.656 1 97.88 156 VAL B O 1
ATOM 2992 N N . CYS B 1 157 ? 2.314 31.906 18.344 1 98.06 157 CYS B N 1
ATOM 2993 C CA . CYS B 1 157 ? 1.865 30.656 18.938 1 98.06 157 CYS B CA 1
ATOM 2994 C C . CYS B 1 157 ? 0.893 29.922 18.016 1 98.06 157 CYS B C 1
ATOM 2996 O O . CYS B 1 157 ? 0.045 30.562 17.375 1 98.06 157 CYS B O 1
ATOM 2998 N N . ILE B 1 158 ? 0.968 28.594 18 1 97.69 158 ILE B N 1
ATOM 2999 C CA . ILE B 1 158 ? 0.039 27.844 17.156 1 97.69 158 ILE B CA 1
ATOM 3000 C C . ILE B 1 158 ? -1.372 27.953 17.734 1 97.69 158 ILE B C 1
ATOM 3002 O O . ILE B 1 158 ? -2.354 27.672 17.031 1 97.69 158 ILE B O 1
ATOM 3006 N N . ASP B 1 159 ? -1.482 28.25 18.984 1 96.94 159 ASP B N 1
ATOM 3007 C CA . ASP B 1 159 ? -2.783 28.469 19.609 1 96.94 159 ASP B CA 1
ATOM 3008 C C . ASP B 1 159 ? -3.273 29.891 19.375 1 96.94 159 ASP B C 1
ATOM 3010 O O . ASP B 1 159 ? -2.783 30.828 20 1 96.94 159 ASP B O 1
ATOM 3014 N N . ARG B 1 160 ? -4.289 30.031 18.656 1 93.06 160 ARG B N 1
ATOM 3015 C CA . ARG B 1 160 ? -4.809 31.328 18.25 1 93.06 160 ARG B CA 1
ATOM 3016 C C . ARG B 1 160 ? -5.34 32.094 19.453 1 93.06 160 ARG B C 1
ATOM 3018 O O . ARG B 1 160 ? -5.496 33.312 19.391 1 93.06 160 ARG B O 1
ATOM 3025 N N . GLN B 1 161 ? -5.652 31.422 20.484 1 93.75 161 GLN B N 1
ATOM 3026 C CA . GLN B 1 161 ? -6.203 32.094 21.656 1 93.75 161 GLN B CA 1
ATOM 3027 C C . GLN B 1 161 ? -5.094 32.656 22.531 1 93.75 161 GLN B C 1
ATOM 3029 O O . GLN B 1 161 ? -5.352 33.5 23.406 1 93.75 161 GLN B O 1
ATOM 3034 N N . CYS B 1 162 ? -3.91 32.188 22.359 1 95.25 162 CYS B N 1
ATOM 3035 C CA . CYS B 1 162 ? -2.764 32.656 23.141 1 95.25 162 CYS B CA 1
ATOM 3036 C C . CYS B 1 162 ? -2.137 33.906 22.516 1 95.25 162 CYS B C 1
ATOM 3038 O O . CYS B 1 162 ? -2.039 34.938 23.156 1 95.25 162 CYS B O 1
ATOM 3040 N N . ASP B 1 163 ? -1.68 33.812 21.297 1 90.56 163 ASP B N 1
ATOM 3041 C CA . ASP B 1 163 ? -1.104 34.875 20.484 1 90.56 163 ASP B CA 1
ATOM 3042 C C . ASP B 1 163 ? -1.69 34.875 19.078 1 90.56 163 ASP B C 1
ATOM 3044 O O . ASP B 1 163 ? -1.119 34.281 18.156 1 90.56 163 ASP B O 1
ATOM 3048 N N . PRO B 1 164 ? -2.785 35.625 18.891 1 92.5 164 PRO B N 1
ATOM 3049 C CA . PRO B 1 164 ? -3.506 35.531 17.625 1 92.5 164 PRO B CA 1
ATOM 3050 C C . PRO B 1 164 ? -2.75 36.219 16.469 1 92.5 164 PRO B C 1
ATOM 3052 O O . PRO B 1 164 ? -2.336 37.375 16.578 1 92.5 164 PRO B O 1
ATOM 3055 N N . LEU B 1 165 ? -2.555 35.469 15.414 1 94.81 165 LEU B N 1
ATOM 3056 C CA . LEU B 1 165 ? -1.974 36 14.188 1 94.81 165 LEU B CA 1
ATOM 3057 C C . LEU B 1 165 ? -2.732 37.219 13.719 1 94.81 165 LEU B C 1
ATOM 3059 O O . LEU B 1 165 ? -2.123 38.219 13.305 1 94.81 165 LEU B O 1
ATOM 3063 N N . ASP B 1 166 ? -4.039 37.281 13.836 1 94.25 166 ASP B N 1
ATOM 3064 C CA . ASP B 1 166 ? -4.883 38.375 13.391 1 94.25 166 ASP B CA 1
ATOM 3065 C C . ASP B 1 166 ? -4.465 39.688 14.055 1 94.25 166 ASP B C 1
ATOM 3067 O O . ASP B 1 166 ? -4.363 40.719 13.383 1 94.25 166 ASP B O 1
ATOM 3071 N N . ASP B 1 167 ? -4.238 39.562 15.32 1 95.5 167 ASP B N 1
ATOM 3072 C CA . ASP B 1 167 ? -3.865 40.75 16.078 1 95.5 167 ASP B CA 1
ATOM 3073 C C . ASP B 1 167 ? -2.508 41.281 15.617 1 95.5 167 ASP B C 1
ATOM 3075 O O . ASP B 1 167 ? -2.316 42.5 15.5 1 95.5 167 ASP B O 1
ATOM 3079 N N . ARG B 1 168 ? -1.64 40.375 15.367 1 96.38 168 ARG B N 1
ATOM 3080 C CA . ARG B 1 168 ? -0.311 40.781 14.922 1 96.38 168 ARG B CA 1
ATOM 3081 C C . ARG B 1 168 ? -0.376 41.469 13.562 1 96.38 168 ARG B C 1
ATOM 3083 O O . ARG B 1 168 ? 0.294 42.469 13.336 1 96.38 168 ARG B O 1
ATOM 3090 N N . VAL B 1 169 ? -1.149 40.906 12.727 1 97.12 169 VAL B N 1
ATOM 3091 C CA . VAL B 1 169 ? -1.296 41.469 11.391 1 97.12 169 VAL B CA 1
ATOM 3092 C C . VAL B 1 169 ? -1.971 42.844 11.477 1 97.12 169 VAL B C 1
ATOM 3094 O O . VAL B 1 169 ? -1.56 43.781 10.797 1 97.12 169 VAL B O 1
ATOM 3097 N N . LYS B 1 170 ? -2.973 42.938 12.281 1 96.81 170 LYS B N 1
ATOM 3098 C CA . LYS B 1 170 ? -3.656 44.219 12.5 1 96.81 170 LYS B CA 1
ATOM 3099 C C . LYS B 1 170 ? -2.684 45.281 12.992 1 96.81 170 LYS B C 1
ATOM 3101 O O . LYS B 1 170 ? -2.654 46.406 12.461 1 96.81 170 LYS B O 1
ATOM 3106 N N . ASP B 1 171 ? -1.924 44.969 13.938 1 96.75 171 ASP B N 1
ATOM 3107 C CA . ASP B 1 171 ? -0.967 45.906 14.523 1 96.75 171 ASP B CA 1
ATOM 3108 C C . ASP B 1 171 ? 0.017 46.406 13.477 1 96.75 171 ASP B C 1
ATOM 3110 O O . ASP B 1 171 ? 0.421 47.594 13.516 1 96.75 171 ASP B O 1
ATOM 3114 N N . ARG B 1 172 ? 0.313 45.562 12.547 1 97.25 172 ARG B N 1
ATOM 3115 C CA . ARG B 1 172 ? 1.35 45.906 11.578 1 97.25 172 ARG B CA 1
ATOM 3116 C C . ARG B 1 172 ? 0.772 46.688 10.414 1 97.25 172 ARG B C 1
ATOM 3118 O O . ARG B 1 172 ? 1.442 47.562 9.859 1 97.25 172 ARG B O 1
ATOM 3125 N N . PHE B 1 173 ? -0.528 46.406 10 1 97.12 173 PHE B N 1
ATOM 3126 C CA . PHE B 1 173 ? -0.899 46.875 8.664 1 97.12 173 PHE B CA 1
ATOM 3127 C C . PHE B 1 173 ? -2.152 47.75 8.727 1 97.12 173 PHE B C 1
ATOM 3129 O O . PHE B 1 173 ? -2.564 48.312 7.715 1 97.12 173 PHE B O 1
ATOM 3136 N N . ASP B 1 174 ? -2.75 47.812 9.875 1 96.81 174 ASP B N 1
ATOM 3137 C CA . ASP B 1 174 ? -3.92 48.688 9.953 1 96.81 174 ASP B CA 1
ATOM 3138 C C . ASP B 1 174 ? -3.574 50.125 9.531 1 96.81 174 ASP B C 1
ATOM 3140 O O . ASP B 1 174 ? -2.684 50.75 10.117 1 96.81 174 ASP B O 1
ATOM 3144 N N . GLY B 1 175 ? -4.301 50.562 8.594 1 96.38 175 GLY B N 1
ATOM 3145 C CA . GLY B 1 175 ? -4.141 51.938 8.164 1 96.38 175 GLY B CA 1
ATOM 3146 C C . GLY B 1 175 ? -2.941 52.125 7.254 1 96.38 175 GLY B C 1
ATOM 3147 O O . GLY B 1 175 ? -2.641 53.25 6.855 1 96.38 175 GLY B O 1
ATOM 3148 N N . GLU B 1 176 ? -2.299 51.125 6.949 1 95.69 176 GLU B N 1
ATOM 3149 C CA . GLU B 1 176 ? -1.078 51.219 6.156 1 95.69 176 GLU B CA 1
ATOM 3150 C C . GLU B 1 176 ? -1.399 51.469 4.684 1 95.69 176 GLU B C 1
ATOM 3152 O O . GLU B 1 176 ? -0.624 52.094 3.967 1 95.69 176 GLU B O 1
ATOM 3157 N N . TRP B 1 177 ? -2.547 50.969 4.305 1 96.12 177 TRP B N 1
ATOM 3158 C CA . TRP B 1 177 ? -2.914 51.062 2.896 1 96.12 177 TRP B CA 1
ATOM 3159 C C . TRP B 1 177 ? -4.148 51.938 2.703 1 96.12 177 TRP B C 1
ATOM 3161 O O . TRP B 1 177 ? -4.965 52.062 3.615 1 96.12 177 TRP B O 1
ATOM 3171 N N . SER B 1 178 ? -4.234 52.469 1.445 1 96.12 178 SER B N 1
ATOM 3172 C CA . SER B 1 178 ? -5.387 53.312 1.097 1 96.12 178 SER B CA 1
ATOM 3173 C C . SER B 1 178 ? -6.301 52.594 0.109 1 96.12 178 SER B C 1
ATOM 3175 O O . SER B 1 178 ? -5.828 51.906 -0.81 1 96.12 178 SER B O 1
ATOM 3177 N N . CYS B 1 179 ? -7.586 52.812 0.326 1 96.56 179 CYS B N 1
ATOM 3178 C CA . CYS B 1 179 ? -8.578 52.25 -0.578 1 96.56 179 CYS B CA 1
ATOM 3179 C C . CYS B 1 179 ? -8.469 52.844 -1.967 1 96.56 179 CYS B C 1
ATOM 3181 O O . CYS B 1 179 ? -8.508 54.062 -2.113 1 96.56 179 CYS B O 1
ATOM 3183 N N . PRO B 1 180 ? -8.438 52 -2.891 1 93.12 180 PRO B N 1
ATOM 3184 C CA . PRO B 1 180 ? -8.305 52.562 -4.242 1 93.12 180 PRO B CA 1
ATOM 3185 C C . PRO B 1 180 ? -9.594 53.188 -4.738 1 93.12 180 PRO B C 1
ATOM 3187 O O . PRO B 1 180 ? -9.57 54 -5.676 1 93.12 180 PRO B O 1
ATOM 3190 N N . ASP B 1 181 ? -10.656 52.844 -4.094 1 94 181 ASP B N 1
ATOM 3191 C CA . ASP B 1 181 ? -11.953 53.312 -4.562 1 94 181 ASP B CA 1
ATOM 3192 C C . ASP B 1 181 ? -12.32 54.656 -3.916 1 94 181 ASP B C 1
ATOM 3194 O O . ASP B 1 181 ? -13.023 55.469 -4.512 1 94 181 ASP B O 1
ATOM 3198 N N . CYS B 1 182 ? -11.875 54.938 -2.646 1 96.5 182 CYS B N 1
ATOM 3199 C CA . CYS B 1 182 ? -12.336 56.156 -1.979 1 96.5 182 CYS B CA 1
ATOM 3200 C C . CYS B 1 182 ? -11.211 56.812 -1.197 1 96.5 182 CYS B C 1
ATOM 3202 O O . CYS B 1 182 ? -11.438 57.781 -0.474 1 96.5 182 CYS B O 1
ATOM 3204 N N . ASP B 1 183 ? -10.078 56.25 -1.131 1 95.44 183 ASP B N 1
ATOM 3205 C CA . ASP B 1 183 ? -8.836 56.781 -0.577 1 95.44 183 ASP B CA 1
ATOM 3206 C C . ASP B 1 183 ? -8.836 56.688 0.948 1 95.44 183 ASP B C 1
ATOM 3208 O O . ASP B 1 183 ? -7.871 57.094 1.598 1 95.44 183 ASP B O 1
ATOM 3212 N N . SER B 1 184 ? -9.852 56.188 1.552 1 97.06 184 SER B N 1
ATOM 3213 C CA . SER B 1 184 ? -9.875 55.969 2.994 1 97.06 184 SER B CA 1
ATOM 3214 C C . SER B 1 184 ? -8.867 54.906 3.404 1 97.06 184 SER B C 1
ATOM 3216 O O . SER B 1 184 ? -8.438 54.094 2.578 1 97.06 184 SER B O 1
ATOM 3218 N N . PRO B 1 185 ? -8.508 55 4.652 1 97.25 185 PRO B N 1
ATOM 3219 C CA . PRO B 1 185 ? -7.582 53.969 5.109 1 97.25 185 PRO B CA 1
ATOM 3220 C C . PRO B 1 185 ? -8.211 52.594 5.094 1 97.25 185 PRO B C 1
ATOM 3222 O O . PRO B 1 185 ? -9.422 52.438 5.27 1 97.25 185 PRO B O 1
ATOM 3225 N N . MET B 1 186 ? -7.305 51.625 4.84 1 97 186 MET B N 1
ATOM 3226 C CA . MET B 1 186 ? -7.781 50.25 4.91 1 97 186 MET B CA 1
ATOM 3227 C C . MET B 1 186 ? -7.473 49.625 6.273 1 97 186 MET B C 1
ATOM 3229 O O . MET B 1 186 ? -6.414 49.875 6.852 1 97 186 MET B O 1
ATOM 3233 N N . ARG B 1 187 ? -8.383 48.781 6.754 1 97.31 187 ARG B N 1
ATOM 3234 C CA . ARG B 1 187 ? -8.234 48.094 8.031 1 97.31 187 ARG B CA 1
ATOM 3235 C C . ARG B 1 187 ? -8.195 46.562 7.844 1 97.31 187 ARG B C 1
ATOM 3237 O O . ARG B 1 187 ? -8.867 46.031 6.965 1 97.31 187 ARG B O 1
ATOM 3244 N N . ILE B 1 188 ? -7.406 45.969 8.773 1 97.25 188 ILE B N 1
ATOM 3245 C CA . ILE B 1 188 ? -7.352 44.5 8.75 1 97.25 188 ILE B CA 1
ATOM 3246 C C . ILE B 1 188 ? -8.539 43.938 9.523 1 97.25 188 ILE B C 1
ATOM 3248 O O . ILE B 1 188 ? -8.719 44.219 10.703 1 97.25 188 ILE B O 1
ATOM 3252 N N . ILE B 1 189 ? -9.344 43.125 8.828 1 95.75 189 ILE B N 1
ATOM 3253 C CA . ILE B 1 189 ? -10.547 42.562 9.43 1 95.75 189 ILE B CA 1
ATOM 3254 C C . ILE B 1 189 ? -10.633 41.062 9.102 1 95.75 189 ILE B C 1
ATOM 3256 O O . ILE B 1 189 ? -9.945 40.594 8.195 1 95.75 189 ILE B O 1
ATOM 3260 N N . ARG B 1 190 ? -11.32 40.344 9.969 1 92.81 190 ARG B N 1
ATOM 3261 C CA . ARG B 1 190 ? -11.602 38.938 9.688 1 92.81 190 ARG B CA 1
ATOM 3262 C C . ARG B 1 190 ? -13.07 38.719 9.297 1 92.81 190 ARG B C 1
ATOM 3264 O O . ARG B 1 190 ? -13.969 39.188 10.008 1 92.81 190 ARG B O 1
ATOM 3271 N N . ARG B 1 191 ? -13.242 38.188 8.188 1 90.75 191 ARG B N 1
ATOM 3272 C CA . ARG B 1 191 ? -14.578 37.875 7.688 1 90.75 191 ARG B CA 1
ATOM 3273 C C . ARG B 1 191 ? -14.609 36.5 7.066 1 90.75 191 ARG B C 1
ATOM 3275 O O . ARG B 1 191 ? -13.758 36.156 6.242 1 90.75 191 ARG B O 1
ATOM 3282 N N . SER B 1 192 ? -15.555 35.75 7.484 1 90.31 192 SER B N 1
ATOM 3283 C CA . SER B 1 192 ? -15.75 34.406 6.965 1 90.31 192 SER B CA 1
ATOM 3284 C C . SER B 1 192 ? -14.469 33.594 7.07 1 90.31 192 SER B C 1
ATOM 3286 O O . SER B 1 192 ? -14.07 32.906 6.117 1 90.31 192 SER B O 1
ATOM 3288 N N . GLY B 1 193 ? -13.703 33.812 8.109 1 85.12 193 GLY B N 1
ATOM 3289 C CA . GLY B 1 193 ? -12.516 33 8.406 1 85.12 193 GLY B CA 1
ATOM 3290 C C . GLY B 1 193 ? -11.273 33.5 7.684 1 85.12 193 GLY B C 1
ATOM 3291 O O . GLY B 1 193 ? -10.195 32.906 7.84 1 85.12 193 GLY B O 1
ATOM 3292 N N . ARG B 1 194 ? -11.508 34.562 6.918 1 90.62 194 ARG B N 1
ATOM 3293 C CA . ARG B 1 194 ? -10.375 35.094 6.164 1 90.62 194 ARG B CA 1
ATOM 3294 C C . ARG B 1 194 ? -9.953 36.469 6.684 1 90.62 194 ARG B C 1
ATOM 3296 O O . ARG B 1 194 ? -10.773 37.219 7.215 1 90.62 194 ARG B O 1
ATOM 3303 N N . LEU B 1 195 ? -8.633 36.625 6.449 1 93.94 195 LEU B N 1
ATOM 3304 C CA . LEU B 1 195 ? -8.102 37.938 6.75 1 93.94 195 LEU B CA 1
ATOM 3305 C C . LEU B 1 195 ? -8.203 38.875 5.535 1 93.94 195 LEU B C 1
ATOM 3307 O O . LEU B 1 195 ? -7.723 38.5 4.453 1 93.94 195 LEU B O 1
ATOM 3311 N N . LEU B 1 196 ? -8.836 40.031 5.75 1 97.44 196 LEU B N 1
ATOM 3312 C CA . LEU B 1 196 ? -9.047 40.969 4.66 1 97.44 196 LEU B CA 1
ATOM 3313 C C . LEU B 1 196 ? -8.484 42.344 5.02 1 97.44 196 LEU B C 1
ATOM 3315 O O . LEU B 1 196 ? -8.328 42.656 6.199 1 97.44 196 LEU B O 1
ATOM 3319 N N . ALA B 1 197 ? -8.164 43.031 4.012 1 98 197 ALA B N 1
ATOM 3320 C CA . ALA B 1 197 ? -8.031 44.469 4.105 1 98 197 ALA B CA 1
ATOM 3321 C C . ALA B 1 197 ? -9.297 45.188 3.625 1 98 197 ALA B C 1
ATOM 3323 O O . ALA B 1 197 ? -9.578 45.219 2.424 1 98 197 ALA B O 1
ATOM 3324 N N . GLY B 1 198 ? -9.992 45.688 4.59 1 97.5 198 GLY B N 1
ATOM 3325 C CA . GLY B 1 198 ? -11.258 46.312 4.254 1 97.5 198 GLY B CA 1
ATOM 3326 C C . GLY B 1 198 ? -11.227 47.844 4.434 1 97.5 198 GLY B C 1
ATOM 3327 O O . GLY B 1 198 ? -10.539 48.344 5.316 1 97.5 198 GLY B O 1
ATOM 3328 N N . CYS B 1 199 ? -11.992 48.469 3.621 1 97.88 199 CYS B N 1
ATOM 3329 C CA . CYS B 1 199 ? -12.047 49.938 3.662 1 97.88 199 CYS B CA 1
ATOM 3330 C C . CYS B 1 199 ? -12.656 50.406 4.973 1 97.88 199 CYS B C 1
ATOM 3332 O O . CYS B 1 199 ? -13.68 49.906 5.414 1 97.88 199 CYS B O 1
ATOM 3334 N N . ASP B 1 200 ? -12.094 51.406 5.547 1 96.81 200 ASP B N 1
ATOM 3335 C CA . ASP B 1 200 ? -12.523 51.969 6.828 1 96.81 200 ASP B CA 1
ATOM 3336 C C . ASP B 1 200 ? -13.828 52.75 6.68 1 96.81 200 ASP B C 1
ATOM 3338 O O . ASP B 1 200 ? -14.484 53.062 7.676 1 96.81 200 ASP B O 1
ATOM 3342 N N . ALA B 1 201 ? -14.227 53.031 5.43 1 97.38 201 ALA B N 1
ATOM 3343 C CA . ALA B 1 201 ? -15.445 53.812 5.184 1 97.38 201 ALA B CA 1
ATOM 3344 C C . ALA B 1 201 ? -16.656 52.875 5.09 1 97.38 201 ALA B C 1
ATOM 3346 O O . ALA B 1 201 ? -17.766 53.344 4.797 1 97.38 201 ALA B O 1
ATOM 3347 N N . TYR B 1 202 ? -16.484 51.75 5.332 1 95.5 202 TYR B N 1
ATOM 3348 C CA . TYR B 1 202 ? -17.625 50.844 5.352 1 95.5 202 TYR B CA 1
ATOM 3349 C C . TYR B 1 202 ? -18.703 51.375 6.297 1 95.5 202 TYR B C 1
ATOM 3351 O O . TYR B 1 202 ? -18.406 51.812 7.41 1 95.5 202 TYR B O 1
ATOM 3359 N N . PRO B 1 203 ? -19.969 51.312 5.816 1 95.81 203 PRO B N 1
ATOM 3360 C CA . PRO B 1 203 ? -20.562 50.562 4.695 1 95.81 203 PRO B CA 1
ATOM 3361 C C . PRO B 1 203 ? -20.719 51.438 3.443 1 95.81 203 PRO B C 1
ATOM 3363 O O . PRO B 1 203 ? -21.234 50.938 2.424 1 95.81 203 PRO B O 1
ATOM 3366 N N . GLU B 1 204 ? -20.281 52.625 3.564 1 97.25 204 GLU B N 1
ATOM 3367 C CA . GLU B 1 204 ? -20.391 53.469 2.389 1 97.25 204 GLU B CA 1
ATOM 3368 C C . GLU B 1 204 ? -19.531 52.969 1.242 1 97.25 204 GLU B C 1
ATOM 3370 O O . GLU B 1 204 ? -19.859 53.156 0.071 1 97.25 204 GLU B O 1
ATOM 3375 N N . CYS B 1 205 ? -18.375 52.375 1.588 1 97.44 205 CYS B N 1
ATOM 3376 C CA . CYS B 1 205 ? -17.484 51.719 0.653 1 97.44 205 CYS B CA 1
ATOM 3377 C C . CYS B 1 205 ? -17.234 50.281 1.066 1 97.44 205 CYS B C 1
ATOM 3379 O O . CYS B 1 205 ? -16.766 50.031 2.176 1 97.44 205 CYS B O 1
ATOM 3381 N N . GLU B 1 206 ? -17.516 49.344 0.194 1 96.5 206 GLU B N 1
ATOM 3382 C CA . GLU B 1 206 ? -17.484 47.938 0.571 1 96.5 206 GLU B CA 1
ATOM 3383 C C . GLU B 1 206 ? -16.234 47.25 0.045 1 96.5 206 GLU B C 1
ATOM 3385 O O . GLU B 1 206 ? -16.156 46.031 0.024 1 96.5 206 GLU B O 1
ATOM 3390 N N . THR B 1 207 ? -15.258 48.031 -0.337 1 96.62 207 THR B N 1
ATOM 3391 C CA . THR B 1 207 ? -14.023 47.5 -0.884 1 96.62 207 THR B CA 1
ATOM 3392 C C . THR B 1 207 ? -13.289 46.656 0.164 1 96.62 207 THR B C 1
ATOM 3394 O O . THR B 1 207 ? -13.125 47.094 1.304 1 96.62 207 THR B O 1
ATOM 3397 N N . ALA B 1 208 ? -12.984 45.469 -0.159 1 97.31 208 ALA B N 1
ATOM 3398 C CA . ALA B 1 208 ? -12.195 44.594 0.695 1 97.31 208 ALA B CA 1
ATOM 3399 C C . ALA B 1 208 ? -11.359 43.625 -0.138 1 97.31 208 ALA B C 1
ATOM 3401 O O . ALA B 1 208 ? -11.805 43.156 -1.193 1 97.31 208 ALA B O 1
ATOM 3402 N N . PHE B 1 209 ? -10.141 43.344 0.266 1 97.25 209 PHE B N 1
ATOM 3403 C CA . PHE B 1 209 ? -9.242 42.438 -0.422 1 97.25 209 PHE B CA 1
ATOM 3404 C C . PHE B 1 209 ? -8.719 41.375 0.534 1 97.25 209 PHE B C 1
ATOM 3406 O O . PHE B 1 209 ? -8.406 41.656 1.688 1 97.25 209 PHE B O 1
ATOM 3413 N N . SER B 1 210 ? -8.68 40.156 0.092 1 96.19 210 SER B N 1
ATOM 3414 C CA . SER B 1 210 ? -8.07 39.094 0.895 1 96.19 210 SER B CA 1
ATOM 3415 C C . SER B 1 210 ? -6.57 39.312 1.046 1 96.19 210 SER B C 1
ATOM 3417 O O . SER B 1 210 ? -5.871 39.562 0.061 1 96.19 210 SER B O 1
ATOM 3419 N N . VAL B 1 211 ? -6.102 39.25 2.281 1 96 211 VAL B N 1
ATOM 3420 C CA . VAL B 1 211 ? -4.664 39.344 2.512 1 96 211 VAL B CA 1
ATOM 3421 C C . VAL B 1 211 ? -3.998 38 2.184 1 96 211 VAL B C 1
ATOM 3423 O O . VAL B 1 211 ? -4.242 37 2.859 1 96 211 VAL B O 1
ATOM 3426 N N . PRO B 1 212 ? -3.141 37.969 1.228 1 95.31 212 PRO B N 1
ATOM 3427 C CA . PRO B 1 212 ? -2.561 36.688 0.82 1 95.31 212 PRO B CA 1
ATOM 3428 C C . PRO B 1 212 ? -1.462 36.219 1.768 1 95.31 212 PRO B C 1
ATOM 3430 O O . PRO B 1 212 ? -0.975 36.969 2.594 1 95.31 212 PRO B O 1
ATOM 3433 N N . ALA B 1 213 ? -1.127 34.906 1.667 1 96.06 213 ALA B N 1
ATOM 3434 C CA . ALA B 1 213 ? 0.032 34.344 2.354 1 96.06 213 ALA B CA 1
ATOM 3435 C C . ALA B 1 213 ? 1.33 34.75 1.657 1 96.06 213 ALA B C 1
ATOM 3437 O O . ALA B 1 213 ? 1.788 34.062 0.742 1 96.06 213 ALA B O 1
ATOM 3438 N N . GLY B 1 214 ? 1.879 35.75 2.035 1 97.25 214 GLY B N 1
ATOM 3439 C CA . GLY B 1 214 ? 3.098 36.312 1.47 1 97.25 214 GLY B CA 1
ATOM 3440 C C . GLY B 1 214 ? 3.562 37.594 2.176 1 97.25 214 GLY B C 1
ATOM 3441 O O . GLY B 1 214 ? 2.979 38 3.182 1 97.25 214 GLY B O 1
ATOM 3442 N N . VAL B 1 215 ? 4.664 38.156 1.615 1 98.25 215 VAL B N 1
ATOM 3443 C CA . VAL B 1 215 ? 5.238 39.375 2.227 1 98.25 215 VAL B CA 1
ATOM 3444 C C . VAL B 1 215 ? 5.137 40.531 1.26 1 98.25 215 VAL B C 1
ATOM 3446 O O . VAL B 1 215 ? 5.328 40.375 0.052 1 98.25 215 VAL B O 1
ATOM 3449 N N . VAL B 1 216 ? 4.848 41.719 1.838 1 98.19 216 VAL B N 1
ATOM 3450 C CA . VAL B 1 216 ? 4.82 42.938 1.024 1 98.19 216 VAL B CA 1
ATOM 3451 C C . VAL B 1 216 ? 6.23 43.281 0.568 1 98.19 216 VAL B C 1
ATOM 3453 O O . VAL B 1 216 ? 7.152 43.375 1.385 1 98.19 216 VAL B O 1
ATOM 3456 N N . VAL B 1 217 ? 6.359 43.562 -0.734 1 97.5 217 VAL B N 1
ATOM 3457 C CA . VAL B 1 217 ? 7.719 43.781 -1.223 1 97.5 217 VAL B CA 1
ATOM 3458 C C . VAL B 1 217 ? 7.773 45.062 -2.035 1 97.5 217 VAL B C 1
ATOM 3460 O O . VAL B 1 217 ? 8.852 45.594 -2.287 1 97.5 217 VAL B O 1
ATOM 3463 N N . ASP B 1 218 ? 6.66 45.5 -2.506 1 95.88 218 ASP B N 1
ATOM 3464 C CA . ASP B 1 218 ? 6.641 46.688 -3.375 1 95.88 218 ASP B CA 1
ATOM 3465 C C . ASP B 1 218 ? 5.281 47.375 -3.338 1 95.88 218 ASP B C 1
ATOM 3467 O O . ASP B 1 218 ? 4.422 47.031 -2.525 1 95.88 218 ASP B O 1
ATOM 3471 N N . ASP B 1 219 ? 5.211 48.438 -4.172 1 95 219 ASP B N 1
ATOM 3472 C CA . ASP B 1 219 ? 3.947 49.125 -4.391 1 95 219 ASP B CA 1
ATOM 3473 C C . ASP B 1 219 ? 3.465 48.969 -5.828 1 95 219 ASP B C 1
ATOM 3475 O O . ASP B 1 219 ? 4.258 49.062 -6.77 1 95 219 ASP B O 1
ATOM 3479 N N . CYS B 1 220 ? 2.264 48.625 -5.879 1 95.56 220 CYS B N 1
ATOM 3480 C CA . CYS B 1 220 ? 1.657 48.5 -7.199 1 95.56 220 CYS B CA 1
ATOM 3481 C C . CYS B 1 220 ? 1.313 49.875 -7.773 1 95.56 220 CYS B C 1
ATOM 3483 O O . CYS B 1 220 ? 1.046 50.812 -7.027 1 95.56 220 CYS B O 1
ATOM 3485 N N . GLU B 1 221 ? 1.189 49.938 -9.047 1 92.06 221 GLU B N 1
ATOM 3486 C CA . GLU B 1 221 ? 0.811 51.188 -9.703 1 92.06 221 GLU B CA 1
ATOM 3487 C C . GLU B 1 221 ? -0.614 51.594 -9.336 1 92.06 221 GLU B C 1
ATOM 3489 O O . GLU B 1 221 ? -0.952 52.781 -9.359 1 92.06 221 GLU B O 1
ATOM 3494 N N . CYS B 1 222 ? -1.304 50.688 -8.875 1 91.25 222 CYS B N 1
ATOM 3495 C CA . CYS B 1 222 ? -2.693 50.969 -8.547 1 91.25 222 CYS B CA 1
ATOM 3496 C C . CYS B 1 222 ? -2.799 51.594 -7.16 1 91.25 222 CYS B C 1
ATOM 3498 O O . CYS B 1 222 ? -3.879 52.031 -6.754 1 91.25 222 CYS B O 1
ATOM 3500 N N . GLY B 1 223 ? -1.705 51.594 -6.426 1 91.38 223 GLY B N 1
ATOM 3501 C CA . GLY B 1 223 ? -1.685 52.219 -5.105 1 91.38 223 GLY B CA 1
ATOM 3502 C C . GLY B 1 223 ? -1.696 51.188 -3.982 1 91.38 223 GLY B C 1
ATOM 3503 O O . GLY B 1 223 ? -1.495 51.531 -2.816 1 91.38 223 GLY B O 1
ATOM 3504 N N . LEU B 1 224 ? -1.902 50 -4.285 1 96.38 224 LEU B N 1
ATOM 3505 C CA . LEU B 1 224 ? -1.959 48.938 -3.303 1 96.38 224 LEU B CA 1
ATOM 3506 C C . LEU B 1 224 ? -0.621 48.188 -3.217 1 96.38 224 LEU B C 1
ATOM 3508 O O . LEU B 1 224 ? 0.242 48.375 -4.078 1 96.38 224 LEU B O 1
ATOM 3512 N N . PRO B 1 225 ? -0.427 47.469 -2.145 1 97.19 225 PRO B N 1
ATOM 3513 C CA . PRO B 1 225 ? 0.853 46.75 -1.998 1 97.19 225 PRO B CA 1
ATOM 3514 C C . PRO B 1 225 ? 0.963 45.531 -2.902 1 97.19 225 PRO B C 1
ATOM 3516 O O . PRO B 1 225 ? -0.051 44.906 -3.24 1 97.19 225 PRO B O 1
ATOM 3519 N N . VAL B 1 226 ? 2.252 45.219 -3.229 1 97.31 226 VAL B N 1
ATOM 3520 C CA . VAL B 1 226 ? 2.578 44 -3.955 1 97.31 226 VAL B CA 1
ATOM 3521 C C . VAL B 1 226 ? 3.131 42.969 -2.988 1 97.31 226 VAL B C 1
ATOM 3523 O O . VAL B 1 226 ? 4.004 43.25 -2.174 1 97.31 226 VAL B O 1
ATOM 3526 N N . PHE B 1 227 ? 2.596 41.719 -3.109 1 97 227 PHE B N 1
ATOM 3527 C CA . PHE B 1 227 ? 3.012 40.625 -2.254 1 97 227 PHE B CA 1
ATOM 3528 C C . PHE B 1 227 ? 3.865 39.625 -3.031 1 97 227 PHE B C 1
ATOM 3530 O O . PHE B 1 227 ? 3.59 39.344 -4.199 1 97 227 PHE B O 1
ATOM 3537 N N . GLU B 1 228 ? 4.895 39.188 -2.389 1 97.25 228 GLU B N 1
ATOM 3538 C CA . GLU B 1 228 ? 5.586 37.969 -2.852 1 97.25 228 GLU B CA 1
ATOM 3539 C C . GLU B 1 228 ? 5.043 36.719 -2.17 1 97.25 228 GLU B C 1
ATOM 3541 O O . GLU B 1 228 ? 5.191 36.562 -0.959 1 97.25 228 GLU B O 1
ATOM 3546 N N . THR B 1 229 ? 4.352 35.875 -2.938 1 95.88 229 THR B N 1
ATOM 3547 C CA . THR B 1 229 ? 3.775 34.656 -2.418 1 95.88 229 THR B CA 1
ATOM 3548 C C . THR B 1 229 ? 4.496 33.438 -2.988 1 95.88 229 THR B C 1
ATOM 3550 O O . THR B 1 229 ? 5.402 33.562 -3.814 1 95.88 229 THR B O 1
ATOM 3553 N N . GLU B 1 230 ? 4.098 32.25 -2.561 1 93.88 230 GLU B N 1
ATOM 3554 C CA . GLU B 1 230 ? 4.66 31.016 -3.117 1 93.88 230 GLU B CA 1
ATOM 3555 C C . GLU B 1 230 ? 4.324 30.891 -4.602 1 93.88 230 GLU B C 1
ATOM 3557 O O . GLU B 1 230 ? 5.086 30.281 -5.363 1 93.88 230 GLU B O 1
ATOM 3562 N N . ARG B 1 231 ? 3.258 31.547 -5.062 1 92.5 231 ARG B N 1
ATOM 3563 C CA . ARG B 1 231 ? 2.781 31.438 -6.438 1 92.5 231 ARG B CA 1
ATOM 3564 C C . ARG B 1 231 ? 3.27 32.594 -7.281 1 92.5 231 ARG B C 1
ATOM 3566 O O . ARG B 1 231 ? 2.898 32.75 -8.453 1 92.5 231 ARG B O 1
ATOM 3573 N N . GLY B 1 232 ? 4.031 33.375 -6.617 1 94.31 232 GLY B N 1
ATOM 3574 C CA . GLY B 1 232 ? 4.555 34.531 -7.344 1 94.31 232 GLY B CA 1
ATOM 3575 C C . GLY B 1 232 ? 4.09 35.844 -6.777 1 94.31 232 GLY B C 1
ATOM 3576 O O . GLY B 1 232 ? 3.387 35.906 -5.762 1 94.31 232 GLY B O 1
ATOM 3577 N N . ARG B 1 233 ? 4.504 36.906 -7.562 1 95.44 233 ARG B N 1
ATOM 3578 C CA . ARG B 1 233 ? 4.152 38.25 -7.133 1 95.44 233 ARG B CA 1
ATOM 3579 C C . ARG B 1 233 ? 2.73 38.625 -7.559 1 95.44 233 ARG B C 1
ATOM 3581 O O . ARG B 1 233 ? 2.305 38.281 -8.664 1 95.44 233 ARG B O 1
ATOM 3588 N N . ARG B 1 234 ? 2.072 39.281 -6.641 1 95.81 234 ARG B N 1
ATOM 3589 C CA . ARG B 1 234 ? 0.735 39.75 -6.992 1 95.81 234 ARG B CA 1
ATOM 3590 C C . ARG B 1 234 ? 0.343 40.969 -6.168 1 95.81 234 ARG B C 1
ATOM 3592 O O . ARG B 1 234 ? 0.841 41.156 -5.059 1 95.81 234 ARG B O 1
ATOM 3599 N N . CYS B 1 235 ? -0.572 41.719 -6.695 1 97.19 235 CYS B N 1
ATOM 3600 C CA . CYS B 1 235 ? -1.172 42.844 -5.988 1 97.19 235 CYS B CA 1
ATOM 3601 C C . CYS B 1 235 ? -2.139 42.375 -4.914 1 97.19 235 CYS B C 1
ATOM 3603 O O . CYS B 1 235 ? -2.656 41.25 -4.992 1 97.19 235 CYS B O 1
ATOM 3605 N N . LEU B 1 236 ? -2.34 43.188 -3.9 1 97.19 236 LEU B N 1
ATOM 3606 C CA . LEU B 1 236 ? -3.389 42.938 -2.924 1 97.19 236 LEU B CA 1
ATOM 3607 C C . LEU B 1 236 ? -4.727 42.688 -3.613 1 97.19 236 LEU B C 1
ATOM 3609 O O . LEU B 1 236 ? -5.484 41.812 -3.221 1 97.19 236 LEU B O 1
ATOM 3613 N N . ASP B 1 237 ? -5.012 43.5 -4.539 1 95.75 237 ASP B N 1
ATOM 3614 C CA . ASP B 1 237 ? -6.168 43.25 -5.395 1 95.75 237 ASP B CA 1
ATOM 3615 C C . ASP B 1 237 ? -5.859 42.188 -6.441 1 95.75 237 ASP B C 1
ATOM 3617 O O . ASP B 1 237 ? -5.172 42.469 -7.43 1 95.75 237 ASP B O 1
ATOM 3621 N N . SER B 1 238 ? -6.441 41.062 -6.305 1 92.69 238 SER B N 1
ATOM 3622 C CA . SER B 1 238 ? -6.113 39.906 -7.152 1 92.69 238 SER B CA 1
ATOM 3623 C C . SER B 1 238 ? -6.59 40.125 -8.586 1 92.69 238 SER B C 1
ATOM 3625 O O . SER B 1 238 ? -6.168 39.438 -9.5 1 92.69 238 SER B O 1
ATOM 3627 N N . THR B 1 239 ? -7.359 41.125 -8.797 1 91.81 239 THR B N 1
ATOM 3628 C CA . THR B 1 239 ? -7.875 41.406 -10.141 1 91.81 239 THR B CA 1
ATOM 3629 C C . THR B 1 239 ? -7.059 42.5 -10.812 1 91.81 239 THR B C 1
ATOM 3631 O O . THR B 1 239 ? -7.328 42.875 -11.961 1 91.81 239 THR B O 1
ATOM 3634 N N . CYS B 1 240 ? -6.09 43 -10.086 1 92.5 240 CYS B N 1
ATOM 3635 C CA . CYS B 1 240 ? -5.273 44.094 -10.594 1 92.5 240 CYS B CA 1
ATOM 3636 C C . CYS B 1 240 ? -4.422 43.625 -11.773 1 92.5 240 CYS B C 1
ATOM 3638 O O . CYS B 1 240 ? -3.807 42.562 -11.719 1 92.5 240 CYS B O 1
ATOM 3640 N N . GLU B 1 241 ? -4.312 44.344 -12.828 1 83.81 241 GLU B N 1
ATOM 3641 C CA . GLU B 1 241 ? -3.623 43.969 -14.055 1 83.81 241 GLU B CA 1
ATOM 3642 C C . GLU B 1 241 ? -2.223 44.562 -14.109 1 83.81 241 GLU B C 1
ATOM 3644 O O . GLU B 1 241 ? -1.467 44.312 -15.055 1 83.81 241 GLU B O 1
ATOM 3649 N N . PHE B 1 242 ? -1.868 45.344 -13.148 1 74.12 242 PHE B N 1
ATOM 3650 C CA . PHE B 1 242 ? -0.575 46.031 -13.164 1 74.12 242 PHE B CA 1
ATOM 3651 C C . PHE B 1 242 ? 0.507 45.125 -12.57 1 74.12 242 PHE B C 1
ATOM 3653 O O . PHE B 1 242 ? 1.694 45.312 -12.844 1 74.12 242 PHE B O 1
ATOM 3660 N N . ALA B 1 243 ? 0.068 44.188 -11.641 1 65 243 ALA B N 1
ATOM 3661 C CA . ALA B 1 243 ? 1.112 43.5 -10.906 1 65 243 ALA B CA 1
ATOM 3662 C C . ALA B 1 243 ? 1.704 42.375 -11.75 1 65 243 ALA B C 1
ATOM 3664 O O . ALA B 1 243 ? 0.999 41.75 -12.547 1 65 243 ALA B O 1
#

Solvent-accessible surface area (backbone atoms only — not comparable to full-atom values): 25515 Å² total; per-residue (Å²): 134,52,42,36,36,39,39,29,20,38,30,44,37,38,36,40,58,99,61,73,45,60,34,27,28,23,28,41,34,42,34,29,66,52,43,16,38,38,32,33,41,36,56,68,80,65,47,80,44,71,43,65,55,25,80,43,70,48,76,47,75,58,98,66,36,40,35,37,42,34,31,44,90,81,27,36,41,36,40,37,42,79,34,67,73,45,75,50,74,38,68,28,29,75,55,14,37,68,60,53,48,39,65,87,81,57,38,49,26,21,38,45,96,55,26,38,33,28,73,80,79,61,50,71,34,68,47,63,76,82,49,40,79,41,92,55,53,29,90,87,72,43,40,40,21,26,37,35,35,59,49,43,81,44,79,36,36,47,46,59,86,78,38,39,63,66,58,54,42,31,75,72,44,48,55,70,42,49,28,81,86,77,60,39,41,19,32,59,45,77,55,95,92,34,53,26,40,26,33,63,52,52,82,84,39,79,56,62,29,61,61,55,58,15,31,59,76,51,73,33,88,77,62,39,47,19,27,46,33,94,90,41,70,36,34,47,50,83,81,55,83,80,90,132,50,41,35,37,38,39,29,20,38,29,44,35,38,36,38,56,98,62,72,45,58,35,28,28,24,28,41,34,42,36,28,66,53,43,15,39,38,32,33,42,35,55,67,80,64,48,81,44,71,45,64,56,24,80,43,71,48,76,47,76,57,98,66,37,42,35,38,42,32,32,43,90,81,27,37,41,36,40,37,42,77,34,66,71,45,75,48,76,38,69,28,30,73,56,15,38,66,62,53,48,41,64,87,80,59,38,48,26,20,39,45,97,55,26,37,32,29,74,80,79,61,50,71,35,68,48,63,74,83,52,40,79,40,91,54,54,30,87,87,73,43,41,39,22,25,38,34,37,59,48,43,84,44,79,36,35,47,47,57,87,79,37,38,64,66,57,55,41,30,73,73,43,47,54,70,42,48,29,80,86,77,61,38,42,18,32,59,43,79,54,95,93,35,52,26,42,26,32,64,53,54,82,83,38,80,55,63,30,62,60,56,58,16,31,58,77,50,72,34,90,75,62,40,48,20,27,46,33,94,91,41,72,34,35,48,49,81,82,55,82,80,88